Protein AF-0000000074493105 (afdb_homodimer)

Foldseek 3Di:
DDPPPPPPPPDPPPQPPQPPDAAAEEEQEDDPDPLSVLLLVCCQQPPDDLRRHEYEYEYEQEPCCVVLVVVCVVVHPPCSVVVSVVSQVVSQVRLVVRVVVSVVVQVVSQVLLHPNGDHHYDYDYHYDDDLLVVVQVVCVVVVHQEYIGEQDDDDPDPLPHGYPSLVSCCVRHPHHYHYDYCDPVGVPVVVSPPRPNVPPPPPPPPPPPD/DDPPPDDPPPDPPPQPPQPPDAAAEEEQEDDPDPLSVLLLVCCQQPPDDLRRHEYEYEYEQEPCVVVLVVVCVVVHDPCSVVVSVVSQVVSQVRLVVRVVVSVVVVVVLQVLLHPNRDHHYDYDYHYYDDLLVVVQVVCVVVVHQEYIGEQDDDDPDPLPHGDPSLVSCCVRHPHHYHYDYCDPVGVPVVVSPPRPSVPDPPPPPPDPPD

Sequence (420 aa):
MQTEPHEDVPDPVRSTPVYEGPRRKIVIALDSSRHSKHALSWALDNLLDVDTDHIILLSVGIFHDRLGDVMAAALGPVYDADRMESISKQAEQYASKILDEATNVINEHAEYLGQNAKISHEIYALKGGDPRDVIVDFCHERAADVLVLGSRGLGTFQRTILGSVSEHCVHHAPCPVVVVREGMLGPNSAHAHPHRIRRGRNVDSSQREEMQTEPHEDVPDPVRSTPVYEGPRRKIVIALDSSRHSKHALSWALDNLLDVDTDHIILLSVGIFHDRLGDVMAAALGPVYDADRMESISKQAEQYASKILDEATNVINEHAEYLGQNAKISHEIYALKGGDPRDVIVDFCHERAADVLVLGSRGLGTFQRTILGSVSEHCVHHAPCPVVVVREGMLGPNSAHAHPHRIRRGRNVDSSQREE

InterPro domains:
  IPR006015 Universal stress protein A family [PR01438] (23-41)
  IPR006015 Universal stress protein A family [PR01438] (141-153)
  IPR006015 Universal stress protein A family [PR01438] (159-181)
  IPR006016 UspA [PF00582] (23-181)
  IPR014729 Rossmann-like alpha/beta/alpha sandwich fold [G3DSA:3.40.50.620] (20-189)

pLDDT: mean 72.72, std 24.33, range [24.64, 98.5]

Solvent-accessible surface area (backbone atoms only — not comparable to full-atom values): 2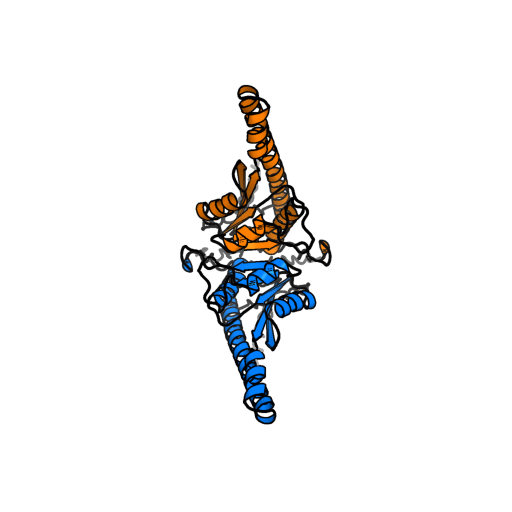3227 Å² total; per-residue (Å²): 136,83,79,71,78,78,74,76,70,71,72,72,77,75,69,70,80,69,66,84,63,88,51,49,33,38,34,37,48,39,59,91,25,70,40,17,50,49,26,51,55,46,40,60,67,58,49,60,40,59,73,48,33,29,39,35,41,34,23,63,23,69,54,62,51,59,57,47,50,53,41,27,69,69,66,37,70,72,63,31,53,58,47,44,50,48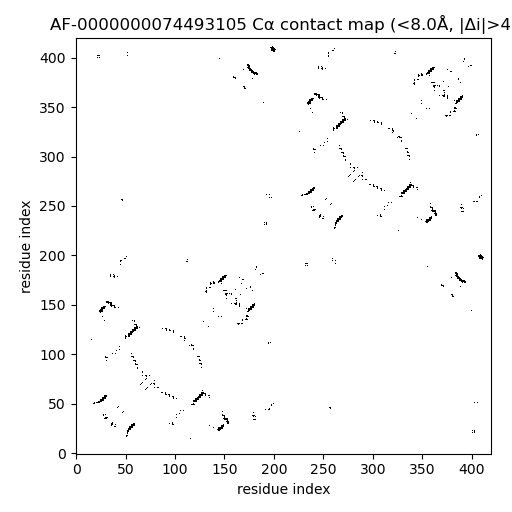,49,50,50,48,34,49,52,51,28,47,50,46,51,52,55,49,50,49,52,52,50,52,50,22,53,72,69,28,94,82,47,61,69,47,66,51,80,43,70,42,71,57,62,56,58,46,57,52,52,31,51,46,36,54,75,66,62,35,58,29,38,37,28,14,31,40,53,83,66,89,60,62,92,65,49,59,24,71,49,45,52,46,36,66,40,59,36,55,29,23,30,33,37,30,45,77,37,81,80,36,79,71,60,56,65,71,54,70,78,65,58,59,20,67,58,75,71,75,74,71,72,73,82,119,137,82,79,73,80,80,74,76,69,72,72,72,76,76,70,70,80,72,65,83,62,86,51,49,32,38,33,35,47,39,58,92,25,70,40,16,51,50,26,50,54,46,39,59,70,59,49,62,44,59,72,50,34,31,38,36,42,35,24,62,22,68,54,61,51,59,57,49,49,53,41,26,71,71,68,36,69,72,63,29,52,57,45,45,49,48,49,50,50,49,33,48,50,52,29,46,50,46,50,51,54,50,50,50,52,51,51,51,48,22,53,72,64,29,95,82,47,61,67,48,66,51,80,42,71,43,72,57,64,57,58,46,58,52,51,31,51,46,36,54,75,65,60,35,58,29,40,37,29,15,32,40,54,84,66,90,58,63,92,63,48,57,24,71,48,44,52,45,33,67,40,60,36,58,29,22,30,35,38,30,44,79,37,81,81,36,80,70,60,55,63,72,54,71,78,70,50,60,20,69,63,73,71,74,77,60,71,68,78,113

Secondary structure (DSSP, 8-state):
--------------------SPPEEEEEEE-SSHHHHHHHHHHHHHT--TTTEEEEEEEEE---HHHHHHHHHHH-HHHHHHHHHHHHHHHHHHHHHHHHHHHHHHHHHHHHH-TT---EEEEEEEESS-HHHHHHHHHHHTT-SEEEEES--SS---TT---HHHHHHHHH-SS-EEEE---TT-GGGS---S----B-----------/--------------------SPPEEEEEEE-SSHHHHHHHHHHHHHT--TTTEEEEEEEEE---HHHHHHHHHHH-HHHHHHHHHHHHHHHHHHHHHHHHHHHHHHHHHHHHH-TT---EEEEEEEESS-HHHHHHHHHHHTT-SEEEEES--SS---TT---HHHHHHHHH-SS-EEEE---TT-GGGS---S----B-------GGG-

Radius of gyration: 26.42 Å; Cα contacts (8 Å, |Δi|>4): 679; chains: 2; bounding box: 91×77×44 Å

Nearest PDB structures (foldseek):
  1mjh-assembly1_B  TM=8.044E-01  e=6.830E-10  Methanocaldococcus jannaschii
  3hgm-assembly1_B  TM=7.634E-01  e=6.830E-10  Halomonas elongata
  3s3t-assembly1_A  TM=7.687E-01  e=6.022E-10  Lactiplantibacillus plantarum
  1mjh-assembly1_A  TM=7.554E-01  e=3.510E-09  Methanocaldococcus jannaschii
  2dum-assembly2_C  TM=6.640E-01  e=7.884E-07  Pyrococcus horikoshii OT3

Organism: Spizellomyces punctatus (strain DAOM BR117) (NCBI:txid645134)

Structure (mmCIF, N/CA/C/O backbone):
data_AF-0000000074493105-model_v1
#
loop_
_entity.id
_entity.type
_entity.pdbx_description
1 polymer 'UspA domain-containing protein'
#
loop_
_atom_site.group_PDB
_atom_site.id
_atom_site.type_symbol
_atom_site.label_atom_id
_atom_site.label_alt_id
_atom_site.label_comp_id
_atom_site.label_asym_id
_atom_site.label_entity_id
_atom_site.label_seq_id
_atom_site.pdbx_PDB_ins_code
_atom_site.Cartn_x
_atom_site.Cartn_y
_atom_site.Cartn_z
_atom_site.occupancy
_atom_site.B_iso_or_equiv
_atom_site.auth_seq_id
_atom_site.auth_comp_id
_atom_site.auth_asym_id
_atom_site.auth_atom_id
_atom_site.pdbx_PDB_model_num
ATOM 1 N N . MET A 1 1 ? -59.875 -36.844 -0.02 1 29.73 1 MET A N 1
ATOM 2 C CA . MET A 1 1 ? -58.531 -36.719 -0.602 1 29.73 1 MET A CA 1
ATOM 3 C C . MET A 1 1 ? -58 -35.312 -0.468 1 29.73 1 MET A C 1
ATOM 5 O O . MET A 1 1 ? -58.375 -34.438 -1.257 1 29.73 1 MET A O 1
ATOM 9 N N . GLN A 1 2 ? -57.844 -34.688 0.724 1 33.72 2 GLN A N 1
ATOM 10 C CA . GLN A 1 2 ? -57.562 -33.312 1.135 1 33.72 2 GLN A CA 1
ATOM 11 C C . GLN A 1 2 ? -56.188 -32.844 0.672 1 33.72 2 GLN A C 1
ATOM 13 O O . GLN A 1 2 ? -55.188 -33.531 0.922 1 33.72 2 GLN A O 1
ATOM 18 N N . THR A 1 3 ? -56.094 -32.062 -0.476 1 34.22 3 THR A N 1
ATOM 19 C CA . THR A 1 3 ? -54.969 -31.406 -1.125 1 34.22 3 THR A CA 1
ATOM 20 C C . THR A 1 3 ? -54.156 -30.625 -0.112 1 34.22 3 THR A C 1
ATOM 22 O O . THR A 1 3 ? -54.688 -29.766 0.599 1 34.22 3 THR A O 1
ATOM 25 N N . GLU A 1 4 ? -53.188 -31.266 0.533 1 37.06 4 GLU A N 1
ATOM 26 C CA . GLU A 1 4 ? -52.312 -30.594 1.494 1 37.06 4 GLU A CA 1
ATOM 27 C C . GLU A 1 4 ? -51.719 -29.312 0.917 1 37.06 4 GLU A C 1
ATOM 29 O O . GLU A 1 4 ? -51.406 -29.25 -0.272 1 37.06 4 GLU A O 1
ATOM 34 N N . PRO A 1 5 ? -52.031 -28.125 1.533 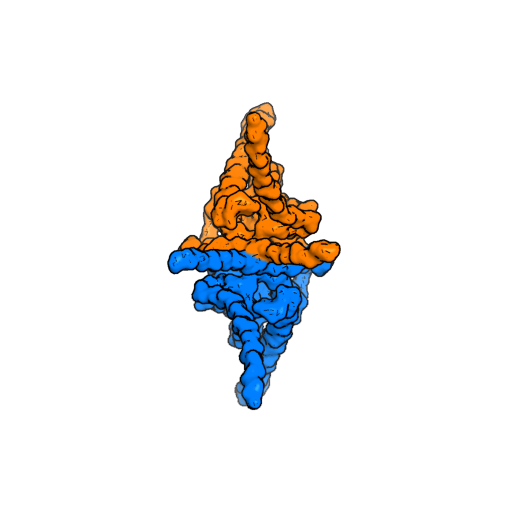1 38.44 5 PRO A N 1
ATOM 35 C CA . PRO A 1 5 ? -51.531 -26.828 1.069 1 38.44 5 PRO A CA 1
ATOM 36 C C . PRO A 1 5 ? -50.062 -26.828 0.753 1 38.44 5 PRO A C 1
ATOM 38 O O . PRO A 1 5 ? -49.281 -27.594 1.358 1 38.44 5 PRO A O 1
ATOM 41 N N . HIS A 1 6 ? -49.656 -26.594 -0.555 1 33.62 6 HIS A N 1
ATOM 42 C CA . HIS A 1 6 ? -48.344 -26.328 -1.12 1 33.62 6 HIS A CA 1
ATOM 43 C C . HIS A 1 6 ? -47.562 -25.375 -0.23 1 33.62 6 HIS A C 1
ATOM 45 O O . HIS A 1 6 ? -48.031 -24.266 0.066 1 33.62 6 HIS A O 1
ATOM 51 N N . GLU A 1 7 ? -46.938 -25.891 0.806 1 34.56 7 GLU A N 1
ATOM 52 C CA . GLU A 1 7 ? -46 -25.094 1.584 1 34.56 7 GLU A CA 1
ATOM 53 C C . GLU A 1 7 ? -45.156 -24.172 0.681 1 34.56 7 GLU A C 1
ATOM 55 O O . GLU A 1 7 ? -44.625 -24.625 -0.323 1 34.56 7 GLU A O 1
ATOM 60 N N . ASP A 1 8 ? -45.531 -22.875 0.54 1 33.91 8 ASP A N 1
ATOM 61 C CA . ASP A 1 8 ? -44.812 -21.781 -0.11 1 33.91 8 ASP A CA 1
ATOM 62 C C . ASP A 1 8 ? -43.312 -21.906 0.121 1 33.91 8 ASP A C 1
ATOM 64 O O . ASP A 1 8 ? -42.844 -21.844 1.261 1 33.91 8 ASP A O 1
ATOM 68 N N . VAL A 1 9 ? -42.688 -22.844 -0.613 1 33.91 9 VAL A N 1
ATOM 69 C CA . VAL A 1 9 ? -41.219 -22.859 -0.62 1 33.91 9 VAL A CA 1
ATOM 70 C C . VAL A 1 9 ? -40.688 -21.422 -0.56 1 33.91 9 VAL A C 1
ATOM 72 O O . VAL A 1 9 ? -41.156 -20.562 -1.298 1 33.91 9 VAL A O 1
ATOM 75 N N . PRO A 1 10 ? -40.312 -21.031 0.628 1 35.25 10 PRO A N 1
ATOM 76 C CA . PRO A 1 10 ? -39.781 -19.656 0.681 1 35.25 10 PRO A CA 1
ATOM 77 C C . PRO A 1 10 ? -38.969 -19.281 -0.564 1 35.25 10 PRO A C 1
ATOM 79 O O . PRO A 1 10 ? -38.469 -20.172 -1.26 1 35.25 10 PRO A O 1
ATOM 82 N N . ASP A 1 11 ? -39.344 -18.125 -1.149 1 35.38 11 ASP A N 1
ATOM 83 C CA . ASP A 1 11 ? -38.656 -17.5 -2.277 1 35.38 11 ASP A CA 1
A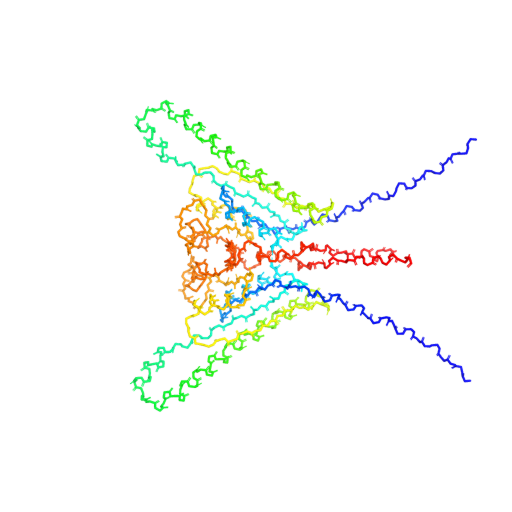TOM 84 C C . ASP A 1 11 ? -37.156 -17.797 -2.246 1 35.38 11 ASP A C 1
ATOM 86 O O . ASP A 1 11 ? -36.562 -17.891 -1.171 1 35.38 11 ASP A O 1
ATOM 90 N N . PRO A 1 12 ? -36.688 -18.453 -3.26 1 34.22 12 PRO A N 1
ATOM 91 C CA . PRO A 1 12 ? -35.25 -18.703 -3.354 1 34.22 12 PRO A CA 1
ATOM 92 C C . PRO A 1 12 ? -34.406 -17.578 -2.734 1 34.22 12 PRO A C 1
ATOM 94 O O . PRO A 1 12 ? -34.875 -16.438 -2.662 1 34.22 12 PRO A O 1
ATOM 97 N N . VAL A 1 13 ? -33.719 -17.859 -1.737 1 34.62 13 VAL A N 1
ATOM 98 C CA . VAL A 1 13 ? -32.719 -16.953 -1.152 1 34.62 13 VAL A CA 1
ATOM 99 C C . VAL A 1 13 ? -32.25 -15.969 -2.209 1 34.62 13 VAL A C 1
ATOM 101 O O . VAL A 1 13 ? -31.922 -16.359 -3.338 1 34.62 13 VAL A O 1
ATOM 104 N N . ARG A 1 14 ? -32.844 -14.781 -2.359 1 33.72 14 ARG A N 1
ATOM 105 C CA . ARG A 1 14 ? -32.375 -13.672 -3.193 1 33.72 14 ARG A CA 1
ATOM 106 C C . ARG A 1 14 ? -30.875 -13.719 -3.396 1 33.72 14 ARG A C 1
ATOM 108 O O . ARG A 1 14 ? -30.109 -13.688 -2.428 1 33.72 14 ARG A O 1
ATOM 115 N N . SER A 1 15 ? -30.344 -14.312 -4.461 1 36.53 15 SER A N 1
ATOM 116 C CA . SER A 1 15 ? -28.938 -14.336 -4.891 1 36.53 15 SER A CA 1
ATOM 117 C C . SER A 1 15 ? -28.266 -13 -4.617 1 36.53 15 SER A C 1
ATOM 119 O O . SER A 1 15 ? -28.859 -11.945 -4.785 1 36.53 15 SER A O 1
ATOM 121 N N . THR A 1 16 ? -27.562 -12.828 -3.602 1 41.38 16 THR A N 1
ATOM 122 C CA . THR A 1 16 ? -26.766 -11.625 -3.406 1 41.38 16 THR A CA 1
ATOM 123 C C . THR A 1 16 ? -26.375 -11.008 -4.75 1 41.38 16 THR A C 1
ATOM 125 O O . THR A 1 16 ? -25.969 -11.719 -5.668 1 41.38 16 THR A O 1
ATOM 128 N N . PRO A 1 17 ? -26.984 -9.945 -5.156 1 42.78 17 PRO A N 1
ATOM 129 C CA . PRO A 1 17 ? -26.625 -9.367 -6.453 1 42.78 17 PRO A CA 1
ATOM 130 C C . PRO A 1 17 ? -25.141 -9.492 -6.77 1 42.78 17 PRO A C 1
ATOM 132 O O . PRO A 1 17 ? -24.297 -9.195 -5.918 1 42.78 17 PRO A O 1
ATOM 135 N N . VAL A 1 18 ? -24.703 -10.484 -7.582 1 49.16 18 VAL A N 1
ATOM 136 C CA . VAL A 1 18 ? -23.359 -10.664 -8.117 1 49.16 18 VAL A CA 1
ATOM 137 C C . VAL A 1 18 ? -22.906 -9.375 -8.789 1 49.16 18 VAL A C 1
ATOM 139 O O . VAL A 1 18 ? -23.625 -8.805 -9.617 1 49.16 18 VAL A O 1
ATOM 142 N N . TYR A 1 19 ? -22.203 -8.562 -8.055 1 52.03 19 TYR A N 1
ATOM 143 C CA . TYR A 1 19 ? -21.562 -7.441 -8.734 1 52.03 19 TYR A CA 1
ATOM 144 C C . TYR A 1 19 ? -21.094 -7.836 -10.133 1 52.03 19 TYR A C 1
ATOM 146 O O . TYR A 1 19 ? -20.453 -8.867 -10.305 1 52.03 19 TYR A O 1
ATOM 154 N N . GLU A 1 20 ? -21.688 -7.383 -11.234 1 60.03 20 GLU A N 1
ATOM 155 C CA . GLU A 1 20 ? -21.391 -7.695 -12.625 1 60.03 20 GLU A CA 1
ATOM 156 C C . GLU A 1 20 ? -20.406 -6.695 -13.219 1 60.03 20 GLU A C 1
ATOM 158 O O . GLU A 1 20 ? -20 -6.828 -14.367 1 60.03 20 GLU A O 1
ATOM 163 N N . GLY A 1 21 ? -19.984 -5.668 -12.344 1 60.84 21 GLY A N 1
ATOM 164 C CA . GLY A 1 21 ? -19.078 -4.684 -12.922 1 60.84 21 GLY A CA 1
ATOM 165 C C . GLY A 1 21 ? -17.609 -5.066 -12.797 1 60.84 21 GLY A C 1
ATOM 166 O O . GLY A 1 21 ? -17.297 -6.137 -12.273 1 60.84 21 GLY A O 1
ATOM 167 N N . PRO A 1 22 ? -16.875 -4.316 -13.531 1 80.56 22 PRO A N 1
ATOM 168 C CA . PRO A 1 22 ? -15.453 -4.613 -13.414 1 80.56 22 PRO A CA 1
ATOM 169 C C . PRO A 1 22 ? -14.961 -4.578 -11.969 1 80.56 22 PRO A C 1
ATOM 171 O O . PRO A 1 22 ? -15.359 -3.705 -11.195 1 80.56 22 PRO A O 1
ATOM 174 N N . ARG A 1 23 ? -14.328 -5.664 -11.547 1 89.81 23 ARG A N 1
ATOM 175 C CA . ARG A 1 23 ? -13.797 -5.777 -10.188 1 89.81 23 ARG A CA 1
ATOM 176 C C . ARG A 1 23 ? -12.375 -5.234 -10.109 1 89.81 23 ARG A C 1
ATOM 178 O O . ARG A 1 23 ? -11.602 -5.371 -11.062 1 89.81 23 ARG A O 1
ATOM 185 N N . ARG A 1 24 ? -12.117 -4.574 -9.023 1 93.69 24 ARG A N 1
ATOM 186 C CA . ARG A 1 24 ? -10.734 -4.199 -8.711 1 93.69 24 ARG A CA 1
ATOM 187 C C . ARG A 1 24 ? -9.859 -5.438 -8.555 1 93.69 24 ARG A C 1
ATOM 189 O O . ARG A 1 24 ? -10.203 -6.355 -7.809 1 93.69 24 ARG A O 1
ATOM 196 N N . LYS A 1 25 ? -8.789 -5.461 -9.344 1 96.44 25 LYS A N 1
ATOM 197 C CA . LYS A 1 25 ? -7.879 -6.602 -9.297 1 96.44 25 LYS A CA 1
ATOM 198 C C . LYS A 1 25 ? -6.754 -6.367 -8.297 1 96.44 25 LYS A C 1
ATOM 200 O O . LYS A 1 25 ? -5.891 -5.516 -8.516 1 96.44 25 LYS A O 1
ATOM 205 N N . ILE A 1 26 ? -6.738 -7.137 -7.254 1 97.56 26 ILE A N 1
ATOM 206 C CA . ILE A 1 26 ? -5.703 -7.086 -6.23 1 97.56 26 ILE A CA 1
ATOM 207 C C . ILE A 1 26 ? -4.762 -8.273 -6.387 1 97.56 26 ILE A C 1
ATOM 209 O O . ILE A 1 26 ? -5.148 -9.422 -6.141 1 97.56 26 ILE A O 1
ATOM 213 N N . VAL A 1 27 ? -3.531 -8 -6.836 1 98.19 27 VAL A N 1
ATOM 214 C CA . VAL A 1 27 ? -2.523 -9.055 -6.949 1 98.19 27 VAL A CA 1
ATOM 215 C C . VAL A 1 27 ? -1.744 -9.164 -5.641 1 98.19 27 VAL A C 1
ATOM 217 O O . VAL A 1 27 ? -1.237 -8.164 -5.125 1 98.19 27 VAL A O 1
ATOM 220 N N . ILE A 1 28 ? -1.686 -10.328 -5.094 1 98.5 28 ILE A N 1
ATOM 221 C CA . ILE A 1 28 ? -0.897 -10.617 -3.902 1 98.5 28 ILE A CA 1
ATOM 222 C C . ILE A 1 28 ? 0.209 -11.617 -4.242 1 98.5 28 ILE A C 1
ATOM 224 O O . ILE A 1 28 ? -0.069 -12.766 -4.586 1 98.5 28 ILE A O 1
ATOM 228 N N . ALA A 1 29 ? 1.451 -11.148 -4.195 1 97.38 29 ALA A N 1
ATOM 229 C CA . ALA A 1 29 ? 2.604 -12 -4.477 1 97.38 29 ALA A CA 1
ATOM 230 C C . ALA A 1 29 ? 3.02 -12.789 -3.238 1 97.38 29 ALA A C 1
ATOM 232 O O . ALA A 1 29 ? 3.24 -12.211 -2.174 1 97.38 29 ALA A O 1
ATOM 233 N N . LEU A 1 30 ? 3.162 -14.07 -3.451 1 95.75 30 LEU A N 1
ATOM 234 C CA . LEU A 1 30 ? 3.4 -14.953 -2.316 1 95.75 30 LEU A CA 1
ATOM 235 C C . LEU A 1 30 ? 4.633 -15.82 -2.549 1 95.75 30 LEU A C 1
ATOM 237 O O . LEU A 1 30 ? 4.867 -16.281 -3.668 1 95.75 30 LEU A O 1
ATOM 241 N N . ASP A 1 31 ? 5.309 -15.922 -1.492 1 90.25 31 ASP A N 1
ATOM 242 C CA . ASP A 1 31 ? 6.344 -16.953 -1.396 1 90.25 31 ASP A CA 1
ATOM 243 C C . ASP A 1 31 ? 6.137 -17.812 -0.159 1 90.25 31 ASP A C 1
ATOM 245 O O . ASP A 1 31 ? 5.035 -17.875 0.39 1 90.25 31 ASP A O 1
ATOM 249 N N . SER A 1 32 ? 7.043 -18.609 0.26 1 87.62 32 SER A N 1
ATOM 250 C CA . SER A 1 32 ? 6.824 -19.516 1.384 1 87.62 32 SER A CA 1
ATOM 251 C C . SER A 1 32 ? 7.141 -18.828 2.711 1 87.62 32 SER A C 1
ATOM 253 O O . SER A 1 32 ? 7.062 -19.453 3.77 1 87.62 32 SER A O 1
ATOM 255 N N . SER A 1 33 ? 7.418 -17.547 2.736 1 89.38 33 SER A N 1
ATOM 256 C CA . SER A 1 33 ? 7.82 -16.828 3.949 1 89.38 33 SER A CA 1
ATOM 257 C C . SER A 1 33 ? 6.609 -16.453 4.793 1 89.38 33 SER A C 1
ATOM 259 O O . SER A 1 33 ? 5.504 -16.312 4.27 1 89.38 33 SER A O 1
ATOM 261 N N . ARG A 1 34 ? 6.801 -16.25 6.09 1 89.81 34 ARG A N 1
ATOM 262 C CA . ARG A 1 34 ? 5.762 -15.758 6.996 1 89.81 34 ARG A CA 1
ATOM 263 C C . ARG A 1 34 ? 5.363 -14.328 6.652 1 89.81 34 ARG A C 1
ATOM 265 O O . ARG A 1 34 ? 4.211 -13.938 6.836 1 89.81 34 ARG A O 1
ATOM 272 N N . HIS A 1 35 ? 6.266 -13.641 6.066 1 92.06 35 HIS A N 1
ATOM 273 C CA . HIS A 1 35 ? 6.004 -12.25 5.715 1 92.06 35 HIS A CA 1
ATOM 274 C C . HIS A 1 35 ? 4.992 -12.156 4.578 1 92.06 35 HIS A C 1
ATOM 276 O O . HIS A 1 35 ? 4.117 -11.281 4.594 1 92.06 35 HIS A O 1
ATOM 282 N N . SER A 1 36 ? 5.145 -13.047 3.582 1 94.19 36 SER A N 1
ATOM 283 C CA . SER A 1 36 ? 4.188 -13.039 2.48 1 94.19 36 SER A CA 1
ATOM 284 C C . SER A 1 36 ? 2.82 -13.531 2.93 1 94.19 36 SER A C 1
ATOM 286 O O . SER A 1 36 ? 1.791 -13.047 2.451 1 94.19 36 SER A O 1
ATOM 288 N N . LYS A 1 37 ? 2.787 -14.43 3.877 1 93.62 37 LYS A N 1
ATOM 289 C CA . LYS A 1 37 ? 1.523 -14.891 4.445 1 93.62 37 LYS A CA 1
ATOM 290 C C . LYS A 1 37 ? 0.837 -13.773 5.23 1 93.62 37 LYS A C 1
ATOM 292 O O . LYS A 1 37 ? -0.381 -13.609 5.145 1 93.62 37 LYS A O 1
ATOM 297 N N . HIS A 1 38 ? 1.619 -13.109 5.996 1 94.88 38 HIS A N 1
ATOM 298 C CA . HIS A 1 38 ? 1.08 -11.969 6.723 1 94.88 38 HIS A CA 1
ATOM 299 C C . HIS A 1 38 ? 0.526 -10.914 5.77 1 94.88 38 HIS A C 1
ATOM 301 O O . HIS A 1 38 ? -0.509 -10.305 6.043 1 94.88 38 HIS A O 1
ATOM 307 N N . ALA A 1 39 ? 1.192 -10.758 4.664 1 97 39 ALA A N 1
ATOM 308 C CA . ALA A 1 39 ? 0.722 -9.797 3.666 1 97 39 ALA A CA 1
ATOM 309 C C . ALA A 1 39 ? -0.647 -10.203 3.123 1 97 39 ALA A C 1
ATOM 311 O O . ALA A 1 39 ? -1.513 -9.344 2.914 1 97 39 ALA A O 1
ATOM 312 N N . LEU A 1 40 ? -0.849 -11.445 2.9 1 97.19 40 LEU A N 1
ATOM 313 C CA . LEU A 1 40 ? -2.152 -11.938 2.475 1 97.19 40 LEU A CA 1
ATOM 314 C C . LEU A 1 40 ? -3.221 -11.625 3.514 1 97.19 40 LEU A C 1
ATOM 316 O O . LEU A 1 40 ? -4.254 -11.031 3.188 1 97.19 40 LEU A O 1
ATOM 320 N N . SER A 1 41 ? -2.971 -11.992 4.711 1 95.62 41 SER A N 1
ATOM 321 C CA . SER A 1 41 ? -3.93 -11.734 5.781 1 95.62 41 SER A CA 1
ATOM 322 C C . SER A 1 41 ? -4.223 -10.242 5.918 1 95.62 41 SER A C 1
ATOM 324 O O . SER A 1 41 ? -5.379 -9.844 6.074 1 95.62 41 SER A O 1
ATOM 326 N N . TRP A 1 42 ? -3.188 -9.508 5.887 1 95.75 42 TRP A N 1
ATOM 327 C CA . TRP A 1 42 ? -3.344 -8.062 5.977 1 95.75 42 TRP A CA 1
ATOM 328 C C . TRP A 1 42 ? -4.234 -7.539 4.852 1 95.75 42 TRP A C 1
ATOM 330 O O . TRP A 1 42 ? -5.102 -6.695 5.082 1 95.75 42 TRP A O 1
ATOM 340 N N . ALA A 1 43 ? -3.988 -7.973 3.604 1 97 43 ALA A N 1
ATOM 341 C CA . ALA A 1 43 ? -4.77 -7.531 2.453 1 97 43 ALA A CA 1
ATOM 342 C C . ALA A 1 43 ? -6.246 -7.879 2.621 1 97 43 ALA A C 1
ATOM 344 O O . ALA A 1 43 ? -7.121 -7.074 2.297 1 97 43 ALA A O 1
ATOM 345 N N . LEU A 1 44 ? -6.496 -9 3.156 1 95.19 44 LEU A N 1
ATOM 346 C CA . LEU A 1 44 ? -7.871 -9.438 3.369 1 95.19 44 LEU A CA 1
ATOM 347 C C . LEU A 1 44 ? -8.555 -8.586 4.43 1 95.19 44 LEU A C 1
ATOM 349 O O . LEU A 1 44 ? -9.734 -8.25 4.297 1 95.19 44 LEU A O 1
ATOM 353 N N . ASP A 1 45 ? -7.812 -8.148 5.379 1 92.38 45 ASP A N 1
ATOM 354 C CA . ASP A 1 45 ? -8.367 -7.414 6.512 1 92.38 45 ASP A CA 1
ATOM 355 C C . ASP A 1 45 ? -8.492 -5.926 6.199 1 92.38 45 ASP A C 1
ATOM 357 O O . ASP A 1 45 ? -9.398 -5.254 6.695 1 92.38 45 ASP A O 1
ATOM 361 N N . ASN A 1 46 ? -7.559 -5.477 5.418 1 93.38 46 ASN A N 1
ATOM 362 C CA . ASN A 1 46 ? -7.395 -4.023 5.391 1 93.38 46 ASN A CA 1
ATOM 363 C C . ASN A 1 46 ? -7.699 -3.453 4.008 1 93.38 46 ASN A C 1
ATOM 365 O O . ASN A 1 46 ? -7.934 -2.252 3.865 1 93.38 46 ASN A O 1
ATOM 369 N N . LEU A 1 47 ? -7.742 -4.281 2.996 1 94.69 47 LEU A N 1
ATOM 370 C CA . LEU A 1 47 ? -7.809 -3.771 1.63 1 94.69 47 LEU A CA 1
ATOM 371 C C . LEU A 1 47 ? -9.031 -4.324 0.902 1 94.69 47 LEU A C 1
ATOM 373 O O . LEU A 1 47 ? -9.68 -3.609 0.135 1 94.69 47 LEU A O 1
ATOM 377 N N . LEU A 1 48 ? -9.43 -5.488 1.155 1 93.12 48 LEU A N 1
ATOM 378 C CA . LEU A 1 48 ? -10.406 -6.25 0.385 1 93.12 48 LEU A CA 1
ATOM 379 C C . LEU A 1 48 ? -11.812 -5.703 0.6 1 93.12 48 LEU A C 1
ATOM 381 O O . LEU A 1 48 ? -12.227 -5.465 1.737 1 93.12 48 LEU A O 1
ATOM 385 N N . ASP A 1 49 ? -12.453 -5.477 -0.481 1 88.75 49 ASP A N 1
ATOM 386 C CA . ASP A 1 49 ? -13.914 -5.41 -0.542 1 88.75 49 ASP A CA 1
ATOM 387 C C . ASP A 1 49 ? -14.492 -6.652 -1.224 1 88.75 49 ASP A C 1
ATOM 389 O O . ASP A 1 49 ? -14.32 -6.836 -2.43 1 88.75 49 ASP A O 1
ATOM 393 N N . VAL A 1 50 ? -15.195 -7.438 -0.546 1 87.06 50 VAL A N 1
ATOM 394 C CA . VAL A 1 50 ? -15.617 -8.758 -0.992 1 87.06 50 VAL A CA 1
ATOM 395 C C . VAL A 1 50 ? -16.531 -8.625 -2.211 1 87.06 50 VAL A C 1
ATOM 397 O O . VAL A 1 50 ? -16.547 -9.5 -3.084 1 87.06 50 VAL A O 1
ATOM 400 N N . ASP A 1 51 ? -17.156 -7.543 -2.307 1 83.31 51 ASP A N 1
ATOM 401 C CA . ASP A 1 51 ? -18.172 -7.398 -3.354 1 83.31 51 ASP A CA 1
ATOM 402 C C . ASP A 1 51 ? -17.547 -6.855 -4.641 1 83.31 51 ASP A C 1
ATOM 404 O O . ASP A 1 51 ? -18.016 -7.168 -5.738 1 83.31 51 ASP A O 1
ATOM 408 N N . THR A 1 52 ? -16.516 -6.117 -4.523 1 88.81 52 THR A N 1
ATOM 409 C CA . THR A 1 52 ? -16.078 -5.363 -5.691 1 88.81 52 THR A CA 1
ATOM 410 C C . THR A 1 52 ? -14.664 -5.762 -6.09 1 88.81 52 THR A C 1
ATOM 412 O O . THR A 1 52 ? -14.148 -5.297 -7.109 1 88.81 52 THR A O 1
ATOM 415 N N . ASP A 1 53 ? -14.094 -6.684 -5.301 1 93.56 53 ASP A N 1
ATOM 416 C CA . ASP A 1 53 ? -12.688 -6.98 -5.574 1 93.56 53 ASP A CA 1
ATOM 417 C C . ASP A 1 53 ? -12.523 -8.398 -6.105 1 93.56 53 ASP A C 1
ATOM 419 O O . ASP A 1 53 ? -13.383 -9.258 -5.887 1 93.56 53 ASP A O 1
ATOM 423 N N . HIS A 1 54 ? -11.508 -8.539 -6.918 1 95.38 54 HIS A N 1
ATOM 424 C CA . HIS A 1 54 ? -11.008 -9.828 -7.383 1 95.38 54 HIS A CA 1
ATOM 425 C C . HIS A 1 54 ? -9.555 -10.031 -6.961 1 95.38 54 HIS A C 1
ATOM 427 O O . HIS A 1 54 ? -8.68 -9.25 -7.34 1 95.38 54 HIS A O 1
ATOM 433 N N . ILE A 1 55 ? -9.344 -11.086 -6.156 1 97.12 55 ILE A N 1
ATOM 434 C CA . ILE A 1 55 ? -8 -11.352 -5.656 1 97.12 55 ILE A CA 1
ATOM 435 C C . ILE A 1 55 ? -7.262 -12.266 -6.633 1 97.12 55 ILE A C 1
ATOM 437 O O . ILE A 1 55 ? -7.82 -13.258 -7.105 1 97.12 55 ILE A O 1
ATOM 441 N N . ILE A 1 56 ? -6.031 -11.914 -6.965 1 97.38 56 ILE A N 1
ATOM 442 C CA . ILE A 1 56 ? -5.145 -12.766 -7.75 1 97.38 56 ILE A CA 1
ATOM 443 C C . ILE A 1 56 ? -3.934 -13.164 -6.91 1 97.38 56 ILE A C 1
ATOM 445 O O . ILE A 1 56 ? -3.113 -12.312 -6.551 1 97.38 56 ILE A O 1
ATOM 449 N N . LEU A 1 57 ? -3.85 -14.422 -6.574 1 97.38 57 LEU A N 1
ATOM 450 C CA . LEU A 1 57 ? -2.701 -14.953 -5.852 1 97.38 57 LEU A CA 1
ATOM 451 C C . LEU A 1 57 ? -1.599 -15.375 -6.82 1 97.38 57 LEU A C 1
ATOM 453 O O . LEU A 1 57 ? -1.836 -16.172 -7.73 1 97.38 57 LEU A O 1
ATOM 457 N N . LEU A 1 58 ? -0.432 -14.836 -6.625 1 95.75 58 LEU A N 1
ATOM 458 C CA . LEU A 1 58 ? 0.681 -15.086 -7.535 1 95.75 58 LEU A CA 1
ATOM 459 C C . LEU A 1 58 ? 1.883 -15.648 -6.781 1 95.75 58 LEU A C 1
ATOM 461 O O . LEU A 1 58 ? 2.303 -15.086 -5.766 1 95.75 58 LEU A O 1
ATOM 465 N N . SER A 1 59 ? 2.387 -16.75 -7.199 1 93.19 59 SER A N 1
ATOM 466 C CA . SER A 1 59 ? 3.654 -17.297 -6.711 1 93.19 59 SER A CA 1
ATOM 467 C C . SER A 1 59 ? 4.609 -17.594 -7.863 1 93.19 59 SER A C 1
ATOM 469 O O . SER A 1 59 ? 4.199 -18.141 -8.891 1 93.19 59 SER A O 1
ATOM 471 N N . VAL A 1 60 ? 5.793 -17.125 -7.664 1 87.75 60 VAL A N 1
ATOM 472 C CA . VAL A 1 60 ? 6.82 -17.344 -8.68 1 87.75 60 VAL A CA 1
ATOM 473 C C . VAL A 1 60 ? 7.883 -18.297 -8.148 1 87.75 60 VAL A C 1
ATOM 475 O O . VAL A 1 60 ? 8.555 -18 -7.156 1 87.75 60 VAL A O 1
ATOM 478 N N . GLY A 1 61 ? 7.977 -19.5 -8.641 1 77.38 61 GLY A N 1
ATOM 479 C CA . GLY A 1 61 ? 8.984 -20.484 -8.273 1 77.38 61 GLY A CA 1
ATOM 480 C C . GLY A 1 61 ? 10.336 -20.219 -8.898 1 77.38 61 GLY A C 1
ATOM 481 O O . GLY A 1 61 ? 10.43 -19.969 -10.109 1 77.38 61 GLY A O 1
ATOM 482 N N . ILE A 1 62 ? 11.391 -19.828 -8.008 1 60.41 62 ILE A N 1
ATOM 483 C CA . ILE A 1 62 ? 12.734 -19.594 -8.531 1 60.41 62 ILE A CA 1
ATOM 484 C C . ILE A 1 62 ? 13.336 -20.906 -9.016 1 60.41 62 ILE A C 1
ATOM 486 O O . ILE A 1 62 ? 13.352 -21.906 -8.281 1 60.41 62 ILE A O 1
ATOM 490 N N . PHE A 1 63 ? 13.375 -21.156 -10.266 1 52.94 63 PHE A N 1
ATOM 491 C CA . PHE A 1 63 ? 14.242 -22.219 -10.734 1 52.94 63 PHE A CA 1
ATOM 492 C C . PHE A 1 63 ? 15.695 -21.781 -10.75 1 52.94 63 PHE A C 1
ATOM 494 O O . PHE A 1 63 ? 16.031 -20.734 -11.328 1 52.94 63 PHE A O 1
ATOM 501 N N . HIS A 1 64 ? 16.281 -21.719 -9.562 1 47.12 64 HIS A N 1
ATOM 502 C CA . HIS A 1 64 ? 17.719 -21.5 -9.758 1 47.12 64 HIS A CA 1
ATOM 503 C C . HIS A 1 64 ? 18.234 -22.25 -10.977 1 47.12 64 HIS A C 1
ATOM 505 O O . HIS A 1 64 ? 18.375 -23.469 -10.938 1 47.12 64 HIS A O 1
ATOM 511 N N . ASP A 1 65 ? 17.812 -21.891 -12.008 1 44.06 65 ASP A N 1
ATOM 512 C CA . ASP A 1 65 ? 18.516 -22.422 -13.164 1 44.06 65 ASP A CA 1
ATOM 513 C C . ASP A 1 65 ? 20.016 -22.531 -12.898 1 44.06 65 ASP A C 1
ATOM 515 O O . ASP A 1 65 ? 20.734 -23.156 -13.672 1 44.06 65 ASP A O 1
ATOM 519 N N . ARG A 1 66 ? 20.469 -21.672 -12.039 1 45.5 66 ARG A N 1
ATOM 520 C CA . ARG A 1 66 ? 21.922 -21.734 -11.984 1 45.5 66 ARG A CA 1
ATOM 521 C C . ARG A 1 66 ? 22.406 -23.094 -11.5 1 45.5 66 ARG A C 1
ATOM 523 O O . ARG A 1 66 ? 23.5 -23.547 -11.836 1 45.5 66 ARG A O 1
ATOM 530 N N . LEU A 1 67 ? 21.703 -23.516 -10.555 1 44.34 67 LEU A N 1
ATOM 531 C CA . LEU A 1 67 ? 22.203 -24.812 -10.109 1 44.34 67 LEU A CA 1
ATOM 532 C C . LEU A 1 67 ? 22.047 -25.859 -11.203 1 44.34 67 LEU A C 1
ATOM 534 O O . LEU A 1 67 ? 22.906 -26.734 -11.367 1 44.34 67 LEU A O 1
ATOM 538 N N . GLY A 1 68 ? 20.969 -25.703 -11.93 1 46.91 68 GLY A N 1
ATOM 539 C CA . GLY A 1 68 ? 20.844 -26.625 -13.031 1 46.91 68 GLY A CA 1
ATOM 540 C C . GLY A 1 68 ? 21.953 -26.5 -14.062 1 46.91 68 GLY A C 1
ATOM 541 O O . GLY A 1 68 ? 22.484 -27.5 -14.539 1 46.91 68 GLY A O 1
ATOM 542 N N . ASP A 1 69 ? 22.125 -25.203 -14.336 1 48.97 69 ASP A N 1
ATOM 543 C CA . ASP A 1 69 ? 23.188 -25.031 -15.328 1 48.97 69 ASP A CA 1
ATOM 544 C C . ASP A 1 69 ? 24.531 -25.516 -14.789 1 48.97 69 ASP A C 1
ATOM 546 O O . ASP A 1 69 ? 25.312 -26.141 -15.516 1 48.97 69 ASP A O 1
ATOM 550 N N . VAL A 1 70 ? 24.75 -25.141 -13.539 1 50.88 70 VAL A N 1
ATOM 551 C CA . VAL A 1 70 ? 26.047 -25.547 -12.984 1 50.88 70 VAL A CA 1
ATOM 552 C C . VAL A 1 70 ? 26.109 -27.062 -12.859 1 50.88 70 VAL A C 1
ATOM 554 O O . VAL A 1 70 ? 27.125 -27.672 -13.172 1 50.88 70 VAL A O 1
ATOM 557 N N . MET A 1 71 ? 24.969 -27.531 -12.5 1 51.03 71 MET A N 1
ATOM 558 C CA . MET A 1 71 ? 25 -28.984 -12.352 1 51.03 71 MET A CA 1
ATOM 559 C C . MET A 1 71 ? 25 -29.672 -13.711 1 51.03 71 MET A C 1
ATOM 561 O O . MET A 1 71 ? 25.672 -30.688 -13.906 1 51.03 71 MET A O 1
ATOM 565 N N . ALA A 1 72 ? 24.219 -29.047 -14.602 1 53.06 72 ALA A N 1
ATOM 566 C CA . ALA A 1 72 ? 24.234 -29.625 -15.945 1 53.06 72 ALA A CA 1
ATOM 567 C C . ALA A 1 72 ? 25.656 -29.594 -16.531 1 53.06 72 ALA A C 1
ATOM 569 O O . ALA A 1 72 ? 26.078 -30.547 -17.188 1 53.06 72 ALA A O 1
ATOM 570 N N . ALA A 1 73 ? 26.266 -28.516 -16.266 1 56.12 73 ALA A N 1
ATOM 571 C CA . ALA A 1 73 ? 27.641 -28.438 -16.734 1 56.12 73 ALA A CA 1
ATOM 572 C C . ALA A 1 73 ? 28.516 -29.5 -16.062 1 56.12 73 ALA A C 1
ATOM 574 O O . ALA A 1 73 ? 29.422 -30.062 -16.688 1 56.12 73 ALA A O 1
ATOM 575 N N . ALA A 1 74 ? 28.203 -29.766 -14.844 1 55.5 74 ALA A N 1
ATOM 576 C CA . ALA A 1 74 ? 29.094 -30.656 -14.117 1 55.5 74 ALA A CA 1
ATOM 577 C C . ALA A 1 74 ? 28.688 -32.125 -14.32 1 55.5 74 ALA A C 1
ATOM 579 O O . ALA A 1 74 ? 29.531 -33 -14.383 1 55.5 74 ALA A O 1
ATOM 580 N N . LEU A 1 75 ? 27.344 -32.375 -14.352 1 56.78 75 LEU A N 1
ATOM 581 C CA . LEU A 1 75 ? 26.969 -33.781 -14.289 1 56.78 75 LEU A CA 1
ATOM 582 C C . LEU A 1 75 ? 26.562 -34.281 -15.664 1 56.78 75 LEU A C 1
ATOM 584 O O . LEU A 1 75 ? 26.328 -35.469 -15.844 1 56.78 75 LEU A O 1
ATOM 588 N N . GLY A 1 76 ? 26.625 -33.625 -16.719 1 55.75 76 GLY A N 1
ATOM 589 C CA . GLY A 1 76 ? 26.391 -34.062 -18.094 1 55.75 76 GLY A CA 1
ATOM 590 C C . GLY A 1 76 ? 24.953 -33.875 -18.531 1 55.75 76 GLY A C 1
ATOM 591 O O . GLY A 1 76 ? 24.062 -33.656 -17.703 1 55.75 76 GLY A O 1
ATOM 592 N N . PRO A 1 77 ? 24.656 -33.969 -19.891 1 56.31 77 PRO A N 1
ATOM 593 C CA . PRO A 1 77 ? 23.453 -33.5 -20.578 1 56.31 77 PRO A CA 1
ATOM 594 C C . PRO A 1 77 ? 22.188 -34.219 -20.125 1 56.31 77 PRO A C 1
ATOM 596 O O . PRO A 1 77 ? 21.109 -33.625 -20.062 1 56.31 77 PRO A O 1
ATOM 599 N N . VAL A 1 78 ? 22.25 -35.531 -20.25 1 52.78 78 VAL A N 1
ATOM 600 C CA . VAL A 1 78 ? 21.078 -36.406 -20.062 1 52.78 78 VAL A CA 1
ATOM 601 C C . VAL A 1 78 ? 20.5 -36.188 -18.656 1 52.78 78 VAL A C 1
ATOM 603 O O . VAL A 1 78 ? 19.281 -36.156 -18.484 1 52.78 78 VAL A O 1
ATOM 606 N N . TYR A 1 79 ? 21.344 -36.312 -17.672 1 50.44 79 TYR A N 1
ATOM 607 C CA . TYR A 1 79 ? 21.031 -36.125 -16.25 1 50.44 79 TYR A CA 1
ATOM 608 C C . TYR A 1 79 ? 20.344 -34.781 -16 1 50.44 79 TYR A C 1
ATOM 610 O O . TYR A 1 79 ? 19.484 -34.688 -15.117 1 50.44 79 TYR A O 1
ATOM 618 N N . ASP A 1 80 ? 20.516 -33.906 -17.094 1 56.66 80 ASP A N 1
ATOM 619 C CA . ASP A 1 80 ? 20.188 -32.5 -16.922 1 56.66 80 ASP A CA 1
ATOM 620 C C . ASP A 1 80 ? 18.703 -32.25 -17.172 1 56.66 80 ASP A C 1
ATOM 622 O O . ASP A 1 80 ? 18.062 -31.531 -16.422 1 56.66 80 ASP A O 1
ATOM 626 N N . ALA A 1 81 ? 18.266 -33.094 -18.234 1 58.88 81 ALA A N 1
ATOM 627 C CA . ALA A 1 81 ? 16.875 -32.844 -18.562 1 58.88 81 ALA A CA 1
ATOM 628 C C . ALA A 1 81 ? 15.938 -33.375 -17.484 1 58.88 81 ALA A C 1
ATOM 630 O O . ALA A 1 81 ? 14.961 -32.719 -17.109 1 58.88 81 ALA A O 1
ATOM 631 N N . ASP A 1 82 ? 16.203 -34.656 -17.109 1 59.62 82 ASP A N 1
ATOM 632 C CA . ASP A 1 82 ? 15.359 -35.281 -16.094 1 59.62 82 ASP A CA 1
ATOM 633 C C . ASP A 1 82 ? 15.43 -34.5 -14.781 1 59.62 82 ASP A C 1
ATOM 635 O O . ASP A 1 82 ? 14.414 -34.312 -14.102 1 59.62 82 ASP A O 1
ATOM 639 N N . ARG A 1 83 ? 16.625 -34.094 -14.469 1 63.38 83 ARG A N 1
ATOM 640 C CA . ARG A 1 83 ? 16.781 -33.344 -13.234 1 63.38 83 ARG A CA 1
ATOM 641 C C . ARG A 1 83 ? 16.125 -31.969 -13.352 1 63.38 83 ARG A C 1
ATOM 643 O O . ARG A 1 83 ? 15.508 -31.484 -12.398 1 63.38 83 ARG A O 1
ATOM 650 N N . MET A 1 84 ? 16.281 -31.547 -14.578 1 64.5 84 MET A N 1
ATOM 651 C CA . MET A 1 84 ? 15.633 -30.266 -14.805 1 64.5 84 MET A CA 1
ATOM 652 C C . MET A 1 84 ? 14.117 -30.375 -14.695 1 64.5 84 MET A C 1
ATOM 654 O O . MET A 1 84 ? 13.461 -29.5 -14.133 1 64.5 84 MET A O 1
ATOM 658 N N . GLU A 1 85 ? 13.672 -31.453 -15.305 1 67 85 GLU A N 1
ATOM 659 C CA . GLU A 1 85 ? 12.242 -31.703 -15.211 1 67 85 GLU A CA 1
ATOM 660 C C . GLU A 1 85 ? 11.812 -31.938 -13.766 1 67 85 GLU A C 1
ATOM 662 O O . GLU A 1 85 ? 10.75 -31.469 -13.352 1 67 85 GLU A O 1
ATOM 667 N N . SER A 1 86 ? 12.68 -32.625 -13.109 1 70.88 86 SER A N 1
ATOM 668 C CA . SER A 1 86 ? 12.375 -32.906 -11.703 1 70.88 86 SER A CA 1
ATOM 669 C C . SER A 1 86 ? 12.406 -31.641 -10.867 1 70.88 86 SER A C 1
ATOM 671 O O . SER A 1 86 ? 11.547 -31.438 -10.016 1 70.88 86 SER A O 1
ATOM 673 N N . ILE A 1 87 ? 13.328 -30.828 -11.164 1 67.19 87 ILE A N 1
ATOM 674 C CA . ILE A 1 87 ? 13.453 -29.578 -10.438 1 67.19 87 ILE A CA 1
ATOM 675 C C . ILE A 1 87 ? 12.266 -28.672 -10.766 1 67.19 87 ILE A C 1
ATOM 677 O O . ILE A 1 87 ? 11.695 -28.031 -9.883 1 67.19 87 ILE A O 1
ATOM 681 N N . SER A 1 88 ? 11.961 -28.703 -11.953 1 68.25 88 SER A N 1
ATOM 682 C CA . SER A 1 88 ? 10.82 -27.906 -12.398 1 68.25 88 SER A CA 1
ATOM 683 C C . SER A 1 88 ? 9.531 -28.375 -11.719 1 68.25 88 SER A C 1
ATOM 685 O O . SER A 1 88 ? 8.719 -27.547 -11.281 1 68.25 88 SER A O 1
ATOM 687 N N . LYS A 1 89 ? 9.414 -29.656 -11.695 1 71.31 89 LYS A N 1
ATOM 688 C CA . LYS A 1 89 ? 8.219 -30.219 -11.062 1 71.31 89 LYS A CA 1
ATOM 689 C C . LYS A 1 89 ? 8.18 -29.891 -9.57 1 71.31 89 LYS A C 1
ATOM 691 O O . LYS A 1 89 ? 7.109 -29.609 -9.023 1 71.31 89 LYS A O 1
ATOM 696 N N . GLN A 1 90 ? 9.312 -29.906 -8.977 1 72.31 90 GLN A N 1
ATOM 697 C CA . GLN A 1 90 ? 9.391 -29.594 -7.551 1 72.31 90 GLN A CA 1
ATOM 698 C C . GLN A 1 90 ? 9.039 -28.125 -7.297 1 72.31 90 GLN A C 1
ATOM 700 O O . GLN A 1 90 ? 8.336 -27.812 -6.332 1 72.31 90 GLN A O 1
ATOM 705 N N . ALA A 1 91 ? 9.492 -27.312 -8.18 1 70.56 91 ALA A N 1
ATOM 706 C CA . ALA A 1 91 ? 9.203 -25.891 -8.047 1 70.56 91 ALA A CA 1
ATOM 707 C C . ALA A 1 91 ? 7.703 -25.625 -8.195 1 70.56 91 ALA A C 1
ATOM 709 O O . ALA A 1 91 ? 7.133 -24.828 -7.449 1 70.56 91 ALA A O 1
ATOM 710 N N . GLU A 1 92 ? 7.184 -26.328 -9.062 1 71.62 92 GLU A N 1
ATOM 711 C CA . GLU A 1 92 ? 5.746 -26.188 -9.273 1 71.62 92 GLU A CA 1
ATOM 712 C C . GLU A 1 92 ? 4.961 -26.688 -8.062 1 71.62 92 GLU A C 1
ATOM 714 O O . GLU A 1 92 ? 3.961 -26.094 -7.676 1 71.62 92 GLU A O 1
ATOM 719 N N . GLN A 1 93 ? 5.402 -27.797 -7.613 1 75.25 93 GLN A N 1
ATOM 720 C CA . GLN A 1 93 ? 4.719 -28.359 -6.453 1 75.25 93 GLN A CA 1
ATOM 721 C C . GLN A 1 93 ? 4.816 -27.438 -5.25 1 75.25 93 GLN A C 1
ATOM 723 O O . GLN A 1 93 ? 3.852 -27.281 -4.5 1 75.25 93 GLN A O 1
ATOM 728 N N . TYR A 1 94 ? 5.918 -26.875 -5.164 1 78.5 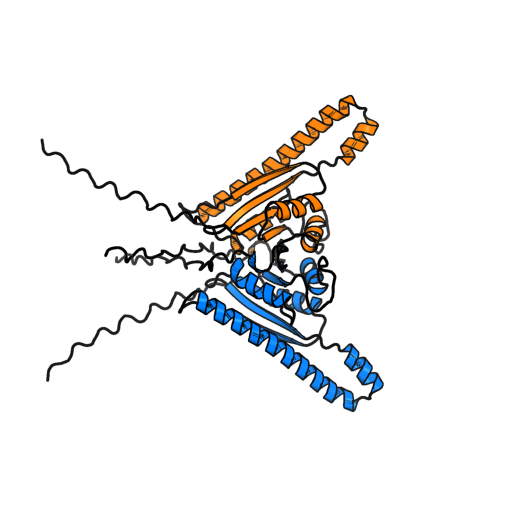94 TYR A N 1
ATOM 729 C CA . TYR A 1 94 ? 6.125 -25.938 -4.059 1 78.5 94 TYR A CA 1
ATOM 730 C C . TYR A 1 94 ? 5.238 -24.719 -4.207 1 78.5 94 TYR A C 1
ATOM 732 O O . TYR A 1 94 ? 4.586 -24.297 -3.248 1 78.5 94 TYR A O 1
ATOM 740 N N . ALA A 1 95 ? 5.18 -24.219 -5.398 1 79.69 95 ALA A N 1
ATOM 741 C CA . ALA A 1 95 ? 4.332 -23.047 -5.664 1 79.69 95 ALA A CA 1
ATOM 742 C C . ALA A 1 95 ? 2.859 -23.391 -5.449 1 79.69 95 ALA A C 1
ATOM 744 O O . ALA A 1 95 ? 2.107 -22.594 -4.891 1 79.69 95 ALA A O 1
ATOM 745 N N . SER A 1 96 ? 2.502 -24.578 -5.773 1 81.81 96 SER A N 1
ATOM 746 C CA . SER A 1 96 ? 1.122 -25.016 -5.605 1 81.81 96 SER A CA 1
ATOM 747 C C . SER A 1 96 ? 0.755 -25.141 -4.129 1 81.81 96 SER A C 1
ATOM 749 O O . SER A 1 96 ? -0.354 -24.766 -3.73 1 81.81 96 SER A O 1
ATOM 751 N N . LYS A 1 97 ? 1.674 -25.594 -3.385 1 86.5 97 LYS A N 1
ATOM 752 C CA . LYS A 1 97 ? 1.416 -25.703 -1.952 1 86.5 97 LYS A CA 1
ATOM 753 C C . LYS A 1 97 ? 1.195 -24.328 -1.322 1 86.5 97 LYS A C 1
ATOM 755 O O . LYS A 1 97 ? 0.292 -24.156 -0.501 1 86.5 97 LYS A O 1
ATOM 760 N N . ILE A 1 98 ? 1.983 -23.438 -1.751 1 89.19 98 ILE A N 1
ATOM 761 C CA . ILE A 1 98 ? 1.863 -22.062 -1.265 1 89.19 98 ILE A CA 1
ATOM 762 C C . ILE A 1 98 ? 0.481 -21.516 -1.607 1 89.19 98 ILE A C 1
ATOM 764 O O . ILE A 1 98 ? -0.193 -20.938 -0.753 1 89.19 98 ILE A O 1
ATOM 768 N N . LEU A 1 99 ? 0.075 -21.797 -2.773 1 91 99 LEU A N 1
ATOM 769 C CA . LEU A 1 99 ? -1.182 -21.25 -3.262 1 91 99 LEU A CA 1
ATOM 770 C C . LEU A 1 99 ? -2.373 -21.969 -2.645 1 91 99 LEU A C 1
ATOM 772 O O . LEU A 1 99 ? -3.416 -21.359 -2.398 1 91 99 LEU A O 1
ATOM 776 N N . ASP A 1 100 ? -2.211 -23.234 -2.389 1 91.31 100 ASP A N 1
ATOM 777 C CA . ASP A 1 100 ? -3.262 -23.969 -1.691 1 91.31 100 ASP A CA 1
ATOM 778 C C . ASP A 1 100 ? -3.471 -23.438 -0.28 1 91.31 100 ASP A C 1
ATOM 780 O O . ASP A 1 100 ? -4.605 -23.234 0.152 1 91.31 100 ASP A O 1
ATOM 784 N N . GLU A 1 101 ? -2.414 -23.188 0.379 1 93.94 101 GLU A N 1
ATOM 785 C CA . GLU A 1 101 ? -2.494 -22.609 1.72 1 93.94 101 GLU A CA 1
ATOM 786 C C . GLU A 1 101 ? -3.133 -21.234 1.691 1 93.94 101 GLU A C 1
ATOM 788 O O . GLU A 1 101 ? -3.939 -20.891 2.561 1 93.94 101 GLU A O 1
ATOM 793 N N . ALA A 1 102 ? -2.764 -20.531 0.7 1 94.81 102 ALA A N 1
ATOM 794 C CA . ALA A 1 102 ? -3.322 -19.188 0.555 1 94.81 102 ALA A CA 1
ATOM 795 C C . ALA A 1 102 ? -4.824 -19.234 0.292 1 94.81 102 ALA A C 1
ATOM 797 O O . ALA A 1 102 ? -5.582 -18.422 0.824 1 94.81 102 ALA A O 1
ATOM 798 N N . THR A 1 103 ? -5.25 -20.156 -0.49 1 94.44 103 THR A N 1
ATOM 799 C CA . THR A 1 103 ? -6.668 -20.344 -0.781 1 94.44 103 THR A CA 1
ATOM 800 C C . THR A 1 103 ? -7.438 -20.703 0.484 1 94.44 103 THR A C 1
ATOM 802 O O . THR A 1 103 ? -8.555 -20.234 0.699 1 94.44 103 THR A O 1
ATOM 805 N N . ASN A 1 104 ? -6.84 -21.484 1.276 1 94.44 104 ASN A N 1
ATOM 806 C CA . ASN A 1 104 ? -7.465 -21.828 2.549 1 94.44 104 ASN A CA 1
ATOM 807 C C . ASN A 1 104 ? -7.656 -20.594 3.43 1 94.44 104 ASN A C 1
ATOM 809 O O . ASN A 1 104 ? -8.695 -20.453 4.082 1 94.44 104 ASN A O 1
ATOM 813 N N . VAL A 1 105 ? -6.668 -19.766 3.438 1 94.19 105 VAL A N 1
ATOM 814 C CA . VAL A 1 105 ? -6.754 -18.531 4.211 1 94.19 105 VAL A CA 1
ATOM 815 C C . VAL A 1 105 ? -7.91 -17.688 3.695 1 94.19 105 VAL A C 1
ATOM 817 O O . VAL A 1 105 ? -8.672 -17.109 4.484 1 94.19 105 VAL A O 1
ATOM 820 N N . ILE A 1 106 ? -8.078 -17.625 2.387 1 94.56 106 ILE A N 1
ATOM 821 C CA . ILE A 1 106 ? -9.156 -16.844 1.774 1 94.56 106 ILE A CA 1
ATOM 822 C C . ILE A 1 106 ? -10.5 -17.453 2.17 1 94.56 106 ILE A C 1
ATOM 824 O O . ILE A 1 106 ? -11.43 -16.719 2.531 1 94.56 106 ILE A O 1
ATOM 828 N N . ASN A 1 107 ? -10.594 -18.734 2.131 1 92.56 107 ASN A N 1
ATOM 829 C CA . ASN A 1 107 ? -11.836 -19.406 2.482 1 92.56 107 ASN A CA 1
ATOM 830 C C . ASN A 1 107 ? -12.203 -19.203 3.949 1 92.56 107 ASN A C 1
ATOM 832 O O . ASN A 1 107 ? -13.359 -18.953 4.277 1 92.56 107 ASN A O 1
ATOM 836 N N . GLU A 1 108 ? -11.203 -19.266 4.746 1 92.38 108 GLU A N 1
ATOM 837 C CA . GLU A 1 108 ? -11.43 -19.016 6.168 1 92.38 108 GLU A CA 1
ATOM 838 C C . GLU A 1 108 ? -11.906 -17.594 6.41 1 92.38 108 GLU A C 1
ATOM 840 O O . GLU A 1 108 ? -12.789 -17.359 7.242 1 92.38 108 GLU A O 1
ATOM 845 N N . HIS A 1 109 ? -11.297 -16.75 5.68 1 91.62 109 HIS A N 1
ATOM 846 C CA . HIS A 1 109 ? -11.703 -15.359 5.805 1 91.62 109 HIS A CA 1
ATOM 847 C C . HIS A 1 109 ? -13.148 -15.164 5.344 1 91.62 109 HIS A C 1
ATOM 849 O O . HIS A 1 109 ? -13.922 -14.461 5.988 1 91.62 109 HIS A O 1
ATOM 855 N N . ALA A 1 110 ? -13.516 -15.758 4.27 1 89.94 110 ALA A N 1
ATOM 856 C CA . ALA A 1 110 ? -14.883 -15.688 3.758 1 89.94 110 ALA A CA 1
ATOM 857 C C . ALA A 1 110 ? -15.883 -16.219 4.781 1 89.94 110 ALA A C 1
ATOM 859 O O . ALA A 1 110 ? -16.953 -15.648 4.977 1 89.94 110 ALA A O 1
ATOM 860 N N . GLU A 1 111 ? -15.523 -17.266 5.398 1 88.94 111 GLU A N 1
ATOM 86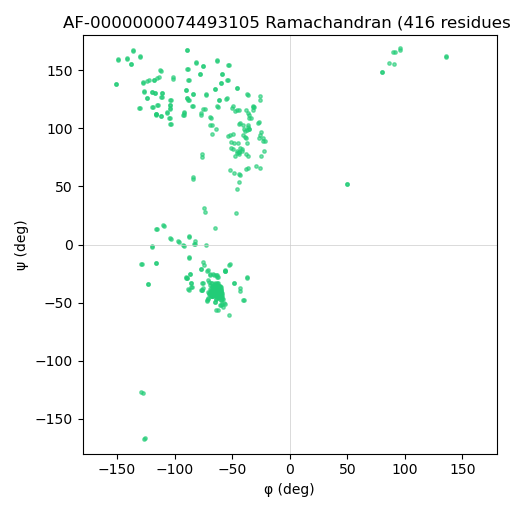1 C CA . GLU A 1 111 ? -16.375 -17.875 6.418 1 88.94 111 GLU A CA 1
ATOM 862 C C . GLU A 1 111 ? -16.578 -16.922 7.602 1 88.94 111 GLU A C 1
ATOM 864 O O . GLU A 1 111 ? -17.672 -16.828 8.148 1 88.94 111 GLU A O 1
ATOM 869 N N . TYR A 1 112 ? -15.508 -16.344 7.906 1 86.56 112 TYR A N 1
ATOM 870 C CA . TYR A 1 112 ? -15.547 -15.406 9.023 1 86.56 112 TYR A CA 1
ATOM 871 C C . TYR A 1 112 ? -16.484 -14.234 8.727 1 86.56 112 TYR A C 1
ATOM 873 O O . TYR A 1 112 ? -17.172 -13.742 9.617 1 86.56 112 TYR A O 1
ATOM 881 N N . LEU A 1 113 ? -16.562 -13.852 7.484 1 82.62 113 LEU A N 1
ATOM 882 C CA . LEU A 1 113 ? -17.406 -12.734 7.074 1 82.62 113 LEU A CA 1
ATOM 883 C C . LEU A 1 113 ? -18.859 -13.156 7.016 1 82.62 113 LEU A C 1
ATOM 885 O O . LEU A 1 113 ? -19.766 -12.312 7.086 1 82.62 113 LEU A O 1
ATOM 889 N N . GLY A 1 114 ? -19.141 -14.359 6.906 1 77.81 114 GLY A N 1
ATOM 890 C CA . GLY A 1 114 ? -20.5 -14.859 6.938 1 77.81 114 GLY A CA 1
ATOM 891 C C . GLY A 1 114 ? -20.781 -15.891 5.859 1 77.81 114 GLY A C 1
ATOM 892 O O . GLY A 1 114 ? -19.969 -16.078 4.949 1 77.81 114 GLY A O 1
ATOM 893 N N . GLN A 1 115 ? -21.844 -16.641 6.043 1 63.97 115 GLN A N 1
ATOM 894 C CA . GLN A 1 115 ? -22.219 -17.844 5.301 1 63.97 115 GLN A CA 1
ATOM 895 C C . GLN A 1 115 ? -22.312 -17.562 3.805 1 63.97 115 GLN A C 1
ATOM 897 O O . GLN A 1 115 ? -22 -18.422 2.98 1 63.97 115 GLN A O 1
ATOM 902 N N . ASN A 1 116 ? -22.531 -16.234 3.379 1 69.12 116 ASN A N 1
ATOM 903 C CA . ASN A 1 116 ? -22.75 -15.984 1.957 1 69.12 116 ASN A CA 1
ATOM 904 C C . ASN A 1 116 ? -21.625 -15.141 1.354 1 69.12 116 ASN A C 1
ATOM 906 O O . ASN A 1 116 ? -21.734 -14.703 0.208 1 69.12 116 ASN A O 1
ATOM 910 N N . ALA A 1 117 ? -20.609 -15.094 2.193 1 76.81 117 ALA A N 1
ATOM 911 C CA . ALA A 1 117 ? -19.547 -14.281 1.628 1 76.81 117 ALA A CA 1
ATOM 912 C C . ALA A 1 117 ? -18.656 -15.109 0.704 1 76.81 117 ALA A C 1
ATOM 914 O O . ALA A 1 117 ? -18.234 -16.219 1.062 1 76.81 117 ALA A O 1
ATOM 915 N N . LYS A 1 118 ? -18.625 -14.695 -0.57 1 86.06 118 LYS A N 1
ATOM 916 C CA . LYS A 1 118 ? -17.719 -15.305 -1.532 1 86.06 118 LYS A CA 1
ATOM 917 C C . LYS A 1 118 ? -16.672 -14.297 -2.02 1 86.06 118 LYS A C 1
ATOM 919 O O . LYS A 1 118 ? -17.031 -13.219 -2.504 1 86.06 118 LYS A O 1
ATOM 924 N N . ILE A 1 119 ? -15.461 -14.664 -1.761 1 91.44 119 ILE A N 1
ATOM 925 C CA . ILE A 1 119 ? -14.375 -13.812 -2.23 1 91.44 119 ILE A CA 1
ATOM 926 C C . ILE A 1 119 ? -13.906 -14.281 -3.604 1 91.44 119 ILE A C 1
ATOM 928 O O . ILE A 1 119 ? -13.422 -15.406 -3.748 1 91.44 119 ILE A O 1
ATOM 932 N N . SER A 1 120 ? -14.156 -13.469 -4.656 1 93.69 120 SER A N 1
ATOM 933 C CA . SER A 1 120 ? -13.672 -13.773 -6 1 93.69 120 SER A CA 1
ATOM 934 C C . SER A 1 120 ? -12.148 -13.797 -6.043 1 93.69 120 SER A C 1
ATOM 936 O O . SER A 1 120 ? -11.492 -12.836 -5.633 1 93.69 120 SER A O 1
ATOM 938 N N . HIS A 1 121 ? -11.602 -15 -6.402 1 95.31 121 HIS A N 1
ATOM 939 C CA . HIS A 1 121 ? -10.148 -15.086 -6.457 1 95.31 121 HIS A CA 1
ATOM 940 C C . HIS A 1 121 ? -9.695 -16.078 -7.512 1 95.31 121 HIS A C 1
ATOM 942 O O . HIS A 1 121 ? -10.492 -16.891 -8 1 95.31 121 HIS A O 1
ATOM 948 N N . GLU A 1 122 ? -8.445 -15.953 -7.965 1 95.81 122 GLU A N 1
ATOM 949 C CA . GLU A 1 122 ? -7.766 -16.891 -8.844 1 95.81 122 GLU A CA 1
ATOM 950 C C . GLU A 1 122 ? -6.297 -17.062 -8.461 1 95.81 122 GLU A C 1
ATOM 952 O O . GLU A 1 122 ? -5.75 -16.234 -7.723 1 95.81 122 GLU A O 1
ATOM 957 N N . ILE A 1 123 ? -5.664 -18.188 -8.891 1 94.56 123 ILE A N 1
ATOM 958 C CA . ILE A 1 123 ? -4.297 -18.5 -8.484 1 94.56 123 ILE A CA 1
ATOM 959 C C . ILE A 1 123 ? -3.418 -18.656 -9.719 1 94.56 123 ILE A C 1
ATOM 961 O O . ILE A 1 123 ? -3.863 -19.203 -10.742 1 94.56 123 ILE A O 1
ATOM 965 N N . TYR A 1 124 ? -2.182 -18.156 -9.609 1 92.12 124 TYR A N 1
ATOM 966 C CA . TYR A 1 124 ? -1.161 -18.344 -10.633 1 92.12 124 TYR A CA 1
ATOM 967 C C . TYR A 1 124 ? 0.145 -18.828 -10.023 1 92.12 124 TYR A C 1
ATOM 969 O O . TYR A 1 124 ? 0.741 -18.156 -9.188 1 92.12 124 TYR A O 1
ATOM 977 N N . ALA A 1 125 ? 0.55 -20 -10.422 1 89.44 125 ALA A N 1
ATOM 978 C CA . ALA A 1 125 ? 1.879 -20.531 -10.125 1 89.44 125 ALA A CA 1
ATOM 979 C C . ALA A 1 125 ? 2.793 -20.438 -11.344 1 89.44 125 ALA A C 1
ATOM 981 O O . ALA A 1 125 ? 2.621 -21.188 -12.305 1 89.44 125 ALA A O 1
ATOM 982 N N . LEU A 1 126 ? 3.654 -19.484 -11.281 1 84.81 126 LEU A N 1
ATOM 983 C CA . LEU A 1 126 ? 4.543 -19.297 -12.422 1 84.81 126 LEU A CA 1
ATOM 984 C C . LEU A 1 126 ? 5.926 -19.875 -12.141 1 84.81 126 LEU A C 1
ATOM 986 O O . LEU A 1 126 ? 6.34 -19.953 -10.977 1 84.81 126 LEU A O 1
ATOM 990 N N . LYS A 1 127 ? 6.453 -20.406 -13.195 1 76.81 127 LYS A N 1
ATOM 991 C CA . LYS A 1 127 ? 7.777 -21.016 -13.078 1 76.81 127 LYS A CA 1
ATOM 992 C C . LYS A 1 127 ? 8.805 -20.25 -13.922 1 76.81 127 LYS A C 1
ATOM 994 O O . LYS A 1 127 ? 8.484 -19.781 -15.016 1 76.81 127 LYS A O 1
ATOM 999 N N . GLY A 1 128 ? 9.969 -20.203 -13.344 1 73.44 128 GLY A N 1
ATOM 1000 C CA . GLY A 1 128 ? 11.094 -19.672 -14.094 1 73.44 128 GLY A CA 1
ATOM 1001 C C . GLY A 1 128 ? 11.133 -18.156 -14.125 1 73.44 128 GLY A C 1
ATOM 1002 O O . GLY A 1 128 ? 10.109 -17.5 -13.938 1 73.44 128 GLY A O 1
ATOM 1003 N N . GLY A 1 129 ? 12.352 -17.641 -14.188 1 77.81 129 GLY A N 1
ATOM 1004 C CA . GLY A 1 129 ? 12.609 -16.203 -14.273 1 77.81 129 GLY A CA 1
ATOM 1005 C C . GLY A 1 129 ? 12.883 -15.57 -12.922 1 77.81 129 GLY A C 1
ATOM 1006 O O . GLY A 1 129 ? 12.789 -16.234 -11.883 1 77.81 129 GLY A O 1
ATOM 1007 N N . ASP A 1 130 ? 13.328 -14.359 -12.969 1 87.44 130 ASP A N 1
ATOM 1008 C CA . ASP A 1 130 ? 13.531 -13.547 -11.773 1 87.44 130 ASP A CA 1
ATOM 1009 C C . ASP A 1 130 ? 12.203 -13.039 -11.219 1 87.44 130 ASP A C 1
ATOM 1011 O O . ASP A 1 130 ? 11.453 -12.352 -11.922 1 87.44 130 ASP A O 1
ATOM 1015 N N . PRO A 1 131 ? 11.867 -13.43 -10.055 1 91.19 131 PRO A N 1
ATOM 1016 C CA . PRO A 1 131 ? 10.586 -13 -9.484 1 91.19 131 PRO A CA 1
ATOM 1017 C C . PRO A 1 131 ? 10.359 -11.5 -9.609 1 91.19 131 PRO A C 1
ATOM 1019 O O . PRO A 1 131 ? 9.219 -11.055 -9.758 1 91.19 131 PRO A O 1
ATOM 1022 N N . ARG A 1 132 ? 11.414 -10.758 -9.539 1 93.44 132 ARG A N 1
ATOM 1023 C CA . ARG A 1 132 ? 11.328 -9.305 -9.672 1 93.44 132 ARG A CA 1
ATOM 1024 C C . ARG A 1 132 ? 10.672 -8.914 -10.992 1 93.44 132 ARG A C 1
ATOM 1026 O O . ARG A 1 132 ? 9.672 -8.195 -11 1 93.44 132 ARG A O 1
ATOM 1033 N N . ASP A 1 133 ? 11.125 -9.445 -12 1 94.12 133 ASP A N 1
ATOM 1034 C CA . ASP A 1 133 ? 10.625 -9.117 -13.328 1 94.12 133 ASP A CA 1
ATOM 1035 C C . ASP A 1 133 ? 9.281 -9.797 -13.602 1 94.12 133 ASP A C 1
ATOM 1037 O O . ASP A 1 133 ? 8.383 -9.188 -14.18 1 94.12 133 ASP A O 1
ATOM 1041 N N . VAL A 1 134 ? 9.156 -10.969 -13.18 1 93.62 134 VAL A N 1
ATOM 1042 C CA . VAL A 1 134 ? 7.957 -11.75 -13.461 1 93.62 134 VAL A CA 1
ATOM 1043 C C . VAL A 1 134 ? 6.746 -11.094 -12.797 1 93.62 134 VAL A C 1
ATOM 1045 O O . VAL A 1 134 ? 5.684 -10.977 -13.414 1 93.62 134 VAL A O 1
ATOM 1048 N N . ILE A 1 135 ? 6.91 -10.594 -11.602 1 96 135 ILE A N 1
ATOM 1049 C CA . ILE A 1 135 ? 5.801 -9.992 -10.875 1 96 135 ILE A CA 1
ATOM 1050 C C . ILE A 1 135 ? 5.398 -8.672 -11.539 1 96 135 ILE A C 1
ATOM 1052 O O . ILE A 1 135 ? 4.211 -8.414 -11.742 1 96 135 ILE A O 1
ATOM 1056 N N . VAL A 1 136 ? 6.348 -7.918 -11.906 1 95.81 136 VAL A N 1
ATOM 1057 C CA . VAL A 1 136 ? 6.078 -6.637 -12.547 1 95.81 136 VAL A CA 1
ATOM 1058 C C . VAL A 1 136 ? 5.379 -6.859 -13.883 1 95.81 136 VAL A C 1
ATOM 1060 O O . VAL A 1 136 ? 4.359 -6.23 -14.172 1 95.81 136 VAL A O 1
ATOM 1063 N N . ASP A 1 137 ? 5.906 -7.797 -14.672 1 95.75 137 ASP A N 1
ATOM 1064 C CA . ASP A 1 137 ? 5.32 -8.109 -15.969 1 95.75 137 ASP A CA 1
ATOM 1065 C C . ASP A 1 137 ? 3.896 -8.648 -15.812 1 95.75 137 ASP A C 1
ATOM 1067 O O . ASP A 1 137 ? 3.008 -8.289 -16.594 1 95.75 137 ASP A O 1
ATOM 1071 N N . PHE A 1 138 ? 3.752 -9.43 -14.836 1 94 138 PHE A N 1
ATOM 1072 C CA . PHE A 1 138 ? 2.436 -10 -14.57 1 94 138 PHE A CA 1
ATOM 1073 C C . PHE A 1 138 ? 1.428 -8.898 -14.25 1 94 138 PHE A C 1
ATOM 1075 O O . PHE A 1 138 ? 0.305 -8.914 -14.758 1 94 138 PHE A O 1
ATOM 1082 N N . CYS A 1 139 ? 1.799 -7.949 -13.414 1 96.25 139 CYS A N 1
ATOM 1083 C CA . CYS A 1 139 ? 0.922 -6.836 -13.062 1 96.25 139 CYS A CA 1
ATOM 1084 C C . CYS A 1 139 ? 0.556 -6.023 -14.297 1 96.25 139 CYS A C 1
ATOM 1086 O O . CYS A 1 139 ? -0.574 -5.547 -14.422 1 96.25 139 CYS A O 1
ATOM 1088 N N . HIS A 1 140 ? 1.517 -5.906 -15.203 1 94.44 140 HIS A N 1
ATOM 1089 C CA . HIS A 1 140 ? 1.234 -5.234 -16.469 1 94.44 140 HIS A CA 1
ATOM 1090 C C . HIS A 1 140 ? 0.215 -6.012 -17.297 1 94.44 140 HIS A C 1
ATOM 1092 O O . HIS A 1 140 ? -0.795 -5.453 -17.734 1 94.44 140 HIS A O 1
ATOM 1098 N N . GLU A 1 141 ? 0.474 -7.254 -17.422 1 94.62 141 GLU A N 1
ATOM 1099 C CA . GLU A 1 141 ? -0.327 -8.109 -18.281 1 94.62 141 GLU A CA 1
ATOM 1100 C C . GLU A 1 141 ? -1.76 -8.227 -17.766 1 94.62 141 GLU A C 1
ATOM 1102 O O . GLU A 1 141 ? -2.705 -8.281 -18.562 1 94.62 141 GLU A O 1
ATOM 1107 N N . ARG A 1 142 ? -1.907 -8.211 -16.453 1 94.5 142 ARG A N 1
ATOM 1108 C CA . ARG A 1 142 ? -3.225 -8.43 -15.875 1 94.5 142 ARG A CA 1
ATOM 1109 C C . ARG A 1 142 ? -3.902 -7.098 -15.547 1 94.5 142 ARG A C 1
ATOM 1111 O O . ARG A 1 142 ? -5.012 -7.078 -15.008 1 94.5 142 ARG A O 1
ATOM 1118 N N . ALA A 1 143 ? -3.256 -6.027 -15.867 1 93.81 143 ALA A N 1
ATOM 1119 C CA . ALA A 1 143 ? -3.775 -4.711 -15.516 1 93.81 143 ALA A CA 1
ATOM 1120 C C . ALA A 1 143 ? -4.172 -4.648 -14.039 1 93.81 143 ALA A C 1
ATOM 1122 O O . ALA A 1 143 ? -5.293 -4.258 -13.711 1 93.81 143 ALA A O 1
ATOM 1123 N N . ALA A 1 144 ? -3.24 -5.035 -13.18 1 95.69 144 ALA A N 1
ATOM 1124 C CA . ALA A 1 144 ? -3.467 -5.016 -11.742 1 95.69 144 ALA A CA 1
ATOM 1125 C C . ALA A 1 144 ? -3.783 -3.605 -11.25 1 95.69 144 ALA A C 1
ATOM 1127 O O . ALA A 1 144 ? -3.166 -2.635 -11.695 1 95.69 144 ALA A O 1
ATOM 1128 N N . ASP A 1 145 ? -4.762 -3.535 -10.336 1 94.94 145 ASP A N 1
ATOM 1129 C CA . ASP A 1 145 ? -5.094 -2.242 -9.75 1 94.94 145 ASP A CA 1
ATOM 1130 C C . ASP A 1 145 ? -4.25 -1.972 -8.508 1 94.94 145 ASP A C 1
ATOM 1132 O O . ASP A 1 145 ? -4.02 -0.815 -8.148 1 94.94 145 ASP A O 1
ATOM 1136 N N . VAL A 1 146 ? -3.881 -3.055 -7.883 1 96.81 146 VAL A N 1
ATOM 1137 C CA . VAL A 1 146 ? -3.035 -2.959 -6.699 1 96.81 146 VAL A CA 1
ATOM 1138 C C . VAL A 1 146 ? -2.172 -4.211 -6.574 1 96.81 146 VAL A C 1
ATOM 1140 O O . VAL A 1 146 ? -2.641 -5.324 -6.832 1 96.81 146 VAL A O 1
ATOM 1143 N N . LEU A 1 147 ? -0.915 -4.02 -6.215 1 98.06 147 LEU A N 1
ATOM 1144 C CA . LEU A 1 147 ? -0.009 -5.113 -5.883 1 98.06 147 LEU A CA 1
ATOM 1145 C C . LEU A 1 147 ? 0.332 -5.102 -4.395 1 98.06 147 LEU A C 1
ATOM 1147 O O . LEU A 1 147 ? 0.702 -4.062 -3.846 1 98.06 147 LEU A O 1
ATOM 1151 N N . VAL A 1 148 ? 0.2 -6.242 -3.736 1 98.5 148 VAL A N 1
ATOM 1152 C CA . VAL A 1 148 ? 0.512 -6.391 -2.32 1 98.5 148 VAL A CA 1
ATOM 1153 C C . VAL A 1 148 ? 1.651 -7.395 -2.143 1 98.5 148 VAL A C 1
ATOM 1155 O O . VAL A 1 148 ? 1.613 -8.492 -2.705 1 98.5 148 VAL A O 1
ATOM 1158 N N . LEU A 1 149 ? 2.66 -6.965 -1.352 1 97.38 149 LEU A N 1
ATOM 1159 C CA . LEU A 1 149 ? 3.811 -7.805 -1.034 1 97.38 149 LEU A CA 1
ATOM 1160 C C . LEU A 1 149 ? 4.188 -7.676 0.438 1 97.38 149 LEU A C 1
ATOM 1162 O O . LEU A 1 149 ? 3.904 -6.652 1.068 1 97.38 149 LEU A O 1
ATOM 1166 N N . GLY A 1 150 ? 4.836 -8.742 0.882 1 95.88 150 GLY A N 1
ATOM 1167 C CA . GLY A 1 150 ? 5.551 -8.57 2.139 1 95.88 150 GLY A CA 1
ATOM 1168 C C . GLY A 1 150 ? 6.832 -7.773 1.994 1 95.88 150 GLY A C 1
ATOM 1169 O O . GLY A 1 150 ? 7.453 -7.773 0.93 1 95.88 150 GLY A O 1
ATOM 1170 N N . SER A 1 151 ? 7.23 -7.137 3.053 1 92.56 151 SER A N 1
ATOM 1171 C CA . SER A 1 151 ? 8.453 -6.336 3.021 1 92.56 151 SER A CA 1
ATOM 1172 C C . SER A 1 151 ? 9.688 -7.219 2.9 1 92.56 151 SER A C 1
ATOM 1174 O O . SER A 1 151 ? 10.734 -6.766 2.441 1 92.56 151 SER A O 1
ATOM 1176 N N . ARG A 1 152 ? 9.461 -8.461 3.408 1 87.62 152 ARG A N 1
ATOM 1177 C CA . ARG A 1 152 ? 10.539 -9.43 3.354 1 87.62 152 ARG A CA 1
ATOM 1178 C C . ARG A 1 152 ? 10.062 -10.75 2.758 1 87.62 152 ARG A C 1
ATOM 1180 O O . ARG A 1 152 ? 8.859 -10.977 2.629 1 87.62 152 ARG A O 1
ATOM 1187 N N . GLY A 1 153 ? 11.023 -11.508 2.338 1 83.5 153 GLY A N 1
ATOM 1188 C CA . GLY A 1 153 ? 10.781 -12.844 1.809 1 83.5 153 GLY A CA 1
ATOM 1189 C C . GLY A 1 153 ? 11.625 -13.914 2.471 1 83.5 153 GLY A C 1
ATOM 1190 O O . GLY A 1 153 ? 11.68 -13.992 3.699 1 83.5 153 GLY A O 1
ATOM 1191 N N . LEU A 1 154 ? 12.211 -14.555 1.588 1 74.62 154 LEU A N 1
ATOM 1192 C CA . LEU A 1 154 ? 12.93 -15.734 2.055 1 74.62 154 LEU A CA 1
ATOM 1193 C C . LEU A 1 154 ? 14.352 -15.367 2.479 1 74.62 154 LEU A C 1
ATOM 1195 O O . LEU A 1 154 ? 15.023 -16.156 3.145 1 74.62 154 LEU A O 1
ATOM 1199 N N . GLY A 1 155 ? 14.75 -14.141 2.156 1 74.31 155 GLY A N 1
ATOM 1200 C CA . GLY A 1 155 ? 16.109 -13.742 2.48 1 74.31 155 GLY A CA 1
ATOM 1201 C C . GLY A 1 155 ? 16.297 -13.383 3.941 1 74.31 155 GLY A C 1
ATOM 1202 O O . GLY A 1 155 ? 15.32 -13.133 4.652 1 74.31 155 GLY A O 1
ATOM 1203 N N . THR A 1 156 ? 17.469 -13.664 4.449 1 66.5 156 THR A N 1
ATOM 1204 C CA . THR A 1 156 ? 17.812 -13.352 5.832 1 66.5 156 THR A CA 1
ATOM 1205 C C . THR A 1 156 ? 18.297 -11.906 5.961 1 66.5 156 THR A C 1
ATOM 1207 O O . THR A 1 156 ? 19.469 -11.617 5.766 1 66.5 156 THR A O 1
ATOM 1210 N N . PHE A 1 157 ? 17.531 -11.141 5.559 1 66.06 157 PHE A N 1
ATOM 1211 C CA . PHE A 1 157 ? 17.984 -9.758 5.664 1 66.06 157 PHE A CA 1
ATOM 1212 C C . PHE A 1 157 ? 17.609 -9.164 7.02 1 66.06 157 PHE A C 1
ATOM 1214 O O . PHE A 1 157 ? 16.719 -9.688 7.699 1 66.06 157 PHE A O 1
ATOM 1221 N N . GLN A 1 158 ? 18.484 -8.18 7.434 1 63.81 158 GLN A N 1
ATOM 1222 C CA . GLN A 1 158 ? 18.219 -7.504 8.695 1 63.81 158 GLN A CA 1
ATOM 1223 C C . GLN A 1 158 ? 16.812 -6.93 8.734 1 63.81 158 GLN A C 1
ATOM 1225 O O . GLN A 1 158 ? 16.203 -6.715 7.684 1 63.81 158 GLN A O 1
ATOM 1230 N N . ARG A 1 159 ? 16.312 -6.777 9.852 1 58.75 159 ARG A N 1
ATOM 1231 C CA . ARG A 1 159 ? 14.93 -6.457 10.156 1 58.75 159 ARG A CA 1
ATOM 1232 C C . ARG A 1 159 ? 14.492 -5.172 9.461 1 58.75 159 ARG A C 1
ATOM 1234 O O . ARG A 1 159 ? 13.312 -4.996 9.164 1 58.75 159 ARG A O 1
ATOM 1241 N N . THR A 1 160 ? 15.453 -4.336 9.109 1 64.38 160 THR A N 1
ATOM 1242 C CA . THR A 1 160 ? 15.047 -3.018 8.641 1 64.38 160 THR A CA 1
ATOM 1243 C C . THR A 1 160 ? 15.281 -2.877 7.141 1 64.38 160 THR A C 1
ATOM 1245 O O . THR A 1 160 ? 15.102 -1.794 6.578 1 64.38 160 THR A O 1
ATOM 1248 N N . ILE A 1 161 ? 15.469 -4.121 6.59 1 78.88 161 ILE A N 1
ATOM 1249 C CA . ILE A 1 161 ? 15.836 -4.027 5.18 1 78.88 161 ILE A CA 1
ATOM 1250 C C . ILE A 1 161 ? 14.688 -4.555 4.312 1 78.88 161 ILE A C 1
ATOM 1252 O O . ILE A 1 161 ? 14.109 -5.602 4.605 1 78.88 161 ILE A O 1
ATOM 1256 N N . LEU A 1 162 ? 14.312 -3.76 3.424 1 90.56 162 LEU A N 1
ATOM 1257 C CA . LEU A 1 162 ? 13.359 -4.176 2.4 1 90.56 162 LEU A CA 1
ATOM 1258 C C . LEU A 1 162 ? 13.961 -5.258 1.508 1 90.56 162 LEU A C 1
ATOM 1260 O O . LEU A 1 162 ? 15.117 -5.156 1.096 1 90.56 162 LEU A O 1
ATOM 1264 N N . GLY A 1 163 ? 13.172 -6.293 1.278 1 92.12 163 GLY A N 1
ATOM 1265 C CA . GLY A 1 163 ? 13.625 -7.352 0.389 1 92.12 163 GLY A CA 1
ATOM 1266 C C . GLY A 1 163 ? 13.844 -6.879 -1.037 1 92.12 163 GLY A C 1
ATOM 1267 O O . GLY A 1 163 ? 13.227 -5.906 -1.476 1 92.12 163 GLY A O 1
ATOM 1268 N N . SER A 1 164 ? 14.617 -7.613 -1.745 1 91.12 164 SER A N 1
ATOM 1269 C CA . SER A 1 164 ? 15.016 -7.23 -3.094 1 91.12 164 SER A CA 1
ATOM 1270 C C . SER A 1 164 ? 13.828 -7.254 -4.051 1 91.12 164 SER A C 1
ATOM 1272 O O . SER A 1 164 ? 13.719 -6.395 -4.93 1 91.12 164 SER A O 1
ATOM 1274 N N . VAL A 1 165 ? 12.93 -8.188 -3.9 1 93 165 VAL A N 1
ATOM 1275 C CA . VAL A 1 165 ? 11.773 -8.281 -4.785 1 93 165 VAL A CA 1
ATOM 1276 C C . VAL A 1 165 ? 10.812 -7.133 -4.504 1 93 165 VAL A C 1
ATOM 1278 O O . VAL A 1 165 ? 10.352 -6.461 -5.43 1 93 165 VAL A O 1
ATOM 1281 N N . SER A 1 166 ? 10.539 -6.91 -3.238 1 95.69 166 SER A N 1
ATOM 1282 C CA . SER A 1 166 ? 9.648 -5.812 -2.879 1 95.69 166 SER A CA 1
ATOM 1283 C C . SER A 1 166 ? 10.211 -4.469 -3.318 1 95.69 166 SER A C 1
ATOM 1285 O O . SER A 1 166 ? 9.484 -3.615 -3.824 1 95.69 166 SER A O 1
ATOM 1287 N N . GLU A 1 167 ? 11.445 -4.32 -3.129 1 93.62 167 GLU A N 1
ATOM 1288 C CA . GLU A 1 167 ? 12.094 -3.092 -3.572 1 93.62 167 GLU A CA 1
ATOM 1289 C C . GLU A 1 167 ? 11.945 -2.898 -5.078 1 93.62 167 GLU A C 1
ATOM 1291 O O . GLU A 1 167 ? 11.594 -1.81 -5.539 1 93.62 167 GLU A O 1
ATOM 1296 N N . HIS A 1 168 ? 12.227 -3.92 -5.766 1 94.25 168 HIS A N 1
ATOM 1297 C CA . HIS A 1 168 ? 12.102 -3.859 -7.219 1 94.25 168 HIS A CA 1
ATOM 1298 C C . HIS A 1 168 ? 10.68 -3.523 -7.641 1 94.25 168 HIS A C 1
ATOM 1300 O O . HIS A 1 168 ? 10.469 -2.682 -8.516 1 94.25 168 HIS A O 1
ATOM 1306 N N . CYS A 1 169 ? 9.734 -4.109 -7.047 1 96.5 169 CYS A N 1
ATOM 1307 C CA . CYS A 1 169 ? 8.336 -3.91 -7.41 1 96.5 169 CYS A CA 1
ATOM 1308 C C . CYS A 1 169 ? 7.898 -2.48 -7.113 1 96.5 169 CYS A C 1
ATOM 1310 O O . CYS A 1 169 ? 7.164 -1.88 -7.902 1 96.5 169 CYS A O 1
ATOM 1312 N N . VAL A 1 170 ? 8.328 -1.92 -6.004 1 96.12 170 VAL A N 1
ATOM 1313 C CA . VAL A 1 170 ? 7.941 -0.555 -5.66 1 96.12 170 VAL A CA 1
ATOM 1314 C C . VAL A 1 170 ? 8.477 0.415 -6.711 1 96.12 170 VAL A C 1
ATOM 1316 O O . VAL A 1 170 ? 7.836 1.418 -7.027 1 96.12 170 VAL A O 1
ATOM 1319 N N . HIS A 1 171 ? 9.516 0.086 -7.328 1 93.56 171 HIS A N 1
ATOM 1320 C CA . HIS A 1 171 ? 10.156 0.961 -8.305 1 93.56 171 HIS A CA 1
ATOM 1321 C C . HIS A 1 171 ? 9.547 0.782 -9.688 1 93.56 171 HIS A C 1
ATOM 1323 O O . HIS A 1 171 ? 9.5 1.727 -10.484 1 93.56 171 HIS A O 1
ATOM 1329 N N . HIS A 1 172 ? 8.961 -0.437 -9.93 1 93.94 172 HIS A N 1
ATOM 1330 C CA . HIS A 1 172 ? 8.758 -0.717 -11.344 1 93.94 172 HIS A CA 1
ATOM 1331 C C . HIS A 1 172 ? 7.324 -1.143 -11.625 1 93.94 172 HIS A C 1
ATOM 1333 O O . HIS A 1 172 ? 6.898 -1.18 -12.781 1 93.94 172 HIS A O 1
ATOM 1339 N N . ALA A 1 173 ? 6.598 -1.524 -10.609 1 95 173 ALA A N 1
ATOM 1340 C CA . ALA A 1 173 ? 5.23 -1.979 -10.852 1 95 173 ALA A CA 1
ATOM 1341 C C . ALA A 1 173 ? 4.398 -0.889 -11.523 1 95 173 ALA A C 1
ATOM 1343 O O . ALA A 1 173 ? 4.574 0.298 -11.242 1 95 173 ALA A O 1
ATOM 1344 N N . PRO A 1 174 ? 3.467 -1.252 -12.367 1 93.69 174 PRO A N 1
ATOM 1345 C CA . PRO A 1 174 ? 2.648 -0.285 -13.102 1 93.69 174 PRO A CA 1
ATOM 1346 C C . PRO A 1 174 ? 1.468 0.23 -12.281 1 93.69 174 PRO A C 1
ATOM 1348 O O . PRO A 1 174 ? 0.665 1.023 -12.773 1 93.69 174 PRO A O 1
ATOM 1351 N N . CYS A 1 175 ? 1.306 -0.19 -11.094 1 94.75 175 CYS A N 1
ATOM 1352 C CA . CYS A 1 175 ? 0.164 0.088 -10.234 1 94.75 175 CYS A CA 1
ATOM 1353 C C . CYS A 1 175 ? 0.619 0.423 -8.82 1 94.75 175 CYS A C 1
ATOM 1355 O O . CYS A 1 175 ? 1.794 0.258 -8.484 1 94.75 175 CYS A O 1
ATOM 1357 N N . PRO A 1 176 ? -0.285 0.973 -7.965 1 96.94 176 PRO A N 1
ATOM 1358 C CA . PRO A 1 176 ? 0.062 1.152 -6.555 1 96.94 176 PRO A CA 1
ATOM 1359 C C . PRO A 1 176 ? 0.542 -0.138 -5.895 1 96.94 176 PRO A C 1
ATOM 1361 O O . PRO A 1 176 ? 0.034 -1.22 -6.203 1 96.94 176 PRO A O 1
ATOM 1364 N N . VAL A 1 177 ? 1.533 0.013 -5.051 1 97.81 177 VAL A N 1
ATOM 1365 C CA . VAL A 1 177 ? 2.125 -1.133 -4.371 1 97.81 177 VAL A CA 1
ATOM 1366 C C . VAL A 1 177 ? 1.966 -0.974 -2.859 1 97.81 177 VAL A C 1
ATOM 1368 O O . VAL A 1 177 ? 2.232 0.097 -2.311 1 97.81 177 VAL A O 1
ATOM 1371 N N . VAL A 1 178 ? 1.496 -2.006 -2.23 1 98.12 178 VAL A N 1
ATOM 1372 C CA . VAL A 1 178 ? 1.438 -2.084 -0.775 1 98.12 178 VAL A CA 1
ATOM 1373 C C . VAL A 1 178 ? 2.555 -2.992 -0.263 1 98.12 178 VAL A C 1
ATOM 1375 O O . VAL A 1 178 ? 2.629 -4.164 -0.636 1 98.12 178 VAL A O 1
ATOM 1378 N N . VAL A 1 179 ? 3.367 -2.424 0.508 1 97.75 179 VAL A N 1
ATOM 1379 C CA . VAL A 1 179 ? 4.406 -3.191 1.187 1 97.75 179 VAL A CA 1
ATOM 1380 C C . VAL A 1 179 ? 4.023 -3.396 2.65 1 97.75 179 VAL A C 1
ATOM 1382 O O . VAL A 1 179 ? 3.953 -2.438 3.422 1 97.75 179 VAL A O 1
ATOM 1385 N N . VAL A 1 180 ? 3.848 -4.656 3.027 1 97.06 180 VAL A N 1
ATOM 1386 C CA . VAL A 1 180 ? 3.314 -4.973 4.348 1 97.06 180 VAL A CA 1
ATOM 1387 C C . VAL A 1 180 ? 4.445 -5.441 5.262 1 97.06 180 VAL A C 1
ATOM 1389 O O . VAL A 1 180 ? 5.219 -6.332 4.898 1 97.06 180 VAL A O 1
ATOM 1392 N N . ARG A 1 181 ? 4.539 -4.738 6.375 1 90.81 181 ARG A N 1
ATOM 1393 C CA . ARG A 1 181 ? 5.488 -5.145 7.402 1 90.81 181 ARG A CA 1
ATOM 1394 C C . ARG A 1 181 ? 4.773 -5.516 8.695 1 90.81 181 ARG A C 1
ATOM 1396 O O . ARG A 1 181 ? 3.736 -4.934 9.023 1 90.81 181 ARG A O 1
ATOM 1403 N N . GLU A 1 182 ? 5.289 -6.508 9.297 1 76.75 182 GLU A N 1
ATOM 1404 C CA . GLU A 1 182 ? 4.746 -6.859 10.602 1 76.75 182 GLU A CA 1
ATOM 1405 C C . GLU A 1 182 ? 5.086 -5.797 11.641 1 76.75 182 GLU A C 1
ATOM 1407 O O . GLU A 1 182 ? 6.176 -5.223 11.625 1 76.75 182 GLU A O 1
ATOM 1412 N N . GLY A 1 183 ? 4.039 -5.02 12.109 1 61.16 183 GLY A N 1
ATOM 1413 C CA . GLY A 1 183 ? 4.23 -3.936 13.055 1 61.16 183 GLY A CA 1
ATOM 1414 C C . GLY A 1 183 ? 5.129 -4.312 14.219 1 61.16 183 GLY A C 1
ATOM 1415 O O . GLY A 1 183 ? 5.332 -5.496 14.5 1 61.16 183 GLY A O 1
ATOM 1416 N N . MET A 1 184 ? 6.09 -3.377 14.555 1 49.19 184 MET A N 1
ATOM 1417 C CA . MET A 1 184 ? 6.941 -3.545 15.727 1 49.19 184 MET A CA 1
ATOM 1418 C C . MET A 1 184 ? 6.145 -4.09 16.906 1 49.19 184 MET A C 1
ATOM 1420 O O . MET A 1 184 ? 6.703 -4.738 17.797 1 49.19 184 MET A O 1
ATOM 1424 N N . LEU A 1 185 ? 4.988 -3.441 17.125 1 45.41 185 LEU A N 1
ATOM 1425 C CA . LEU A 1 185 ? 4.344 -3.787 18.375 1 45.41 185 LEU A CA 1
ATOM 1426 C C . LEU A 1 185 ? 3.709 -5.172 18.297 1 45.41 185 LEU A C 1
ATOM 1428 O O . LEU A 1 185 ? 3.1 -5.637 19.266 1 45.41 185 LEU A O 1
ATOM 1432 N N . GLY A 1 186 ? 4.105 -6.02 17.609 1 42.34 186 GLY A N 1
ATOM 1433 C CA . GLY A 1 186 ? 3.701 -7.414 17.531 1 42.34 186 GLY A CA 1
ATOM 1434 C C . GLY A 1 186 ? 2.574 -7.648 16.531 1 42.34 186 GLY A C 1
ATOM 1435 O O . GLY A 1 186 ? 1.954 -6.695 16.062 1 42.34 186 GLY A O 1
ATOM 1436 N N . PRO A 1 187 ? 2.453 -8.836 16 1 41.22 187 PRO A N 1
ATOM 1437 C CA . PRO A 1 187 ? 1.39 -9.211 15.062 1 41.22 187 PRO A CA 1
ATOM 1438 C C . PRO A 1 187 ? 0.021 -8.68 15.484 1 41.22 187 PRO A C 1
ATOM 1440 O O . PRO A 1 187 ? -0.857 -8.484 14.641 1 41.22 187 PRO A O 1
ATOM 1443 N N . ASN A 1 188 ? -0.184 -8.75 16.703 1 36.75 188 ASN A N 1
ATOM 1444 C CA . ASN A 1 188 ? -1.451 -8.508 17.375 1 36.75 188 ASN A CA 1
ATOM 1445 C C . ASN A 1 188 ? -1.824 -7.031 17.359 1 36.75 188 ASN A C 1
ATOM 1447 O O . ASN A 1 188 ? -2.822 -6.633 17.969 1 36.75 188 ASN A O 1
ATOM 1451 N N . SER A 1 189 ? -0.914 -6.289 17.203 1 35.69 189 SER A N 1
ATOM 1452 C CA . SER A 1 189 ? -1.346 -4.902 17.328 1 35.69 189 SER A CA 1
ATOM 1453 C C . SER A 1 189 ? -2.131 -4.457 16.109 1 35.69 189 SER A C 1
ATOM 1455 O O . SER A 1 189 ? -2.389 -3.264 15.922 1 35.69 189 SER A O 1
ATOM 1457 N N . ALA A 1 190 ? -2.016 -5.18 15.039 1 39.09 190 ALA A N 1
ATOM 1458 C CA . ALA A 1 190 ? -3.092 -4.961 14.07 1 39.09 190 ALA A CA 1
ATOM 1459 C C . ALA A 1 190 ? -4.457 -5.027 14.75 1 39.09 190 ALA A C 1
ATOM 1461 O O . ALA A 1 190 ? -4.879 -6.094 15.203 1 39.09 190 ALA A O 1
ATOM 1462 N N . HIS A 1 191 ? -4.707 -4.242 15.594 1 35.97 191 HIS A N 1
ATOM 1463 C CA . HIS A 1 191 ? -6.09 -4.316 16.062 1 35.97 191 HIS A CA 1
ATOM 1464 C C . HIS A 1 191 ? -6.988 -4.965 15.008 1 35.97 191 HIS A C 1
ATOM 1466 O O . HIS A 1 191 ? -7.156 -4.426 13.914 1 35.97 191 HIS A O 1
ATOM 1472 N N . ALA A 1 192 ? -6.957 -6.215 14.969 1 34.66 192 ALA A N 1
ATOM 1473 C CA . ALA A 1 192 ? -8.055 -6.84 14.234 1 34.66 192 ALA A CA 1
ATOM 1474 C C . ALA A 1 192 ? -9.312 -5.98 14.289 1 34.66 192 ALA A C 1
ATOM 1476 O O . ALA A 1 192 ? -9.977 -5.906 15.32 1 34.66 192 ALA A O 1
ATOM 1477 N N . HIS A 1 193 ? -9.227 -4.91 13.688 1 39 193 HIS A N 1
ATOM 1478 C CA . HIS A 1 193 ? -10.578 -4.359 13.641 1 39 193 HIS A CA 1
ATOM 1479 C C . HIS A 1 193 ? -11.602 -5.43 13.273 1 39 193 HIS A C 1
ATOM 1481 O O . HIS A 1 193 ? -11.305 -6.332 12.484 1 39 193 HIS A O 1
ATOM 1487 N N . PRO A 1 194 ? -12.445 -5.715 14.117 1 36.22 194 PRO A N 1
ATOM 1488 C CA . PRO A 1 194 ? -13.484 -6.629 13.633 1 36.22 194 PRO A CA 1
ATOM 1489 C C . PRO A 1 194 ? -13.68 -6.547 12.117 1 36.22 194 PRO A C 1
ATOM 1491 O O . PRO A 1 194 ? -13.406 -5.512 11.508 1 36.22 194 PRO A O 1
ATOM 1494 N N . HIS A 1 195 ? -13.625 -7.711 11.539 1 37.12 195 HIS A N 1
ATOM 1495 C CA . HIS A 1 195 ? -13.828 -7.941 10.117 1 37.12 195 HIS A CA 1
ATOM 1496 C C . HIS A 1 195 ? -14.648 -6.816 9.492 1 37.12 195 HIS A C 1
ATOM 1498 O O . HIS A 1 195 ? -15.766 -6.543 9.922 1 37.12 195 HIS A O 1
ATOM 1504 N N . ARG A 1 196 ? -14.078 -5.926 9.086 1 37.25 196 ARG A N 1
ATOM 1505 C CA . ARG A 1 196 ? -14.719 -4.887 8.289 1 37.25 196 ARG A CA 1
ATOM 1506 C C . ARG A 1 196 ? -15.672 -5.488 7.262 1 37.25 196 ARG A C 1
ATOM 1508 O O . ARG A 1 196 ? -15.234 -6.125 6.301 1 37.25 196 ARG A O 1
ATOM 1515 N N . ILE A 1 197 ? -16.656 -6.207 7.691 1 30.83 197 ILE A N 1
ATOM 1516 C CA . ILE A 1 197 ? -17.656 -6.574 6.695 1 30.83 197 ILE A CA 1
ATOM 1517 C C . ILE A 1 197 ? -18.125 -5.328 5.945 1 30.83 197 ILE A C 1
ATOM 1519 O O . ILE A 1 197 ? -18.734 -4.438 6.531 1 30.83 197 ILE A O 1
ATOM 1523 N N . ARG A 1 198 ? -17.359 -4.926 4.938 1 34.28 198 ARG A N 1
ATOM 1524 C CA . ARG A 1 198 ? -17.953 -3.91 4.074 1 34.28 198 ARG A CA 1
ATOM 1525 C C . ARG A 1 198 ? -19.406 -4.246 3.74 1 34.28 198 ARG A C 1
ATOM 1527 O O . ARG A 1 198 ? -19.672 -5.25 3.076 1 34.28 198 ARG A O 1
ATOM 1534 N N . ARG A 1 199 ? -20.406 -4.035 4.629 1 29.22 199 ARG A N 1
ATOM 1535 C CA . ARG A 1 199 ? -21.828 -4.27 4.371 1 29.22 199 ARG A CA 1
ATOM 1536 C C . ARG A 1 199 ? -22.234 -3.75 2.992 1 29.22 199 ARG A C 1
ATOM 1538 O O . ARG A 1 199 ? -21.875 -2.633 2.617 1 29.22 199 ARG A O 1
ATOM 1545 N N . GLY A 1 200 ? -22.422 -4.633 2.062 1 29.69 200 GLY A N 1
ATOM 1546 C CA . GLY A 1 200 ? -23.031 -4.371 0.768 1 29.69 200 GLY A CA 1
ATOM 1547 C C . GLY A 1 200 ? -24.156 -3.352 0.832 1 29.69 200 GLY A C 1
ATOM 1548 O O . GLY A 1 200 ? -24.891 -3.291 1.818 1 29.69 200 GLY A O 1
ATOM 1549 N N . ARG A 1 201 ? -23.969 -2.203 0.236 1 28.84 201 ARG A N 1
ATOM 1550 C CA . ARG A 1 201 ? -25.078 -1.271 0.071 1 28.84 201 ARG A CA 1
ATOM 1551 C C . ARG A 1 201 ? -26.375 -2.01 -0.271 1 28.84 201 ARG A C 1
ATOM 1553 O O . ARG A 1 201 ? -26.406 -2.791 -1.225 1 28.84 201 ARG A O 1
ATOM 1560 N N . ASN A 1 202 ? -27.188 -2.371 0.643 1 25.44 202 ASN A N 1
ATOM 1561 C CA . ASN A 1 202 ? -28.547 -2.701 0.254 1 25.44 202 ASN A CA 1
ATOM 1562 C C . ASN A 1 202 ? -29.125 -1.661 -0.701 1 25.44 202 ASN A C 1
ATOM 1564 O O . ASN A 1 202 ? -29.281 -0.493 -0.337 1 25.44 202 ASN A O 1
ATOM 1568 N N . VAL A 1 203 ? -28.797 -1.684 -1.968 1 28.67 203 VAL A N 1
ATOM 1569 C CA . VAL A 1 203 ? -29.672 -1.016 -2.92 1 28.67 203 VAL A CA 1
ATOM 1570 C C . VAL A 1 203 ? -31.141 -1.334 -2.586 1 28.67 203 VAL A C 1
ATOM 1572 O O . VAL A 1 203 ? -31.531 -2.502 -2.557 1 28.67 203 VAL A O 1
ATOM 1575 N N . ASP A 1 204 ? -31.609 -0.582 -1.684 1 27.91 204 ASP A N 1
ATOM 1576 C CA . ASP A 1 204 ? -33.062 -0.633 -1.592 1 27.91 204 ASP A CA 1
ATOM 1577 C C . ASP A 1 204 ? -33.719 -0.591 -2.979 1 27.91 204 ASP A C 1
ATOM 1579 O O . ASP A 1 204 ? -33.594 0.401 -3.697 1 27.91 204 ASP A O 1
ATOM 1583 N N . SER A 1 205 ? -33.781 -1.708 -3.715 1 29.58 205 SER A N 1
ATOM 1584 C CA . SER A 1 205 ? -34.75 -1.875 -4.777 1 29.58 205 SER A CA 1
ATOM 1585 C C . SER A 1 205 ? -36.156 -1.442 -4.32 1 29.58 205 SER A C 1
ATOM 1587 O O . SER A 1 205 ? -36.844 -2.197 -3.639 1 29.58 205 SER A O 1
ATOM 1589 N N . SER A 1 206 ? -36.281 -0.293 -3.705 1 29.84 206 SER A N 1
ATOM 1590 C CA . SER A 1 206 ? -37.688 0.09 -3.686 1 29.84 206 SER A CA 1
ATOM 1591 C C . SER A 1 206 ? -38.312 0.017 -5.082 1 29.84 206 SER A C 1
ATOM 1593 O O . SER A 1 206 ? -37.844 0.689 -6.004 1 29.84 206 SER A O 1
ATOM 1595 N N . GLN A 1 207 ? -38.844 -1.122 -5.488 1 25.95 207 GLN A N 1
ATOM 1596 C CA . GLN A 1 207 ? -39.906 -1.295 -6.488 1 25.95 207 GLN A CA 1
ATOM 1597 C C . GLN A 1 207 ? -40.938 -0.178 -6.395 1 25.95 207 GLN A C 1
ATOM 1599 O O . GLN A 1 207 ? -41.562 0.015 -5.348 1 25.95 207 GLN A O 1
ATOM 1604 N N . ARG A 1 208 ? -40.75 0.947 -7.055 1 26.8 208 ARG A N 1
ATOM 1605 C CA . ARG A 1 208 ? -41.906 1.721 -7.477 1 26.8 208 ARG A CA 1
ATOM 1606 C C . ARG A 1 208 ? -42.938 0.826 -8.133 1 26.8 208 ARG A C 1
ATOM 1608 O O . ARG A 1 208 ? -42.688 0.233 -9.188 1 26.8 208 ARG A O 1
ATOM 1615 N N . GLU A 1 209 ? -43.656 0.091 -7.336 1 24.95 209 GLU A N 1
ATOM 1616 C CA . GLU A 1 209 ? -44.969 -0.39 -7.754 1 24.95 209 GLU A CA 1
ATOM 1617 C C . GLU A 1 209 ? -45.75 0.714 -8.438 1 24.95 209 GLU A C 1
ATOM 1619 O O . GLU A 1 209 ? -46.125 1.7 -7.801 1 24.95 209 GLU A O 1
ATOM 1624 N N . GLU A 1 210 ? -45.25 1.47 -9.539 1 25.05 210 GLU A N 1
ATOM 1625 C CA . GLU A 1 210 ? -46.375 1.734 -10.422 1 25.05 210 GLU A CA 1
ATOM 1626 C C . GLU A 1 210 ? -46.781 0.491 -11.227 1 25.05 210 GLU A C 1
ATOM 1628 O O . GLU A 1 210 ? -45.906 -0.314 -11.57 1 25.05 210 GLU A O 1
ATOM 1633 N N . MET B 1 1 ? -62.844 24.484 20.484 1 30.64 1 MET B N 1
ATOM 1634 C CA . MET B 1 1 ? -61.469 24.766 20.062 1 30.64 1 MET B CA 1
ATOM 1635 C C . MET B 1 1 ? -60.625 23.5 20.062 1 30.64 1 MET B C 1
ATOM 1637 O O . MET B 1 1 ? -60.281 22.969 21.125 1 30.64 1 MET B O 1
ATOM 1641 N N . GLN B 1 2 ? -60.75 22.547 19.109 1 34.81 2 GLN B N 1
ATOM 1642 C CA . GLN B 1 2 ? -60.281 21.172 18.906 1 34.81 2 GLN B CA 1
ATOM 1643 C C . GLN B 1 2 ? -58.75 21.156 18.719 1 34.81 2 GLN B C 1
ATOM 1645 O O . GLN B 1 2 ? -58.25 21.844 17.828 1 34.81 2 GLN B O 1
ATOM 1650 N N . THR B 1 3 ? -57.969 20.922 19.812 1 35.19 3 THR B N 1
ATOM 1651 C CA . THR B 1 3 ? -56.5 20.797 19.891 1 35.19 3 THR B CA 1
ATOM 1652 C C . THR B 1 3 ? -56 19.812 18.828 1 35.19 3 THR B C 1
ATOM 1654 O O . THR B 1 3 ? -56.5 18.688 18.75 1 35.19 3 THR B O 1
ATOM 1657 N N . GLU B 1 4 ? -55.594 20.312 17.672 1 38.22 4 GLU B N 1
ATOM 1658 C CA . GLU B 1 4 ? -55.031 19.516 16.578 1 38.22 4 GLU B CA 1
ATOM 1659 C C . GLU B 1 4 ? -53.938 18.594 17.078 1 38.22 4 GLU B C 1
ATOM 1661 O O . GLU B 1 4 ? -53.156 18.969 17.938 1 38.22 4 GLU B O 1
ATOM 1666 N N . PRO B 1 5 ? -54.062 17.219 16.938 1 39.28 5 PRO B N 1
ATOM 1667 C CA . PRO B 1 5 ? -53.094 16.219 17.375 1 39.28 5 PRO B CA 1
ATOM 1668 C C . PRO B 1 5 ? -51.656 16.562 16.938 1 39.28 5 PRO B C 1
ATOM 1670 O O . PRO B 1 5 ? -51.469 17.188 15.898 1 39.28 5 PRO B O 1
ATOM 1673 N N . HIS B 1 6 ? -50.781 16.828 17.922 1 34.12 6 HIS B N 1
ATOM 1674 C CA . HIS B 1 6 ? -49.312 16.984 17.797 1 34.12 6 HIS B CA 1
ATOM 1675 C C . HIS B 1 6 ? -48.75 15.953 16.844 1 34.12 6 HIS B C 1
ATOM 1677 O O . HIS B 1 6 ? -49 14.758 16.984 1 34.12 6 HIS B O 1
ATOM 1683 N N . GLU B 1 7 ? -48.594 16.281 15.578 1 34.84 7 GLU B N 1
ATOM 1684 C CA . GLU B 1 7 ? -47.875 15.508 14.578 1 34.84 7 GLU B CA 1
ATOM 1685 C C . GLU B 1 7 ? -46.594 14.914 15.164 1 34.84 7 GLU B C 1
ATOM 1687 O O . GLU B 1 7 ? -45.844 15.617 15.828 1 34.84 7 GLU B O 1
ATOM 1692 N N . ASP B 1 8 ? -46.531 13.594 15.508 1 33.97 8 ASP B N 1
ATOM 1693 C CA . ASP B 1 8 ? -45.406 12.758 15.914 1 33.97 8 ASP B CA 1
ATOM 1694 C C . ASP B 1 8 ? -44.156 13.109 15.125 1 33.97 8 ASP B C 1
ATOM 1696 O O . ASP B 1 8 ? -44.125 12.945 13.906 1 33.97 8 ASP B O 1
ATOM 1700 N N . VAL B 1 9 ? -43.531 14.227 15.531 1 34.06 9 VAL B N 1
ATOM 1701 C CA . VAL B 1 9 ? -42.188 14.5 14.969 1 34.06 9 VAL B CA 1
ATOM 1702 C C . VAL B 1 9 ? -41.438 13.188 14.805 1 34.06 9 VAL B C 1
ATOM 1704 O O . VAL B 1 9 ? -41.375 12.367 15.719 1 34.06 9 VAL B O 1
ATOM 1707 N N . PRO B 1 10 ? -41.375 12.703 13.578 1 35.31 10 PRO B N 1
ATOM 1708 C CA . PRO B 1 10 ? -40.625 11.445 13.398 1 35.31 10 PRO B CA 1
ATOM 1709 C C . PRO B 1 10 ? -39.375 11.367 14.281 1 35.31 10 PRO B C 1
ATOM 1711 O O . PRO B 1 10 ? -38.844 12.398 14.688 1 35.31 10 PRO B O 1
ATOM 1714 N N . ASP B 1 11 ? -39.25 10.25 15 1 35.44 11 ASP B N 1
ATOM 1715 C CA . ASP B 1 11 ? -38.094 9.875 15.828 1 35.44 11 ASP B CA 1
ATOM 1716 C C . ASP B 1 11 ? -36.781 10.406 15.25 1 35.44 11 ASP B C 1
ATOM 1718 O O . ASP B 1 11 ? -36.625 10.5 14.031 1 35.44 11 ASP B O 1
ATOM 1722 N N . PRO B 1 12 ? -36.125 11.219 16.016 1 33.88 12 PRO B N 1
ATOM 1723 C CA . PRO B 1 12 ? -34.812 11.719 15.57 1 33.88 12 PRO B CA 1
ATOM 1724 C C . PRO B 1 12 ? -34.031 10.719 14.711 1 33.88 12 PRO B C 1
ATOM 1726 O O . PRO B 1 12 ? -34.281 9.508 14.828 1 33.88 12 PRO B O 1
ATOM 1729 N N . VAL B 1 13 ? -33.75 11.062 13.531 1 33.84 13 VAL B N 1
ATOM 1730 C CA . VAL B 1 13 ? -32.875 10.312 12.641 1 33.84 13 VAL B CA 1
ATOM 1731 C C . VAL B 1 13 ? -31.875 9.5 13.461 1 33.84 13 VAL B C 1
ATOM 1733 O O . VAL B 1 13 ? -31.297 10.008 14.43 1 33.84 13 VAL B O 1
ATOM 1736 N N . ARG B 1 14 ? -32.156 8.242 13.82 1 33.72 14 ARG B N 1
ATOM 1737 C CA . ARG B 1 14 ? -31.234 7.285 14.438 1 33.72 14 ARG B CA 1
ATOM 1738 C C . ARG B 1 14 ? -29.797 7.609 14.094 1 33.72 14 ARG B C 1
ATOM 1740 O O . ARG B 1 14 ? -29.422 7.664 12.914 1 33.72 14 ARG B O 1
ATOM 1747 N N . SER B 1 15 ? -29.016 8.312 14.922 1 35.88 15 SER B N 1
ATOM 1748 C CA . SER B 1 15 ? -27.594 8.609 14.828 1 35.88 15 SER B CA 1
ATOM 1749 C C . SER B 1 15 ? -26.812 7.406 14.32 1 35.88 15 SER B C 1
ATOM 1751 O O . SER B 1 15 ? -27.141 6.262 14.648 1 35.88 15 SER B O 1
ATOM 1753 N N . THR B 1 16 ? -26.469 7.305 13.125 1 40.91 16 THR B N 1
ATOM 1754 C CA . THR B 1 16 ? -25.578 6.258 12.648 1 40.91 16 THR B CA 1
ATOM 1755 C C . THR B 1 16 ? -24.656 5.777 13.773 1 40.91 16 THR B C 1
ATOM 1757 O O . THR B 1 16 ? -24.094 6.586 14.508 1 40.91 16 THR B O 1
ATOM 1760 N N . PRO B 1 17 ? -24.859 4.633 14.336 1 42.66 17 PRO B N 1
ATOM 1761 C CA . PRO B 1 17 ? -23.984 4.176 15.422 1 42.66 17 PRO B CA 1
ATOM 1762 C C . PRO B 1 17 ? -22.531 4.586 15.219 1 42.66 17 PRO B C 1
ATOM 1764 O O . PRO B 1 17 ? -21.984 4.43 14.125 1 42.66 17 PRO B O 1
ATOM 1767 N N . VAL B 1 18 ? -22.031 5.645 15.891 1 48.47 18 VAL B N 1
ATOM 1768 C CA . VAL B 1 18 ? -20.641 6.09 15.945 1 48.47 18 VAL B CA 1
ATOM 1769 C C . VAL B 1 18 ? -19.75 4.93 16.375 1 48.47 18 VAL B C 1
ATOM 1771 O O . VAL B 1 18 ? -20.016 4.258 17.375 1 48.47 18 VAL B O 1
ATOM 1774 N N . TYR B 1 19 ? -19.219 4.238 15.406 1 51.59 19 TYR B N 1
ATOM 1775 C CA . TYR B 1 19 ? -18.172 3.279 15.766 1 51.59 19 TYR B CA 1
ATOM 1776 C C . TYR B 1 19 ? -17.344 3.793 16.938 1 51.59 19 TYR B C 1
ATOM 1778 O O . TYR B 1 19 ? -16.844 4.922 16.891 1 51.59 19 TYR B O 1
ATOM 1786 N N . GLU B 1 20 ? -17.422 3.262 18.156 1 59.12 20 GLU B N 1
ATOM 1787 C CA . GLU B 1 20 ? -16.719 3.658 19.375 1 59.12 20 GLU B CA 1
ATOM 1788 C C . GLU B 1 20 ? -15.422 2.885 19.531 1 59.12 20 GLU B C 1
ATOM 1790 O O . GLU B 1 20 ? -14.656 3.133 20.469 1 59.12 20 GLU B O 1
ATOM 1795 N N . GLY B 1 21 ? -15.156 1.943 18.516 1 60.38 21 GLY B N 1
ATOM 1796 C CA . GLY B 1 21 ? -13.938 1.173 18.703 1 60.38 21 GLY B CA 1
ATOM 1797 C C . GLY B 1 21 ? -12.711 1.83 18.094 1 60.38 21 GLY B C 1
ATOM 1798 O O . GLY B 1 21 ? -12.812 2.92 17.516 1 60.38 21 GLY B O 1
ATOM 1799 N N . PRO B 1 22 ? -11.633 1.252 18.5 1 80.5 22 PRO B N 1
ATOM 1800 C CA . PRO B 1 22 ? -10.422 1.821 17.906 1 80.5 22 PRO B CA 1
ATOM 1801 C C . PRO B 1 22 ? -10.461 1.824 16.391 1 80.5 22 PRO B C 1
ATOM 1803 O O . PRO B 1 22 ? -10.922 0.856 15.773 1 80.5 22 PRO B O 1
ATOM 1806 N N . ARG B 1 23 ? -10.258 2.986 15.805 1 89.81 23 ARG B N 1
ATOM 1807 C CA . ARG B 1 23 ? -10.266 3.15 14.352 1 89.81 23 ARG B CA 1
ATOM 1808 C C . ARG B 1 23 ? -8.875 2.895 13.766 1 89.81 23 ARG B C 1
ATOM 1810 O O . ARG B 1 23 ? -7.863 3.215 14.391 1 89.81 23 ARG B O 1
ATOM 1817 N N . ARG B 1 24 ? -8.891 2.256 12.625 1 93.62 24 ARG B N 1
ATOM 1818 C CA . ARG B 1 24 ? -7.66 2.146 11.852 1 93.62 24 ARG B CA 1
ATOM 1819 C C . ARG B 1 24 ? -7.145 3.521 11.438 1 93.62 24 ARG B C 1
ATOM 1821 O O . ARG B 1 24 ? -7.895 4.328 10.883 1 93.62 24 ARG B O 1
ATOM 1828 N N . LYS B 1 25 ? -5.902 3.777 11.805 1 96.38 25 LYS B N 1
ATOM 1829 C CA . LYS B 1 25 ? -5.297 5.066 11.492 1 96.38 25 LYS B CA 1
ATOM 1830 C C . LYS B 1 25 ? -4.562 5.02 10.156 1 96.38 25 LYS B C 1
ATOM 1832 O O . LYS B 1 25 ? -3.531 4.355 10.031 1 96.38 25 LYS B O 1
ATOM 1837 N N . ILE B 1 26 ? -5.055 5.73 9.195 1 97.5 26 ILE B N 1
ATOM 1838 C CA . ILE B 1 26 ? -4.445 5.848 7.875 1 97.5 26 ILE B CA 1
ATOM 1839 C C . ILE B 1 26 ? -3.756 7.199 7.742 1 97.5 26 ILE B C 1
ATOM 1841 O O . ILE B 1 26 ? -4.418 8.242 7.68 1 97.5 26 ILE B O 1
ATOM 1845 N N . VAL B 1 27 ? -2.418 7.188 7.73 1 98.12 27 VAL B N 1
ATOM 1846 C CA . VAL B 1 27 ? -1.656 8.414 7.531 1 98.12 27 VAL B CA 1
ATOM 1847 C C . VAL B 1 27 ? -1.407 8.633 6.039 1 98.12 27 VAL B C 1
ATOM 1849 O O . VAL B 1 27 ? -0.919 7.73 5.348 1 98.12 27 VAL B O 1
ATOM 1852 N N . ILE B 1 28 ? -1.763 9.766 5.547 1 98.5 28 ILE B N 1
ATOM 1853 C CA . ILE B 1 28 ? -1.504 10.156 4.164 1 98.5 28 ILE B CA 1
ATOM 1854 C C . ILE B 1 28 ? -0.562 11.352 4.137 1 98.5 28 ILE B C 1
ATOM 1856 O O . ILE B 1 28 ? -0.916 12.438 4.598 1 98.5 28 ILE B O 1
ATOM 1860 N N . ALA B 1 29 ? 0.649 11.133 3.641 1 97.25 29 ALA B N 1
ATOM 1861 C CA . ALA B 1 29 ? 1.64 12.203 3.537 1 97.25 29 ALA B CA 1
ATOM 1862 C C . ALA B 1 29 ? 1.441 13.016 2.258 1 97.25 29 ALA B C 1
ATOM 1864 O O . ALA B 1 29 ? 1.384 12.453 1.162 1 97.25 29 ALA B O 1
ATOM 1865 N N . LEU B 1 30 ? 1.401 14.297 2.455 1 95.69 30 LEU B N 1
ATOM 1866 C CA . LEU B 1 30 ? 1.059 15.172 1.341 1 95.69 30 LEU B CA 1
ATOM 1867 C C . LEU B 1 30 ? 2.107 16.266 1.166 1 95.69 30 LEU B C 1
ATOM 1869 O O . LEU B 1 30 ? 2.619 16.812 2.15 1 95.69 30 LEU B O 1
ATOM 1873 N N . ASP B 1 31 ? 2.34 16.453 -0.058 1 90.12 31 ASP B N 1
ATOM 1874 C CA . ASP B 1 31 ? 3.061 17.656 -0.467 1 90.12 31 ASP B CA 1
ATOM 1875 C C . ASP B 1 31 ? 2.281 18.438 -1.526 1 90.12 31 ASP B C 1
ATOM 1877 O O . ASP B 1 31 ? 1.069 18.266 -1.664 1 90.12 31 ASP B O 1
ATOM 1881 N N . SER B 1 32 ? 2.811 19.359 -2.197 1 87.44 32 SER B N 1
ATOM 1882 C CA . SER B 1 32 ? 2.053 20.172 -3.146 1 87.44 32 SER B CA 1
ATOM 1883 C C . SER B 1 32 ? 2.016 19.516 -4.523 1 87.44 32 SER B C 1
ATOM 1885 O O . SER B 1 32 ? 1.467 20.078 -5.469 1 87.44 32 SER B O 1
ATOM 1887 N N . SER B 1 33 ? 2.514 18.312 -4.691 1 89.25 33 SER B N 1
ATOM 1888 C CA . SER B 1 33 ? 2.6 17.656 -5.992 1 89.25 33 SER B CA 1
ATOM 1889 C C . SER B 1 33 ? 1.271 17.016 -6.379 1 89.25 33 SER B C 1
ATOM 1891 O O . SER B 1 33 ? 0.461 16.688 -5.512 1 89.25 33 SER B O 1
ATOM 1893 N N . ARG B 1 34 ? 1.034 16.797 -7.668 1 89.81 34 ARG B N 1
ATOM 1894 C CA . ARG B 1 34 ? -0.141 16.094 -8.172 1 89.81 34 ARG B CA 1
ATOM 1895 C C . ARG B 1 34 ? -0.116 14.625 -7.762 1 89.81 34 ARG B C 1
ATOM 1897 O O . ARG B 1 34 ? -1.166 14.016 -7.543 1 89.81 34 ARG B O 1
ATOM 1904 N N . HIS B 1 35 ? 1.044 14.148 -7.547 1 92.12 35 HIS B N 1
ATOM 1905 C CA . HIS B 1 35 ? 1.189 12.742 -7.176 1 92.12 35 HIS B CA 1
ATOM 1906 C C . HIS B 1 35 ? 0.674 12.492 -5.766 1 92.12 35 HIS B C 1
ATOM 1908 O O . HIS B 1 35 ? 0.032 11.469 -5.508 1 92.12 35 HIS B O 1
ATOM 1914 N N . SER B 1 36 ? 0.979 13.445 -4.852 1 94.12 36 SER B N 1
ATOM 1915 C CA . SER B 1 36 ? 0.485 13.281 -3.488 1 94.12 36 SER B CA 1
ATOM 1916 C C . SER B 1 36 ? -1.024 13.492 -3.418 1 94.12 36 SER B C 1
ATOM 1918 O O . SER B 1 36 ? -1.711 12.836 -2.629 1 94.12 36 SER B O 1
ATOM 1920 N N . LYS B 1 37 ? -1.554 14.328 -4.27 1 93.5 37 LYS B N 1
ATOM 1921 C CA . LYS B 1 37 ? -3 14.516 -4.348 1 93.5 37 LYS B CA 1
ATOM 1922 C C . LYS B 1 37 ? -3.686 13.266 -4.887 1 93.5 37 LYS B C 1
ATOM 1924 O O . LYS B 1 37 ? -4.742 12.867 -4.391 1 93.5 37 LYS B O 1
ATOM 1929 N N . HIS B 1 38 ? -3.102 12.727 -5.898 1 94.94 38 HIS B N 1
ATOM 1930 C CA . HIS B 1 38 ? -3.629 11.477 -6.438 1 94.94 38 HIS B CA 1
ATOM 1931 C C . HIS B 1 38 ? -3.604 10.367 -5.383 1 94.94 38 HIS B C 1
ATOM 1933 O O . HIS B 1 38 ? -4.531 9.562 -5.305 1 94.94 38 HIS B O 1
ATOM 1939 N N . ALA B 1 39 ? -2.578 10.391 -4.574 1 97 39 ALA B N 1
ATOM 1940 C CA . ALA B 1 39 ? -2.482 9.398 -3.508 1 97 39 ALA B CA 1
ATOM 1941 C C . ALA B 1 39 ? -3.631 9.547 -2.516 1 97 39 ALA B C 1
ATOM 1943 O O . ALA B 1 39 ? -4.188 8.547 -2.049 1 97 39 ALA B O 1
ATOM 1944 N N . LEU B 1 40 ? -3.98 10.734 -2.197 1 97.19 40 LEU B N 1
ATOM 1945 C CA . LEU B 1 40 ? -5.129 10.992 -1.332 1 97.19 40 LEU B CA 1
ATOM 1946 C C . LEU B 1 40 ? -6.406 10.438 -1.95 1 97.19 40 LEU B C 1
ATOM 1948 O O . LEU B 1 40 ? -7.129 9.664 -1.31 1 97.19 40 LEU B O 1
ATOM 1952 N N . SER B 1 41 ? -6.656 10.797 -3.156 1 95.62 41 SER B N 1
ATOM 1953 C CA . SER B 1 41 ? -7.859 10.328 -3.836 1 95.62 41 SER B CA 1
ATOM 1954 C C . SER B 1 41 ? -7.887 8.805 -3.916 1 95.62 41 SER B C 1
ATOM 1956 O O . SER B 1 41 ? -8.922 8.18 -3.674 1 95.62 41 SER B O 1
ATOM 1958 N N . TRP B 1 42 ? -6.785 8.281 -4.262 1 95.75 42 TRP B N 1
ATOM 1959 C CA . TRP B 1 42 ? -6.684 6.824 -4.34 1 95.75 42 TRP B CA 1
ATOM 1960 C C . TRP B 1 42 ? -7.012 6.184 -2.998 1 95.75 42 TRP B C 1
ATOM 1962 O O . TRP B 1 42 ? -7.727 5.18 -2.941 1 95.75 42 TRP B O 1
ATOM 1972 N N . ALA B 1 43 ? -6.438 6.695 -1.896 1 97.06 43 ALA B N 1
ATOM 1973 C CA . ALA B 1 43 ? -6.668 6.152 -0.562 1 97.06 43 ALA B CA 1
ATOM 1974 C C . ALA B 1 43 ? -8.148 6.203 -0.199 1 97.06 43 ALA B C 1
ATOM 1976 O O . ALA B 1 43 ? -8.688 5.254 0.381 1 97.06 43 ALA B O 1
ATOM 1977 N N . LEU B 1 44 ? -8.781 7.246 -0.567 1 95.19 44 LEU B N 1
ATOM 1978 C CA . LEU B 1 44 ? -10.203 7.406 -0.275 1 95.19 44 LEU B CA 1
ATOM 1979 C C . LEU B 1 44 ? -11.039 6.398 -1.063 1 95.19 44 LEU B C 1
ATOM 1981 O O . LEU B 1 44 ? -12.008 5.848 -0.542 1 95.19 44 LEU B O 1
ATOM 1985 N N . ASP B 1 45 ? -10.609 6.074 -2.234 1 92.44 45 ASP B N 1
ATOM 1986 C CA . ASP B 1 45 ? -11.367 5.211 -3.129 1 92.44 45 ASP B CA 1
ATOM 1987 C C . ASP B 1 45 ? -11.086 3.736 -2.842 1 92.44 45 ASP B C 1
ATOM 1989 O O . ASP B 1 45 ? -11.961 2.885 -3.014 1 92.44 45 ASP B O 1
ATOM 1993 N N . ASN B 1 46 ? -9.875 3.496 -2.443 1 93.5 46 ASN B N 1
ATOM 1994 C CA . ASN B 1 46 ? -9.43 2.107 -2.52 1 93.5 46 ASN B CA 1
ATOM 1995 C C . ASN B 1 46 ? -9.125 1.54 -1.135 1 93.5 46 ASN B C 1
ATOM 1997 O O . ASN B 1 46 ? -9.062 0.322 -0.96 1 93.5 46 ASN B O 1
ATOM 2001 N N . LEU B 1 47 ? -8.969 2.379 -0.139 1 94.75 47 LEU B N 1
ATOM 2002 C CA . LEU B 1 47 ? -8.461 1.915 1.149 1 94.75 47 LEU B CA 1
ATOM 2003 C C . LEU B 1 47 ? -9.445 2.252 2.268 1 94.75 47 LEU B C 1
ATOM 2005 O O . LEU B 1 47 ? -9.641 1.454 3.188 1 94.75 47 LEU B O 1
ATOM 2009 N N . LEU B 1 48 ? -10.125 3.312 2.209 1 93.12 48 LEU B N 1
ATOM 2010 C CA . LEU B 1 48 ? -10.914 3.9 3.291 1 93.12 48 LEU B CA 1
ATOM 2011 C C . LEU B 1 48 ? -12.172 3.082 3.555 1 93.12 48 LEU B C 1
ATOM 2013 O O . LEU B 1 48 ? -12.898 2.732 2.619 1 93.12 48 LEU B O 1
ATOM 2017 N N . ASP B 1 49 ? -12.328 2.771 4.777 1 88.94 49 ASP B N 1
ATOM 2018 C CA . ASP B 1 49 ? -13.625 2.426 5.336 1 88.94 49 ASP B CA 1
ATOM 2019 C C . ASP B 1 49 ? -14.164 3.551 6.219 1 88.94 49 ASP B C 1
ATOM 2021 O O . ASP B 1 49 ? -13.633 3.805 7.301 1 88.94 49 ASP B O 1
ATOM 2025 N N . VAL B 1 50 ? -15.195 4.18 5.848 1 87.06 50 VAL B N 1
ATOM 2026 C CA . VAL B 1 50 ? -15.688 5.41 6.461 1 87.06 50 VAL B CA 1
ATOM 2027 C C . VAL B 1 50 ? -16.078 5.145 7.914 1 87.06 50 VAL B C 1
ATOM 2029 O O . VAL B 1 50 ? -15.953 6.023 8.766 1 87.06 50 VAL B O 1
ATOM 2032 N N . ASP B 1 51 ? -16.406 3.955 8.188 1 83.25 51 ASP B N 1
ATOM 2033 C CA . ASP B 1 51 ? -16.953 3.652 9.516 1 83.25 51 ASP B CA 1
ATOM 2034 C C . ASP B 1 51 ? -15.836 3.281 10.484 1 83.25 51 ASP B C 1
ATOM 2036 O O . ASP B 1 51 ? -15.945 3.52 11.695 1 83.25 51 ASP B O 1
ATOM 2040 N N . THR B 1 52 ? -14.789 2.764 9.984 1 88.62 52 THR B N 1
ATOM 2041 C CA . THR B 1 52 ? -13.836 2.146 10.898 1 88.62 52 THR B CA 1
ATOM 2042 C C . THR B 1 52 ? -12.477 2.828 10.797 1 88.62 52 THR B C 1
ATOM 2044 O O . THR B 1 52 ? -11.562 2.518 11.57 1 88.62 52 THR B O 1
ATOM 2047 N N . ASP B 1 53 ? -12.391 3.809 9.891 1 93.5 53 ASP B N 1
ATOM 2048 C CA . ASP B 1 53 ? -11.07 4.383 9.672 1 93.5 53 ASP B CA 1
ATOM 2049 C C . ASP B 1 53 ? -11.008 5.824 10.164 1 93.5 53 ASP B C 1
ATOM 2051 O O . ASP B 1 53 ? -12.031 6.492 10.289 1 93.5 53 ASP B O 1
ATOM 2055 N N . HIS B 1 54 ? -9.82 6.191 10.586 1 95.25 54 HIS B N 1
ATOM 2056 C CA . HIS B 1 54 ? -9.445 7.566 10.891 1 95.25 54 HIS B CA 1
ATOM 2057 C C . HIS B 1 54 ? -8.305 8.031 10 1 95.25 54 HIS B C 1
ATOM 2059 O O . HIS B 1 54 ? -7.215 7.449 10.016 1 95.25 54 HIS B O 1
ATOM 2065 N N . ILE B 1 55 ? -8.586 9.07 9.211 1 97.12 55 ILE B N 1
ATOM 2066 C CA . ILE B 1 55 ? -7.578 9.57 8.281 1 97.12 55 ILE B CA 1
ATOM 2067 C C . ILE B 1 55 ? -6.738 10.648 8.969 1 97.12 55 ILE B C 1
ATOM 2069 O O . ILE B 1 55 ? -7.281 11.523 9.648 1 97.12 55 ILE B O 1
ATOM 2073 N N . ILE B 1 56 ? -5.426 10.555 8.836 1 97.31 56 ILE B N 1
ATOM 2074 C CA . ILE B 1 56 ? -4.508 11.586 9.297 1 97.31 56 ILE B CA 1
ATOM 2075 C C . ILE B 1 56 ? -3.76 12.18 8.102 1 97.31 56 ILE B C 1
ATOM 2077 O O . ILE B 1 56 ? -2.969 11.492 7.453 1 97.31 56 ILE B O 1
ATOM 2081 N N . LEU B 1 57 ? -4.027 13.414 7.809 1 97.31 57 LEU B N 1
ATOM 2082 C CA . LEU B 1 57 ? -3.324 14.133 6.754 1 97.31 57 LEU B CA 1
ATOM 2083 C C . LEU B 1 57 ? -2.059 14.797 7.297 1 97.31 57 LEU B C 1
ATOM 2085 O O . LEU B 1 57 ? -2.117 15.562 8.258 1 97.31 57 LEU B O 1
ATOM 2089 N N . LEU B 1 58 ? -0.954 14.477 6.68 1 95.62 58 LEU B N 1
ATOM 2090 C CA . LEU B 1 58 ? 0.333 14.969 7.16 1 95.62 58 LEU B CA 1
ATOM 2091 C C . LEU B 1 58 ? 1.072 15.719 6.059 1 95.62 58 LEU B C 1
ATOM 2093 O O . LEU B 1 58 ? 1.218 15.211 4.945 1 95.62 58 LEU B O 1
ATOM 2097 N N . SER B 1 59 ? 1.474 16.922 6.328 1 93.12 59 SER B N 1
ATOM 2098 C CA . SER B 1 59 ?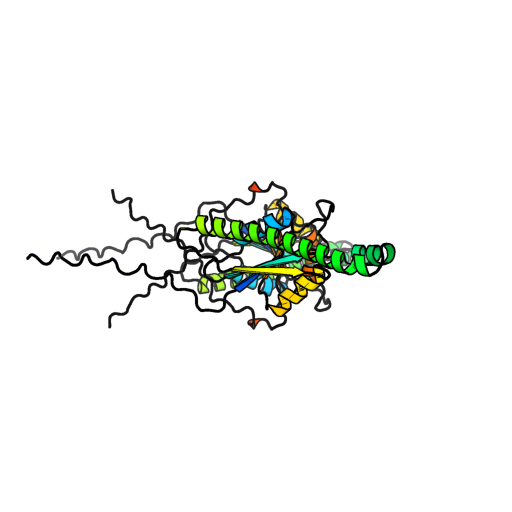 2.369 17.672 5.453 1 93.12 59 SER B CA 1
ATOM 2099 C C . SER B 1 59 ? 3.584 18.188 6.215 1 93.12 59 SER B C 1
ATOM 2101 O O . SER B 1 59 ? 3.455 18.688 7.336 1 93.12 59 SER B O 1
ATOM 2103 N N . VAL B 1 60 ? 4.691 17.953 5.605 1 87.56 60 VAL B N 1
ATOM 2104 C CA . VAL B 1 60 ? 5.945 18.406 6.211 1 87.56 60 VAL B CA 1
ATOM 2105 C C . VAL B 1 60 ? 6.555 19.516 5.375 1 87.56 60 VAL B C 1
ATOM 2107 O O . VAL B 1 60 ? 6.887 19.328 4.203 1 87.56 60 VAL B O 1
ATOM 2110 N N . GLY B 1 61 ? 6.574 20.734 5.855 1 77.12 61 GLY B N 1
ATOM 2111 C CA . GLY B 1 61 ? 7.184 21.875 5.195 1 77.12 61 GLY B CA 1
ATOM 2112 C C . GLY B 1 61 ? 8.695 21.891 5.316 1 77.12 61 GLY B C 1
ATOM 2113 O O . GLY B 1 61 ? 9.242 21.688 6.402 1 77.12 61 GLY B O 1
ATOM 2114 N N . ILE B 1 62 ? 9.453 21.703 4.102 1 60 62 ILE B N 1
ATOM 2115 C CA . ILE B 1 62 ? 10.906 21.75 4.137 1 60 62 ILE B CA 1
ATOM 2116 C C . ILE B 1 62 ? 11.367 23.172 4.418 1 60 62 ILE B C 1
ATOM 2118 O O . ILE B 1 62 ? 10.93 24.125 3.756 1 60 62 ILE B O 1
ATOM 2122 N N . PHE B 1 63 ? 11.766 23.469 5.594 1 52.44 63 PHE B N 1
ATOM 2123 C CA . PHE B 1 63 ? 12.523 24.703 5.77 1 52.44 63 PHE B CA 1
ATOM 2124 C C . PHE B 1 63 ? 13.953 24.531 5.273 1 52.44 63 PHE B C 1
ATOM 2126 O O . PHE B 1 63 ? 14.641 23.578 5.656 1 52.44 63 PHE B O 1
ATOM 2133 N N . HIS B 1 64 ? 14.109 24.578 3.965 1 46.84 64 HIS B N 1
ATOM 2134 C CA . HIS B 1 64 ? 15.539 24.625 3.658 1 46.84 64 HIS B CA 1
ATOM 2135 C C . HIS B 1 64 ? 16.297 25.484 4.664 1 46.84 64 HIS B C 1
ATOM 2137 O O . HIS B 1 64 ? 16.188 26.719 4.637 1 46.84 64 HIS B O 1
ATOM 2143 N N . ASP B 1 65 ? 16.312 25.078 5.758 1 43.94 65 ASP B N 1
ATOM 2144 C CA . ASP B 1 65 ? 17.234 25.76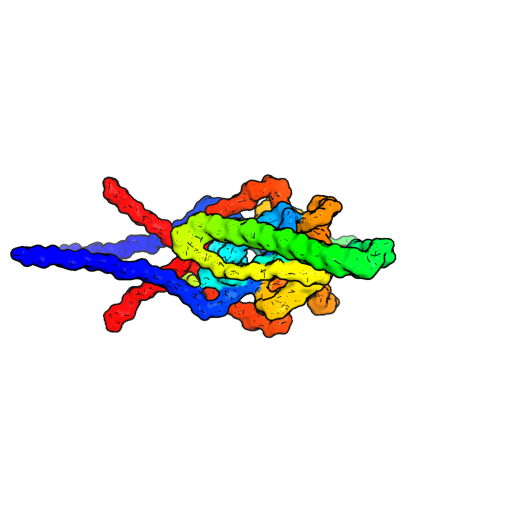6 6.648 1 43.94 65 ASP B CA 1
ATOM 2145 C C . ASP B 1 65 ? 18.516 26.156 5.914 1 43.94 65 ASP B C 1
ATOM 2147 O O . ASP B 1 65 ? 19.297 26.969 6.398 1 43.94 65 ASP B O 1
ATOM 2151 N N . ARG B 1 66 ? 18.828 25.359 4.922 1 45.62 66 ARG B N 1
ATOM 2152 C CA . ARG B 1 66 ? 20.156 25.703 4.391 1 45.62 66 ARG B CA 1
ATOM 2153 C C . ARG B 1 66 ? 20.156 27.094 3.775 1 45.62 66 ARG B C 1
ATOM 2155 O O . ARG B 1 66 ? 21.172 27.781 3.754 1 45.62 66 ARG B O 1
ATOM 2162 N N . LEU B 1 67 ? 19.109 27.312 3.133 1 44.59 67 LEU B N 1
ATOM 2163 C CA . LEU B 1 67 ? 19.156 28.656 2.559 1 44.59 67 LEU B CA 1
ATOM 2164 C C . LEU B 1 67 ? 19.188 29.719 3.652 1 44.59 67 LEU B C 1
ATOM 2166 O O . LEU B 1 67 ? 19.875 30.734 3.521 1 44.59 67 LEU B O 1
ATOM 2170 N N . GLY B 1 68 ? 18.469 29.406 4.684 1 47.22 68 GLY B N 1
ATOM 2171 C CA . GLY B 1 68 ? 18.531 30.359 5.785 1 47.22 68 GLY B CA 1
ATOM 2172 C C . GLY B 1 68 ? 19.938 30.484 6.367 1 47.22 68 GLY B C 1
ATOM 2173 O O . GLY B 1 68 ? 20.391 31.594 6.648 1 47.22 68 GLY B O 1
ATOM 2174 N N . ASP B 1 69 ? 20.453 29.266 6.523 1 49.53 69 ASP B N 1
ATOM 2175 C CA . ASP B 1 69 ? 21.797 29.328 7.086 1 49.53 69 ASP B CA 1
ATOM 2176 C C . ASP B 1 69 ? 22.766 30.031 6.125 1 49.53 69 ASP B C 1
ATOM 2178 O O . ASP B 1 69 ? 23.594 30.828 6.547 1 49.53 69 ASP B O 1
ATOM 2182 N N . VAL B 1 70 ? 22.609 29.656 4.867 1 51.12 70 VAL B N 1
ATOM 2183 C CA . VAL B 1 70 ? 23.531 30.25 3.904 1 51.12 70 VAL B CA 1
ATOM 2184 C C . VAL B 1 70 ? 23.25 31.75 3.791 1 51.12 70 VAL B C 1
ATOM 2186 O O . VAL B 1 70 ? 24.188 32.562 3.732 1 51.12 70 VAL B O 1
ATOM 2189 N N . MET B 1 71 ? 22.016 31.984 3.863 1 51.34 71 MET B N 1
ATOM 2190 C CA . MET B 1 71 ? 21.703 33.406 3.736 1 51.34 71 MET B CA 1
ATOM 2191 C C . MET B 1 71 ? 22.031 34.156 5.023 1 51.34 71 MET B C 1
ATOM 2193 O O . MET B 1 71 ? 22.531 35.281 4.984 1 51.34 71 MET B O 1
ATOM 2197 N N . ALA B 1 72 ? 21.719 33.438 6.129 1 53.41 72 ALA B N 1
ATOM 2198 C CA . ALA B 1 72 ? 22.109 34.094 7.383 1 53.41 72 ALA B CA 1
ATOM 2199 C C . ALA B 1 72 ? 23.609 34.344 7.434 1 53.41 72 ALA B C 1
ATOM 2201 O O . ALA B 1 72 ? 24.047 35.406 7.91 1 53.41 72 ALA B O 1
ATOM 2202 N N . ALA B 1 73 ? 24.281 33.375 6.965 1 56.66 73 ALA B N 1
ATOM 2203 C CA . ALA B 1 73 ? 25.734 33.562 6.93 1 56.66 73 ALA B CA 1
ATOM 2204 C C . ALA B 1 73 ? 26.109 34.75 6.023 1 56.66 73 ALA B C 1
ATOM 2206 O O . ALA B 1 73 ? 27.031 35.5 6.316 1 56.66 73 ALA B O 1
ATOM 2207 N N . ALA B 1 74 ? 25.359 34.875 4.992 1 55.62 74 ALA B N 1
ATOM 2208 C CA . ALA B 1 74 ? 25.766 35.906 4.016 1 55.62 74 ALA B CA 1
ATOM 2209 C C . ALA B 1 74 ? 25.188 37.25 4.363 1 55.62 74 ALA B C 1
ATOM 2211 O O . ALA B 1 74 ? 25.828 38.281 4.16 1 55.62 74 ALA B O 1
ATOM 2212 N N . LEU B 1 75 ? 23.906 37.281 4.848 1 56.84 75 LEU B N 1
ATOM 2213 C CA . LEU B 1 75 ? 23.281 38.594 4.938 1 56.84 75 LEU B CA 1
ATOM 2214 C C . LEU B 1 75 ? 23.25 39.094 6.379 1 56.84 75 LEU B C 1
ATOM 2216 O O . LEU B 1 75 ? 22.875 40.219 6.641 1 56.84 75 LEU B O 1
ATOM 2220 N N . GLY B 1 76 ? 23.797 38.5 7.328 1 56.12 76 GLY B N 1
ATOM 2221 C CA . GLY B 1 76 ? 23.953 38.938 8.703 1 56.12 76 GLY B CA 1
ATOM 2222 C C . GLY B 1 76 ? 22.812 38.531 9.609 1 56.12 76 GLY B C 1
ATOM 2223 O O . GLY B 1 76 ? 21.766 38.062 9.125 1 56.12 76 GLY B O 1
ATOM 2224 N N . PRO B 1 77 ? 22.969 38.625 10.984 1 56.62 77 PRO B N 1
ATOM 2225 C CA . PRO B 1 77 ? 22.188 38 12.039 1 56.62 77 PRO B CA 1
ATOM 2226 C C . PRO B 1 77 ? 20.734 38.438 12.055 1 56.62 77 PRO B C 1
ATOM 2228 O O . PRO B 1 77 ? 19.828 37.656 12.359 1 56.62 77 PRO B O 1
ATOM 2231 N N . VAL B 1 78 ? 20.578 39.75 12.164 1 52.88 78 VAL B N 1
ATOM 2232 C CA . VAL B 1 78 ? 19.266 40.344 12.398 1 52.88 78 VAL B CA 1
ATOM 2233 C C . VAL B 1 78 ? 18.312 39.969 11.281 1 52.88 78 VAL B C 1
ATOM 2235 O O . VAL B 1 78 ? 17.125 39.719 11.531 1 52.88 78 VAL B O 1
ATOM 2238 N N . TYR B 1 79 ? 18.734 40.188 10.062 1 50.22 79 TYR B N 1
ATOM 2239 C CA . TYR B 1 79 ? 18 39.875 8.836 1 50.22 79 TYR B CA 1
ATOM 2240 C C . TYR B 1 79 ? 17.547 38.438 8.82 1 50.22 79 TYR B C 1
ATOM 2242 O O . TYR B 1 79 ? 16.469 38.125 8.289 1 50.22 79 TYR B O 1
ATOM 2250 N N . ASP B 1 80 ? 18.266 37.656 9.773 1 56.59 80 ASP B N 1
ATOM 2251 C CA . ASP B 1 80 ? 18.172 36.219 9.695 1 56.59 80 ASP B CA 1
ATOM 2252 C C . ASP B 1 80 ? 16.938 35.719 10.438 1 56.59 80 ASP B C 1
ATOM 2254 O O . ASP B 1 80 ? 16.219 34.844 9.938 1 56.59 80 ASP B O 1
ATOM 2258 N N . ALA B 1 81 ? 16.719 36.5 11.594 1 58.72 81 ALA B N 1
ATOM 2259 C CA . ALA B 1 81 ? 15.594 36 12.391 1 58.72 81 ALA B CA 1
ATOM 2260 C C . ALA B 1 81 ? 14.266 36.281 11.711 1 58.72 81 ALA B C 1
ATOM 2262 O O . ALA B 1 81 ? 13.367 35.438 11.68 1 58.72 81 ALA B O 1
ATOM 2263 N N . ASP B 1 82 ? 14.148 37.562 11.273 1 59.81 82 ASP B N 1
ATOM 2264 C CA . ASP B 1 82 ? 12.898 37.969 10.633 1 59.81 82 ASP B CA 1
ATOM 2265 C C . ASP B 1 82 ? 12.648 37.156 9.367 1 59.81 82 ASP B C 1
ATOM 2267 O O . ASP B 1 82 ? 11.516 36.781 9.078 1 59.81 82 ASP B O 1
ATOM 2271 N N . ARG B 1 83 ? 13.727 37 8.664 1 63.22 83 ARG B N 1
ATOM 2272 C CA . ARG B 1 83 ? 13.594 36.219 7.438 1 63.22 83 ARG B CA 1
ATOM 2273 C C . ARG B 1 83 ? 13.281 34.75 7.742 1 63.22 83 ARG B C 1
ATOM 2275 O O . ARG B 1 83 ? 12.477 34.125 7.051 1 63.22 83 ARG B O 1
ATOM 2282 N N . MET B 1 84 ? 13.93 34.406 8.828 1 64.44 84 MET B N 1
ATOM 2283 C CA . MET B 1 84 ? 13.664 33.031 9.227 1 64.44 84 MET B CA 1
ATOM 2284 C C . MET B 1 84 ? 12.211 32.875 9.656 1 64.44 84 MET B C 1
ATOM 2286 O O . MET B 1 84 ? 11.578 31.859 9.344 1 64.44 84 MET B O 1
ATOM 2290 N N . GLU B 1 85 ? 11.805 33.875 10.406 1 66.25 85 GLU B N 1
ATOM 2291 C CA . GLU B 1 85 ? 10.406 33.844 10.828 1 66.25 85 GLU B CA 1
ATOM 2292 C C . GLU B 1 85 ? 9.469 33.906 9.625 1 66.25 85 GLU B C 1
ATOM 2294 O O . GLU B 1 85 ? 8.438 33.25 9.594 1 66.25 85 GLU B O 1
ATOM 2299 N N . SER B 1 86 ? 9.906 34.75 8.711 1 70.38 86 SER B N 1
ATOM 2300 C CA . SER B 1 86 ? 9.086 34.906 7.516 1 70.38 86 SER B CA 1
ATOM 2301 C C . SER B 1 86 ? 9.07 33.625 6.691 1 70.38 86 SER B C 1
ATOM 2303 O O . SER B 1 86 ? 8.023 33.219 6.184 1 70.38 86 SER B O 1
ATOM 2305 N N . ILE B 1 87 ? 10.156 33 6.637 1 66.69 87 ILE B N 1
ATOM 2306 C CA . ILE B 1 87 ? 10.258 31.75 5.883 1 66.69 87 ILE B CA 1
ATOM 2307 C C . ILE B 1 87 ? 9.461 30.656 6.582 1 66.69 87 ILE B C 1
ATOM 2309 O O . ILE B 1 87 ? 8.75 29.891 5.934 1 66.69 87 ILE B O 1
ATOM 2313 N N . SER B 1 88 ? 9.594 30.688 7.805 1 67.75 88 SER B N 1
ATOM 2314 C CA . SER B 1 88 ? 8.844 29.719 8.602 1 67.75 88 SER B CA 1
ATOM 2315 C C . SER B 1 88 ? 7.34 29.906 8.422 1 67.75 88 SER B C 1
ATOM 2317 O O . SER B 1 88 ? 6.602 28.938 8.273 1 67.75 88 SER B O 1
ATOM 2319 N N . LYS B 1 89 ? 6.965 31.141 8.461 1 70.88 89 LYS B N 1
ATOM 2320 C CA . LYS B 1 89 ? 5.547 31.438 8.305 1 70.88 89 LYS B CA 1
ATOM 2321 C C . LYS B 1 89 ? 5.051 31.062 6.914 1 70.88 89 LYS B C 1
ATOM 2323 O O . LYS B 1 89 ? 3.934 30.562 6.762 1 70.88 89 LYS B O 1
ATOM 2328 N N . GLN B 1 90 ? 5.883 31.266 5.953 1 71.88 90 GLN B N 1
ATOM 2329 C CA . GLN B 1 90 ? 5.523 30.891 4.586 1 71.88 90 GLN B CA 1
ATOM 2330 C C . GLN B 1 90 ? 5.391 29.391 4.434 1 71.88 90 GLN B C 1
ATOM 2332 O O . GLN B 1 90 ? 4.473 28.891 3.771 1 71.88 90 GLN B O 1
ATOM 2337 N N . ALA B 1 91 ? 6.273 28.719 5.086 1 70.06 91 ALA B N 1
ATOM 2338 C CA . ALA B 1 91 ? 6.23 27.25 5.027 1 70.06 91 ALA B CA 1
ATOM 2339 C C . ALA B 1 91 ? 4.957 26.719 5.684 1 70.06 91 ALA B C 1
ATOM 2341 O O . ALA B 1 91 ? 4.328 25.797 5.164 1 70.06 91 ALA B O 1
ATOM 2342 N N . GLU B 1 92 ? 4.645 27.359 6.688 1 71.19 92 GLU B N 1
ATOM 2343 C CA . GLU B 1 92 ? 3.426 26.953 7.383 1 71.19 92 GLU B CA 1
ATOM 2344 C C . GLU B 1 92 ? 2.189 27.234 6.539 1 71.19 92 GLU B C 1
ATOM 2346 O O . GLU B 1 92 ? 1.252 26.438 6.508 1 71.19 92 GLU B O 1
ATOM 2351 N N . GLN B 1 93 ? 2.223 28.391 5.992 1 74.81 93 GLN B N 1
ATOM 2352 C CA . GLN B 1 93 ? 1.085 28.75 5.152 1 74.81 93 GLN B CA 1
ATOM 2353 C C . GLN B 1 93 ? 0.943 27.797 3.971 1 74.81 93 GLN B C 1
ATOM 2355 O O . GLN B 1 93 ? -0.171 27.422 3.6 1 74.81 93 GLN B O 1
ATOM 2360 N N . TYR B 1 94 ? 2.041 27.453 3.486 1 78.31 94 TYR B N 1
ATOM 2361 C CA . TYR B 1 94 ? 2.029 26.531 2.355 1 78.31 94 TYR B CA 1
ATOM 2362 C C . TYR B 1 94 ? 1.506 25.172 2.771 1 78.31 94 TYR B C 1
ATOM 2364 O O . TYR B 1 94 ? 0.661 24.578 2.09 1 78.31 94 TYR B O 1
ATOM 2372 N N . ALA B 1 95 ? 1.953 24.734 3.91 1 79.06 95 ALA B N 1
ATOM 2373 C CA . ALA B 1 95 ? 1.49 23.453 4.422 1 79.06 95 ALA B CA 1
ATOM 2374 C C . ALA B 1 95 ? -0.002 23.484 4.742 1 79.06 95 ALA B C 1
ATOM 2376 O O . ALA B 1 95 ? -0.729 22.531 4.457 1 79.06 95 ALA B O 1
ATOM 2377 N N . SER B 1 96 ? -0.448 24.609 5.203 1 81.31 96 SER B N 1
ATOM 2378 C CA . SER B 1 96 ? -1.86 24.766 5.527 1 81.31 96 SER B CA 1
ATOM 2379 C C . SER B 1 96 ? -2.725 24.734 4.273 1 81.31 96 SER B C 1
ATOM 2381 O O . SER B 1 96 ? -3.809 24.156 4.273 1 81.31 96 SER B O 1
ATOM 2383 N N . LYS B 1 97 ? -2.236 25.328 3.26 1 86.25 97 LYS B N 1
ATOM 2384 C CA . LYS B 1 97 ? -2.986 25.328 2.008 1 86.25 97 LYS B CA 1
ATOM 2385 C C . LYS B 1 97 ? -3.137 23.906 1.457 1 86.25 97 LYS B C 1
ATOM 2387 O O . LYS B 1 97 ? -4.215 23.531 0.995 1 86.25 97 LYS B O 1
ATOM 2392 N N . ILE B 1 98 ? -2.092 23.203 1.566 1 89 98 ILE B N 1
ATOM 2393 C CA . ILE B 1 98 ? -2.104 21.812 1.114 1 89 98 ILE B CA 1
ATOM 2394 C C . ILE B 1 98 ? -3.148 21.016 1.899 1 89 98 ILE B C 1
ATOM 2396 O O . ILE B 1 98 ? -3.951 20.297 1.314 1 89 98 ILE B O 1
ATOM 2400 N N . LEU B 1 99 ? -3.172 21.281 3.148 1 90.69 99 LEU B N 1
ATOM 2401 C CA . LEU B 1 99 ? -4.051 20.516 4.023 1 90.69 99 LEU B CA 1
ATOM 2402 C C . LEU B 1 99 ? -5.496 20.969 3.877 1 90.69 99 LEU B C 1
ATOM 2404 O O . LEU B 1 99 ? -6.422 20.156 3.986 1 90.69 99 LEU B O 1
ATOM 2408 N N . ASP B 1 100 ? -5.688 22.234 3.619 1 91 100 ASP B N 1
ATOM 2409 C CA . ASP B 1 100 ? -7.035 22.734 3.348 1 91 100 ASP B CA 1
ATOM 2410 C C . ASP B 1 100 ? -7.605 22.094 2.08 1 91 100 ASP B C 1
ATOM 2412 O O . ASP B 1 100 ? -8.758 21.656 2.062 1 91 100 ASP B O 1
ATOM 2416 N N . GLU B 1 101 ? -6.816 22.047 1.082 1 93.88 101 GLU B N 1
ATOM 2417 C CA . GLU B 1 101 ? -7.242 21.406 -0.165 1 93.88 101 GLU B CA 1
ATOM 2418 C C . GLU B 1 101 ? -7.551 19.922 0.043 1 93.88 101 GLU B C 1
ATOM 2420 O O . GLU B 1 101 ? -8.523 19.406 -0.502 1 93.88 101 GLU B O 1
ATOM 2425 N N . ALA B 1 102 ? -6.738 19.344 0.829 1 94.81 102 ALA B N 1
ATOM 2426 C CA . ALA B 1 102 ? -6.938 17.922 1.116 1 94.81 102 ALA B CA 1
ATOM 2427 C C . ALA B 1 102 ? -8.242 17.703 1.882 1 94.81 102 ALA B C 1
ATOM 2429 O O . ALA B 1 102 ? -8.961 16.734 1.618 1 94.81 102 ALA B O 1
ATOM 2430 N N . THR B 1 103 ? -8.539 18.562 2.793 1 94.44 103 THR B N 1
ATOM 2431 C CA . THR B 1 103 ? -9.773 18.469 3.559 1 94.44 103 THR B CA 1
ATOM 2432 C C . THR B 1 103 ? -10.992 18.641 2.648 1 94.44 103 THR B C 1
ATOM 2434 O O . THR B 1 103 ? -11.992 17.953 2.814 1 94.44 103 THR B O 1
ATOM 2437 N N . ASN B 1 104 ? -10.859 19.484 1.722 1 94.38 104 ASN B N 1
ATOM 2438 C CA . ASN B 1 104 ? -11.938 19.656 0.751 1 94.38 104 ASN B CA 1
ATOM 2439 C C . ASN B 1 104 ? -12.18 18.375 -0.047 1 94.38 104 ASN B C 1
ATOM 2441 O O . ASN B 1 104 ? -13.328 18 -0.306 1 94.38 104 ASN B O 1
ATOM 2445 N N . VAL B 1 105 ? -11.125 17.75 -0.424 1 94.38 105 VAL B N 1
ATOM 2446 C CA . VAL B 1 105 ? -11.234 16.5 -1.161 1 94.38 105 VAL B CA 1
ATOM 2447 C C . VAL B 1 105 ? -11.953 15.461 -0.307 1 94.38 105 VAL B C 1
ATOM 2449 O O . VAL B 1 105 ? -12.82 14.727 -0.802 1 94.38 105 VAL B O 1
ATOM 2452 N N . ILE B 1 106 ? -11.633 15.414 0.976 1 94.69 106 ILE B N 1
ATOM 2453 C CA . ILE B 1 106 ? -12.266 14.477 1.896 1 94.69 106 ILE B CA 1
ATOM 2454 C C . ILE B 1 106 ? -13.758 14.789 2.006 1 94.69 106 ILE B C 1
ATOM 2456 O O . ILE B 1 106 ? -14.594 13.891 1.96 1 94.69 106 ILE B O 1
ATOM 2460 N N . ASN B 1 107 ? -14.078 16.047 2.117 1 92.5 107 ASN B N 1
ATOM 2461 C CA . ASN B 1 107 ? -15.477 16.453 2.238 1 92.5 107 ASN B CA 1
ATOM 2462 C C . ASN B 1 107 ? -16.266 16.125 0.979 1 92.5 107 ASN B C 1
ATOM 2464 O O . ASN B 1 107 ? -17.406 15.648 1.062 1 92.5 107 ASN B O 1
ATOM 2468 N N . GLU B 1 108 ? -15.641 16.344 -0.111 1 92.44 108 GLU B N 1
ATOM 2469 C CA . GLU B 1 108 ? -16.281 16 -1.377 1 92.44 108 GLU B CA 1
ATOM 2470 C C . GLU B 1 108 ? -16.531 14.5 -1.486 1 92.44 108 GLU B C 1
ATOM 2472 O O . GLU B 1 108 ? -17.594 14.07 -1.97 1 92.44 108 GLU B O 1
ATOM 2477 N N . HIS B 1 109 ? -15.562 13.82 -1.033 1 91.75 109 HIS B N 1
ATOM 2478 C CA . HIS B 1 109 ? -15.711 12.367 -1.056 1 91.75 109 HIS B CA 1
ATOM 2479 C C . HIS B 1 109 ? -16.844 11.922 -0.135 1 91.75 109 HIS B C 1
ATOM 2481 O O . HIS B 1 109 ? -17.641 11.055 -0.5 1 91.75 109 HIS B O 1
ATOM 2487 N N . ALA B 1 110 ? -16.922 12.477 1.018 1 90 110 ALA B N 1
ATOM 2488 C CA . ALA B 1 110 ? -17.984 12.156 1.963 1 90 110 ALA B CA 1
ATOM 2489 C C . ALA B 1 110 ? -19.359 12.461 1.364 1 90 110 ALA B C 1
ATOM 2491 O O . ALA B 1 110 ? -20.297 11.68 1.528 1 90 110 ALA B O 1
ATOM 2492 N N . GLU B 1 111 ? -19.453 13.531 0.708 1 88.81 111 GLU B N 1
ATOM 2493 C CA . GLU B 1 111 ? -20.703 13.922 0.063 1 88.81 111 GLU B CA 1
ATOM 2494 C C . GLU B 1 111 ? -21.109 12.914 -1.016 1 88.81 111 GLU B C 1
ATOM 2496 O O . GLU B 1 111 ? -22.281 12.578 -1.155 1 88.81 111 GLU B O 1
ATOM 2501 N N . TYR B 1 112 ? -20.109 12.531 -1.689 1 86.62 112 TYR B N 1
ATOM 2502 C CA . TYR B 1 112 ? -20.344 11.57 -2.756 1 86.62 112 TYR B CA 1
ATOM 2503 C C . TYR B 1 112 ? -20.875 10.258 -2.193 1 86.62 112 TYR B C 1
ATOM 2505 O O . TYR B 1 112 ? -21.719 9.602 -2.812 1 86.62 112 TYR B O 1
ATOM 2513 N N . LEU B 1 113 ? -20.438 9.914 -1.018 1 82.81 113 LEU B N 1
ATOM 2514 C CA . LEU B 1 113 ? -20.859 8.664 -0.382 1 82.81 113 LEU B CA 1
ATOM 2515 C C . LEU B 1 113 ? -22.266 8.805 0.195 1 82.81 113 LEU B C 1
ATOM 2517 O O . LEU B 1 113 ? -22.953 7.801 0.406 1 82.81 113 LEU B O 1
ATOM 2521 N N . GLY B 1 114 ? -22.719 9.93 0.441 1 77.94 114 GLY B N 1
ATOM 2522 C CA . GLY B 1 114 ? -24.078 10.156 0.903 1 77.94 114 GLY B CA 1
ATOM 2523 C C . GLY B 1 114 ? -24.156 11.156 2.039 1 77.94 114 GLY B C 1
ATOM 2524 O O . GLY B 1 114 ? -23.141 11.531 2.623 1 77.94 114 GLY B O 1
ATOM 2525 N N . GLN B 1 115 ? -25.344 11.695 2.25 1 63.81 115 GLN B N 1
ATOM 2526 C CA . GLN B 1 115 ? -25.656 12.836 3.107 1 63.81 115 GLN B CA 1
ATOM 2527 C C . GLN B 1 115 ? -25.172 12.594 4.535 1 63.81 115 GLN B C 1
ATOM 2529 O O . GLN B 1 115 ? -24.781 13.531 5.23 1 63.81 115 GLN B O 1
ATOM 2534 N N . ASN B 1 116 ? -24.969 11.273 4.969 1 69.25 116 ASN B N 1
ATOM 2535 C CA . ASN B 1 116 ? -24.641 11.047 6.371 1 69.25 116 ASN B CA 1
ATOM 2536 C C . ASN B 1 116 ? -23.25 10.445 6.527 1 69.25 116 ASN B C 1
ATOM 2538 O O . ASN B 1 116 ? -22.859 10.031 7.621 1 69.25 116 ASN B O 1
ATOM 2542 N N . ALA B 1 117 ? -22.594 10.555 5.379 1 76.94 117 ALA B N 1
ATOM 2543 C CA . ALA B 1 117 ? -21.266 9.984 5.516 1 76.94 117 ALA B CA 1
ATOM 2544 C C . ALA B 1 117 ? -20.281 10.992 6.109 1 76.94 117 ALA B C 1
ATOM 2546 O O . ALA B 1 117 ? -20.234 12.141 5.668 1 76.94 117 ALA B O 1
ATOM 2547 N N . LYS B 1 118 ? -19.734 10.625 7.281 1 85.94 118 LYS B N 1
ATOM 2548 C CA . LYS B 1 118 ? -18.688 11.438 7.895 1 85.94 118 LYS B CA 1
ATOM 2549 C C . LYS B 1 118 ? -17.375 10.672 7.961 1 85.94 118 LYS B C 1
ATOM 2551 O O . LYS B 1 118 ? -17.312 9.562 8.5 1 85.94 118 LYS B O 1
ATOM 2556 N N . ILE B 1 119 ? -16.422 11.25 7.312 1 91.44 119 ILE B N 1
ATOM 2557 C CA . ILE B 1 119 ? -15.094 10.641 7.348 1 91.44 119 ILE B CA 1
ATOM 2558 C C . ILE B 1 119 ? -14.281 11.242 8.492 1 91.44 119 ILE B C 1
ATOM 2560 O O . ILE B 1 119 ? -14.016 12.445 8.508 1 91.44 119 ILE B O 1
ATOM 2564 N N . SER B 1 120 ? -13.984 10.445 9.531 1 93.62 120 SER B N 1
ATOM 2565 C CA . SER B 1 120 ? -13.133 10.883 10.633 1 93.62 120 SER B CA 1
ATOM 2566 C C . SER B 1 120 ? -11.719 11.195 10.148 1 93.62 120 SER B C 1
ATOM 2568 O O . SER B 1 120 ? -11.078 10.367 9.508 1 93.62 120 SER B O 1
ATOM 2570 N N . HIS B 1 121 ? -11.328 12.484 10.344 1 95.25 121 HIS B N 1
ATOM 2571 C CA . HIS B 1 121 ? -9.992 12.852 9.891 1 95.25 121 HIS B CA 1
ATOM 2572 C C . HIS B 1 121 ? -9.398 13.953 10.766 1 95.25 121 HIS B C 1
ATOM 2574 O O . HIS B 1 121 ? -10.117 14.602 11.531 1 95.25 121 HIS B O 1
ATOM 2580 N N . GLU B 1 122 ? -8.07 14.086 10.75 1 95.56 122 GLU B N 1
ATOM 2581 C CA . GLU B 1 122 ? -7.328 15.172 11.375 1 95.56 122 GLU B CA 1
ATOM 2582 C C . GLU B 1 122 ? -6.141 15.602 10.516 1 95.56 122 GLU B C 1
ATOM 2584 O O . GLU B 1 122 ? -5.734 14.867 9.609 1 95.56 122 GLU B O 1
ATOM 2589 N N . ILE B 1 123 ? -5.617 16.828 10.742 1 94.38 123 ILE B N 1
ATOM 2590 C CA . ILE B 1 123 ? -4.562 17.391 9.906 1 94.38 123 ILE B CA 1
ATOM 2591 C C . ILE B 1 123 ? -3.361 17.766 10.766 1 94.38 123 ILE B C 1
ATOM 2593 O O . ILE B 1 123 ? -3.523 18.25 11.891 1 94.38 123 ILE B O 1
ATOM 2597 N N . TYR B 1 124 ? -2.164 17.5 10.219 1 91.81 124 TYR B N 1
ATOM 2598 C CA . TYR B 1 124 ? -0.906 17.906 10.828 1 91.81 124 TYR B CA 1
ATOM 2599 C C . TYR B 1 124 ? -0.014 18.625 9.82 1 91.81 124 TYR B C 1
ATOM 2601 O O . TYR B 1 124 ? 0.366 18.047 8.797 1 91.81 124 TYR B O 1
ATOM 2609 N N . ALA B 1 125 ? 0.271 19.859 10.102 1 89.12 125 ALA B N 1
ATOM 2610 C CA . ALA B 1 125 ? 1.287 20.625 9.375 1 89.12 125 ALA B CA 1
ATOM 2611 C C . ALA B 1 125 ? 2.562 20.766 10.203 1 89.12 125 ALA B C 1
ATOM 2613 O O . ALA B 1 125 ? 2.596 21.5 11.188 1 89.12 125 ALA B O 1
ATOM 2614 N N . LEU B 1 126 ? 3.521 19.969 9.812 1 84.25 126 LEU B N 1
ATOM 2615 C CA . LEU B 1 126 ? 4.766 20 10.578 1 84.25 126 LEU B CA 1
ATOM 2616 C C . LEU B 1 126 ? 5.828 20.812 9.852 1 84.25 126 LEU B C 1
ATOM 2618 O O . LEU B 1 126 ? 5.801 20.938 8.625 1 84.25 126 LEU B O 1
ATOM 2622 N N . LYS B 1 127 ? 6.562 21.5 10.68 1 76.44 127 LYS B N 1
ATOM 2623 C CA . LYS B 1 127 ? 7.625 22.344 10.141 1 76.44 127 LYS B CA 1
ATOM 2624 C C . LYS B 1 127 ? 9 21.812 10.555 1 76.44 127 LYS B C 1
ATOM 2626 O O . LYS B 1 127 ? 9.172 21.328 11.672 1 76.44 127 LYS B O 1
ATOM 2631 N N . GLY B 1 128 ? 9.898 21.969 9.609 1 73.31 128 GLY B N 1
ATOM 2632 C CA . GLY B 1 128 ? 11.289 21.688 9.914 1 73.31 128 GLY B CA 1
ATOM 2633 C C . GLY B 1 128 ? 11.625 20.203 9.875 1 73.31 128 GLY B C 1
ATOM 2634 O O . GLY B 1 128 ? 10.742 19.359 10.039 1 73.31 128 GLY B O 1
ATOM 2635 N N . GLY B 1 129 ? 12.852 19.938 9.5 1 77.81 129 GLY B N 1
ATOM 2636 C CA . GLY B 1 129 ? 13.391 18.578 9.445 1 77.81 129 GLY B CA 1
ATOM 2637 C C . GLY B 1 129 ? 13.297 17.969 8.062 1 77.81 129 GLY B C 1
ATOM 2638 O O . GLY B 1 129 ? 12.719 18.562 7.145 1 77.81 129 GLY B O 1
ATOM 2639 N N . ASP B 1 130 ? 13.977 16.875 7.898 1 87.31 130 ASP B N 1
ATOM 2640 C CA . ASP B 1 130 ? 13.906 16.062 6.68 1 87.31 130 ASP B CA 1
ATOM 2641 C C . ASP B 1 130 ? 12.594 15.289 6.605 1 87.31 130 ASP B C 1
ATOM 2643 O O . ASP B 1 130 ? 12.281 14.5 7.5 1 87.31 130 ASP B O 1
ATOM 2647 N N . PRO B 1 131 ? 11.805 15.57 5.629 1 91.06 131 PRO B N 1
ATOM 2648 C CA . PRO B 1 131 ? 10.516 14.883 5.523 1 91.06 131 PRO B CA 1
ATOM 2649 C C . PRO B 1 131 ? 10.633 13.367 5.668 1 91.06 131 PRO B C 1
ATOM 2651 O O . PRO B 1 131 ? 9.727 12.719 6.188 1 91.06 131 PRO B O 1
ATOM 2654 N N . ARG B 1 132 ? 11.719 12.844 5.215 1 93.25 132 ARG B N 1
ATOM 2655 C CA . ARG B 1 132 ? 11.969 11.414 5.316 1 93.25 132 ARG B CA 1
ATOM 2656 C C . ARG B 1 132 ? 11.891 10.945 6.766 1 93.25 132 ARG B C 1
ATOM 2658 O O . ARG B 1 132 ? 11.117 10.047 7.094 1 93.25 132 ARG B O 1
ATOM 2665 N N . ASP B 1 133 ? 12.562 11.586 7.578 1 94 133 ASP B N 1
ATOM 2666 C CA . ASP B 1 133 ? 12.633 11.219 8.984 1 94 133 ASP B CA 1
ATOM 2667 C C . ASP B 1 133 ? 11.359 11.633 9.727 1 94 133 ASP B C 1
ATOM 2669 O O . ASP B 1 133 ? 10.844 10.883 10.555 1 94 133 ASP B O 1
ATOM 2673 N N . VAL B 1 134 ? 10.859 12.75 9.414 1 93.38 134 VAL B N 1
ATOM 2674 C CA . VAL B 1 134 ? 9.695 13.297 10.117 1 93.38 134 VAL B CA 1
ATOM 2675 C C . VAL B 1 134 ? 8.484 12.391 9.891 1 93.38 134 VAL B C 1
ATOM 2677 O O . VAL B 1 134 ? 7.742 12.094 10.828 1 93.38 134 VAL B O 1
ATOM 2680 N N . ILE B 1 135 ? 8.32 11.891 8.703 1 95.94 135 ILE B N 1
ATOM 2681 C CA . ILE B 1 135 ? 7.168 11.062 8.375 1 95.94 135 ILE B CA 1
ATOM 2682 C C . ILE B 1 135 ? 7.277 9.719 9.094 1 95.94 135 ILE B C 1
ATOM 2684 O O . ILE B 1 135 ? 6.305 9.242 9.688 1 95.94 135 ILE B O 1
ATOM 2688 N N . VAL B 1 136 ? 8.422 9.172 9.086 1 95.81 136 VAL B N 1
ATOM 2689 C CA . VAL B 1 136 ? 8.641 7.879 9.734 1 95.81 136 VAL B CA 1
ATOM 2690 C C . VAL B 1 136 ? 8.414 8.016 11.242 1 95.81 136 VAL B C 1
ATOM 2692 O O . VAL B 1 136 ? 7.699 7.207 11.836 1 95.81 136 VAL B O 1
ATOM 2695 N N . ASP B 1 137 ? 8.992 9.062 11.828 1 95.56 137 ASP B N 1
ATOM 2696 C CA . ASP B 1 137 ? 8.844 9.305 13.258 1 95.56 137 ASP B CA 1
ATOM 2697 C C . ASP B 1 137 ? 7.379 9.555 13.617 1 95.56 137 ASP B C 1
ATOM 2699 O O . ASP B 1 137 ? 6.895 9.062 14.641 1 95.56 137 ASP B O 1
ATOM 2703 N N . PHE B 1 138 ? 6.754 10.266 12.773 1 93.62 138 PHE B N 1
ATOM 2704 C CA . PHE B 1 138 ? 5.344 10.562 12.992 1 93.62 138 PHE B CA 1
ATOM 2705 C C . PHE B 1 138 ? 4.516 9.281 13.008 1 93.62 138 PHE B C 1
ATOM 2707 O O . PHE B 1 138 ? 3.656 9.102 13.867 1 93.62 138 PHE B O 1
ATOM 2714 N N . CYS B 1 139 ? 4.758 8.391 12.062 1 96.19 139 CYS B N 1
ATOM 2715 C CA . CYS B 1 139 ? 4.039 7.117 12 1 96.19 139 CYS B CA 1
ATOM 2716 C C . CYS B 1 139 ? 4.281 6.293 13.25 1 96.19 139 CYS B C 1
ATOM 2718 O O . CYS B 1 139 ? 3.373 5.617 13.742 1 96.19 139 CYS B O 1
ATOM 2720 N N . HIS B 1 140 ? 5.504 6.395 13.766 1 94.38 140 HIS B N 1
ATOM 2721 C CA . HIS B 1 140 ? 5.809 5.727 15.023 1 94.38 140 HIS B CA 1
ATOM 2722 C C . HIS B 1 140 ? 5.008 6.324 16.172 1 94.38 140 HIS B C 1
ATOM 2724 O O . HIS B 1 140 ? 4.34 5.598 16.906 1 94.38 140 HIS B O 1
ATOM 2730 N N . GLU B 1 141 ? 5.051 7.598 16.25 1 94.44 141 GLU B N 1
ATOM 2731 C CA . GLU B 1 141 ? 4.445 8.312 17.375 1 94.44 141 GLU B CA 1
ATOM 2732 C C . GLU B 1 141 ? 2.932 8.141 17.391 1 94.44 141 GLU B C 1
ATOM 2734 O O . GLU B 1 141 ? 2.322 8.039 18.453 1 94.44 141 GLU B O 1
ATOM 2739 N N . ARG B 1 142 ? 2.342 8.047 16.203 1 94.25 142 ARG B N 1
ATOM 2740 C CA . ARG B 1 142 ? 0.888 7.98 16.109 1 94.25 142 ARG B CA 1
ATOM 2741 C C . ARG B 1 142 ? 0.41 6.535 16 1 94.25 142 ARG B C 1
ATOM 2743 O O . ARG B 1 142 ? -0.79 6.281 15.875 1 94.25 142 ARG B O 1
ATOM 2750 N N . ALA B 1 143 ? 1.324 5.625 16.047 1 93.75 143 ALA B N 1
ATOM 2751 C CA . ALA B 1 143 ? 0.981 4.219 15.852 1 93.75 143 ALA B CA 1
ATOM 2752 C C . ALA B 1 143 ? 0.123 4.031 14.602 1 93.75 143 ALA B C 1
ATOM 2754 O O . ALA B 1 143 ? -0.945 3.414 14.664 1 93.75 143 ALA B O 1
ATOM 2755 N N . ALA B 1 144 ? 0.604 4.555 13.492 1 95.56 144 ALA B N 1
ATOM 2756 C CA . ALA B 1 144 ? -0.097 4.441 12.219 1 95.56 144 ALA B CA 1
ATOM 2757 C C . ALA B 1 144 ? -0.284 2.98 11.82 1 95.56 144 ALA B C 1
ATOM 2759 O O . ALA B 1 144 ? 0.621 2.162 12 1 95.56 144 ALA B O 1
ATOM 2760 N N . ASP B 1 145 ? -1.481 2.697 11.297 1 94.94 145 ASP B N 1
ATOM 2761 C CA . ASP B 1 145 ? -1.744 1.344 10.82 1 94.94 145 ASP B CA 1
ATOM 2762 C C . ASP B 1 145 ? -1.345 1.196 9.352 1 94.94 145 ASP B C 1
ATOM 2764 O O . ASP B 1 145 ? -1.04 0.093 8.891 1 94.94 145 ASP B O 1
ATOM 2768 N N . VAL B 1 146 ? -1.423 2.309 8.672 1 96.81 146 VAL B N 1
ATOM 2769 C CA . VAL B 1 146 ? -1.036 2.336 7.262 1 96.81 146 VAL B CA 1
ATOM 2770 C C . VAL B 1 146 ? -0.524 3.727 6.895 1 96.81 146 VAL B C 1
ATOM 2772 O O . VAL B 1 146 ? -1.079 4.738 7.332 1 96.81 146 VAL B O 1
ATOM 2775 N N . LEU B 1 147 ? 0.546 3.762 6.125 1 98.06 147 LEU B N 1
ATOM 2776 C CA . LEU B 1 147 ? 1.052 5 5.539 1 98.06 147 LEU B CA 1
ATOM 2777 C C . LEU B 1 147 ? 0.855 5.004 4.023 1 98.06 147 LEU B C 1
ATOM 2779 O O . LEU B 1 147 ? 1.208 4.035 3.346 1 98.06 147 LEU B O 1
ATOM 2783 N N . VAL B 1 148 ? 0.288 6.07 3.488 1 98.5 148 VAL B N 1
ATOM 2784 C CA . VAL B 1 148 ? 0.058 6.227 2.057 1 98.5 148 VAL B CA 1
ATOM 2785 C C . VAL B 1 148 ? 0.851 7.422 1.533 1 98.5 148 VAL B C 1
ATOM 2787 O O . VAL B 1 148 ? 0.803 8.508 2.113 1 98.5 148 VAL B O 1
ATOM 2790 N N . LEU B 1 149 ? 1.582 7.164 0.43 1 97.31 149 LEU B N 1
ATOM 2791 C CA . LEU B 1 149 ? 2.365 8.195 -0.239 1 97.31 149 LEU B CA 1
ATOM 2792 C C . LEU B 1 149 ? 2.229 8.086 -1.754 1 97.31 149 LEU B C 1
ATOM 2794 O O . LEU B 1 149 ? 1.943 7.012 -2.279 1 97.31 149 LEU B O 1
ATOM 2798 N N . GLY B 1 150 ? 2.467 9.242 -2.365 1 95.88 150 GLY B N 1
ATOM 2799 C CA . GLY B 1 150 ? 2.719 9.172 -3.797 1 95.88 150 GLY B CA 1
ATOM 2800 C C . GLY B 1 150 ? 4.098 8.641 -4.133 1 95.88 150 GLY B C 1
ATOM 2801 O O . GLY B 1 150 ? 5.039 8.797 -3.35 1 95.88 150 GLY B O 1
ATOM 2802 N N . SER B 1 151 ? 4.234 8.055 -5.285 1 92.62 151 SER B N 1
ATOM 2803 C CA . SER B 1 151 ? 5.52 7.508 -5.703 1 92.62 151 SER B CA 1
ATOM 2804 C C . SER B 1 151 ? 6.527 8.617 -5.988 1 92.62 151 SER B C 1
ATOM 2806 O O . SER B 1 151 ? 7.738 8.391 -5.93 1 92.62 151 SER B O 1
ATOM 2808 N N . ARG B 1 152 ? 5.891 9.766 -6.336 1 87.44 152 ARG B N 1
ATOM 2809 C CA . ARG B 1 152 ? 6.711 10.938 -6.625 1 87.44 152 ARG B CA 1
ATOM 2810 C C . ARG B 1 152 ? 6.215 12.156 -5.859 1 87.44 152 ARG B C 1
ATOM 2812 O O . ARG B 1 152 ? 5.109 12.148 -5.312 1 87.44 152 ARG B O 1
ATOM 2819 N N . GLY B 1 153 ? 7.109 13.102 -5.785 1 83.44 153 GLY B N 1
ATOM 2820 C CA . GLY B 1 153 ? 6.801 14.375 -5.156 1 83.44 153 GLY B CA 1
ATOM 2821 C C . GLY B 1 153 ? 7.152 15.57 -6.027 1 83.44 153 GLY B C 1
ATOM 2822 O O . GLY B 1 153 ? 6.766 15.625 -7.195 1 83.44 153 GLY B O 1
ATOM 2823 N N . LEU B 1 154 ? 7.867 16.328 -5.383 1 74.5 154 LEU B N 1
ATOM 2824 C CA . LEU B 1 154 ? 8.148 17.609 -6.02 1 74.5 154 LEU B CA 1
ATOM 2825 C C . LEU B 1 154 ? 9.375 17.516 -6.926 1 74.5 154 LEU B C 1
ATOM 2827 O O . LEU B 1 154 ? 9.602 18.391 -7.758 1 74.5 154 LEU B O 1
ATOM 2831 N N . GLY B 1 155 ? 10.094 16.406 -6.789 1 74.06 155 GLY B N 1
ATOM 2832 C CA . GLY B 1 155 ? 11.305 16.266 -7.574 1 74.06 155 GLY B CA 1
ATOM 2833 C C . GLY B 1 155 ? 11.047 15.891 -9.023 1 74.06 155 GLY B C 1
ATOM 2834 O O . GLY B 1 155 ? 9.953 15.43 -9.359 1 74.06 155 GLY B O 1
ATOM 2835 N N . THR B 1 156 ? 11.891 16.375 -9.898 1 66.62 156 THR B N 1
ATOM 2836 C CA . THR B 1 156 ? 11.797 16.062 -11.32 1 66.62 156 THR B CA 1
ATOM 2837 C C . THR B 1 156 ? 12.477 14.742 -11.633 1 66.62 156 THR B C 1
ATOM 2839 O O . THR B 1 156 ? 13.695 14.688 -11.812 1 66.62 156 THR B O 1
ATOM 2842 N N . PHE B 1 157 ? 12.047 13.844 -11.047 1 65.94 157 PHE B N 1
ATOM 2843 C CA . PHE B 1 157 ? 12.688 12.57 -11.336 1 65.94 157 PHE B CA 1
ATOM 2844 C C . PHE B 1 157 ? 12 11.867 -12.5 1 65.94 157 PHE B C 1
ATOM 2846 O O . PHE B 1 157 ? 10.859 12.195 -12.844 1 65.94 157 PHE B O 1
ATOM 2853 N N . GLN B 1 158 ? 12.867 11.062 -13.211 1 64.12 158 GLN B N 1
ATOM 2854 C CA . GLN B 1 158 ? 12.328 10.289 -14.328 1 64.12 158 GLN B CA 1
ATOM 2855 C C . GLN B 1 158 ? 11.125 9.461 -13.898 1 64.12 158 GLN B C 1
ATOM 2857 O O . GLN B 1 158 ? 10.953 9.18 -12.711 1 64.12 158 GLN B O 1
ATOM 2862 N N . ARG B 1 159 ? 10.328 9.18 -14.805 1 59.03 159 ARG B N 1
ATOM 2863 C CA . ARG B 1 159 ? 9 8.594 -14.633 1 59.03 159 ARG B CA 1
ATOM 2864 C C . ARG B 1 159 ? 9.078 7.277 -13.867 1 59.03 159 ARG B C 1
ATOM 2866 O O . ARG B 1 159 ? 8.125 6.891 -13.195 1 59.03 159 ARG B O 1
ATOM 2873 N N . THR B 1 160 ? 10.234 6.648 -13.883 1 64.69 160 THR B N 1
ATOM 2874 C CA . THR B 1 160 ? 10.266 5.297 -13.336 1 64.69 160 THR B CA 1
ATOM 2875 C C . THR B 1 160 ? 11.031 5.258 -12.023 1 64.69 160 THR B C 1
ATOM 2877 O O . THR B 1 160 ? 11.297 4.184 -11.484 1 64.69 160 THR B O 1
ATOM 2880 N N . ILE B 1 161 ? 11.148 6.535 -11.523 1 78.94 161 ILE B N 1
ATOM 2881 C CA . ILE B 1 161 ? 11.992 6.562 -10.328 1 78.94 161 ILE B CA 1
ATOM 2882 C C . ILE B 1 161 ? 11.141 6.898 -9.109 1 78.94 161 ILE B C 1
ATOM 2884 O O . ILE B 1 161 ? 10.312 7.816 -9.148 1 78.94 161 ILE B O 1
ATOM 2888 N N . LEU B 1 162 ? 11.258 6.078 -8.172 1 90.62 162 LEU B N 1
ATOM 2889 C CA . LEU B 1 162 ? 10.656 6.34 -6.875 1 90.62 162 LEU B CA 1
ATOM 2890 C C . LEU B 1 162 ? 11.297 7.547 -6.207 1 90.62 162 LEU B C 1
ATOM 2892 O O . LEU B 1 162 ? 12.523 7.688 -6.215 1 90.62 162 LEU B O 1
ATOM 2896 N N . GLY B 1 163 ? 10.453 8.43 -5.684 1 92.06 163 GLY B N 1
ATOM 2897 C CA . GLY B 1 163 ? 10.969 9.586 -4.969 1 92.06 163 GLY B CA 1
ATOM 2898 C C . GLY B 1 163 ? 11.758 9.211 -3.723 1 92.06 163 GLY B C 1
ATOM 2899 O O . GLY B 1 163 ? 11.523 8.156 -3.129 1 92.06 163 GLY B O 1
ATOM 2900 N N . SER B 1 164 ? 12.578 10.102 -3.309 1 91.12 164 SER B N 1
ATOM 2901 C CA . SER B 1 164 ? 13.484 9.852 -2.191 1 91.12 164 SER B CA 1
ATOM 2902 C C . SER B 1 164 ? 12.719 9.68 -0.885 1 91.12 164 SER B C 1
ATOM 2904 O O . SER B 1 164 ? 13.086 8.852 -0.051 1 91.12 164 SER B O 1
ATOM 2906 N N . VAL B 1 165 ? 11.656 10.422 -0.688 1 92.94 165 VAL B N 1
ATOM 2907 C CA . VAL B 1 165 ? 10.883 10.328 0.543 1 92.94 165 VAL B CA 1
ATOM 2908 C C . VAL B 1 165 ? 10.117 9.008 0.573 1 92.94 165 VAL B C 1
ATOM 2910 O O . VAL B 1 165 ? 10.141 8.289 1.578 1 92.94 165 VAL B O 1
ATOM 2913 N N . SER B 1 166 ? 9.484 8.688 -0.529 1 95.69 166 SER B N 1
ATOM 2914 C CA . SER B 1 166 ? 8.75 7.43 -0.597 1 95.69 166 SER B CA 1
ATOM 2915 C C . SER B 1 166 ? 9.68 6.234 -0.421 1 95.69 166 SER B C 1
ATOM 2917 O O . SER B 1 166 ? 9.344 5.277 0.281 1 95.69 166 SER B O 1
ATOM 2919 N N . GLU B 1 167 ? 10.773 6.316 -1.035 1 93.56 167 GLU B N 1
ATOM 2920 C CA . GLU B 1 167 ? 11.758 5.25 -0.884 1 93.56 167 GLU B CA 1
ATOM 2921 C C . GLU B 1 167 ? 12.172 5.086 0.575 1 93.56 167 GLU B C 1
ATOM 2923 O O . GLU B 1 167 ? 12.227 3.969 1.09 1 93.56 167 GLU B O 1
ATOM 2928 N N . HIS B 1 168 ? 12.469 6.168 1.166 1 94.12 168 HIS B N 1
ATOM 2929 C CA . HIS B 1 168 ? 12.875 6.137 2.568 1 94.12 168 HIS B CA 1
ATOM 2930 C C . HIS B 1 168 ? 11.773 5.547 3.443 1 94.12 168 HIS B C 1
ATOM 2932 O O . HIS B 1 168 ? 12.039 4.707 4.309 1 94.12 168 HIS B O 1
ATOM 2938 N N . CYS B 1 169 ? 10.594 5.926 3.23 1 96.44 169 CYS B N 1
ATOM 2939 C CA . CYS B 1 169 ? 9.477 5.473 4.043 1 96.44 169 CYS B CA 1
ATOM 2940 C C . CYS B 1 169 ? 9.242 3.977 3.873 1 96.44 169 CYS B C 1
ATOM 2942 O O . CYS B 1 169 ? 8.953 3.273 4.844 1 96.44 169 CYS B O 1
ATOM 2944 N N . VAL B 1 170 ? 9.352 3.469 2.666 1 96.06 170 VAL B N 1
ATOM 2945 C CA . VAL B 1 170 ? 9.141 2.045 2.428 1 96.06 170 VAL B CA 1
ATOM 2946 C C . VAL B 1 170 ? 10.18 1.233 3.195 1 96.06 170 VAL B C 1
ATOM 2948 O O . VAL B 1 170 ? 9.891 0.137 3.678 1 96.06 170 VAL B O 1
ATOM 2951 N N . HIS B 1 171 ? 11.289 1.781 3.424 1 93.56 171 HIS B N 1
ATOM 2952 C CA . HIS B 1 171 ? 12.383 1.077 4.086 1 93.56 171 HIS B CA 1
ATOM 2953 C C . HIS B 1 171 ? 12.266 1.184 5.602 1 93.56 171 HIS B C 1
ATOM 2955 O O . HIS B 1 171 ? 12.688 0.279 6.328 1 93.56 171 HIS B O 1
ATOM 2961 N N . HIS B 1 172 ? 11.586 2.27 6.074 1 93.81 172 HIS B N 1
ATOM 2962 C CA . HIS B 1 172 ? 11.836 2.557 7.484 1 93.81 172 HIS B CA 1
ATOM 2963 C C . HIS B 1 172 ? 10.531 2.707 8.258 1 93.81 172 HIS B C 1
ATOM 2965 O O . HIS B 1 172 ? 10.531 2.699 9.492 1 93.81 172 HIS B O 1
ATOM 2971 N N . ALA B 1 173 ? 9.438 2.904 7.566 1 94.88 173 ALA B N 1
ATOM 2972 C CA . ALA B 1 173 ? 8.172 3.096 8.281 1 94.88 173 ALA B CA 1
ATOM 2973 C C . ALA B 1 173 ? 7.852 1.89 9.156 1 94.88 173 ALA B C 1
ATOM 2975 O O . ALA B 1 173 ? 8.141 0.749 8.781 1 94.88 173 ALA B O 1
ATOM 2976 N N . PRO B 1 174 ? 7.219 2.102 10.281 1 93.62 174 PRO B N 1
ATOM 2977 C CA . PRO B 1 174 ? 6.906 1.02 11.219 1 93.62 174 PRO B CA 1
ATOM 2978 C C . PRO B 1 174 ? 5.637 0.261 10.836 1 93.62 174 PRO B C 1
ATOM 2980 O O . PRO B 1 174 ? 5.223 -0.654 11.555 1 93.62 174 PRO B O 1
ATOM 2983 N N . CYS B 1 175 ? 5 0.595 9.805 1 94.75 175 CYS B N 1
ATOM 2984 C CA . CYS B 1 175 ? 3.707 0.072 9.383 1 94.75 175 CYS B CA 1
ATOM 2985 C C . CYS B 1 175 ? 3.701 -0.219 7.887 1 94.75 175 CYS B C 1
ATOM 2987 O O . CYS B 1 175 ? 4.637 0.149 7.176 1 94.75 175 CYS B O 1
ATOM 2989 N N . PRO B 1 176 ? 2.672 -0.956 7.379 1 96.94 176 PRO B N 1
ATOM 2990 C CA . PRO B 1 176 ? 2.537 -1.114 5.93 1 96.94 176 PRO B CA 1
ATOM 2991 C C . PRO B 1 176 ? 2.504 0.221 5.191 1 96.94 176 PRO B C 1
ATOM 2993 O O . PRO B 1 176 ? 1.938 1.195 5.691 1 96.94 176 PRO B O 1
ATOM 2996 N N . VAL B 1 177 ? 3.154 0.226 4.047 1 97.81 177 VAL B N 1
ATOM 2997 C CA . VAL B 1 177 ? 3.244 1.439 3.244 1 97.81 177 VAL B CA 1
ATOM 2998 C C . VAL B 1 177 ? 2.607 1.202 1.877 1 97.81 177 VAL B C 1
ATOM 3000 O O . VAL B 1 177 ? 2.865 0.182 1.233 1 97.81 177 VAL B O 1
ATOM 3003 N N . VAL B 1 178 ? 1.769 2.1 1.487 1 98.12 178 VAL B N 1
ATOM 3004 C CA . VAL B 1 178 ? 1.2 2.115 0.144 1 98.12 178 VAL B CA 1
ATOM 3005 C C . VAL B 1 178 ? 1.874 3.205 -0.689 1 98.12 178 VAL B C 1
ATOM 3007 O O . VAL B 1 178 ? 1.854 4.379 -0.318 1 98.12 178 VAL B O 1
ATOM 3010 N N . VAL B 1 179 ? 2.459 2.781 -1.719 1 97.69 179 VAL B N 1
ATOM 3011 C CA . VAL B 1 179 ? 3.029 3.711 -2.688 1 97.69 179 VAL B CA 1
ATOM 3012 C C . VAL B 1 179 ? 2.135 3.787 -3.922 1 97.69 179 VAL B C 1
ATOM 3014 O O . VAL B 1 179 ? 1.993 2.807 -4.656 1 97.69 179 VAL B O 1
ATOM 3017 N N . VAL B 1 180 ? 1.593 4.969 -4.164 1 97.12 180 VAL B N 1
ATOM 3018 C CA . VAL B 1 180 ? 0.587 5.133 -5.207 1 97.12 180 VAL B CA 1
ATOM 3019 C C . VAL B 1 180 ? 1.221 5.781 -6.438 1 97.12 180 VAL B C 1
ATOM 3021 O O . VAL B 1 180 ? 1.884 6.812 -6.328 1 97.12 180 VAL B O 1
ATOM 3024 N N . ARG B 1 181 ? 1.059 5.07 -7.543 1 90.94 181 ARG B N 1
ATOM 3025 C CA . ARG B 1 181 ? 1.502 5.617 -8.82 1 90.94 181 ARG B CA 1
ATOM 3026 C C . ARG B 1 181 ? 0.327 5.793 -9.781 1 90.94 181 ARG B C 1
ATOM 3028 O O . ARG B 1 181 ? -0.633 5.02 -9.734 1 90.94 181 ARG B O 1
ATOM 3035 N N . GLU B 1 182 ? 0.394 6.84 -10.484 1 77 182 GLU B N 1
ATOM 3036 C CA . GLU B 1 182 ? -0.622 7.031 -11.516 1 77 182 GLU B CA 1
ATOM 3037 C C . GLU B 1 182 ? -0.466 6.008 -12.641 1 77 182 GLU B C 1
ATOM 3039 O O . GLU B 1 182 ? 0.655 5.672 -13.031 1 77 182 GLU B O 1
ATOM 3044 N N . GLY B 1 183 ? -1.434 5.016 -12.727 1 61.72 183 GLY B N 1
ATOM 3045 C CA . GLY B 1 183 ? -1.374 3.951 -13.719 1 61.72 183 GLY B CA 1
ATOM 3046 C C . GLY B 1 183 ? -1.036 4.449 -15.109 1 61.72 183 GLY B C 1
ATOM 3047 O O . GLY B 1 183 ? -1.179 5.641 -15.398 1 61.72 183 GLY B O 1
ATOM 3048 N N . MET B 1 184 ? -0.077 3.719 -15.797 1 49.09 184 MET B N 1
ATOM 3049 C CA . MET B 1 184 ? 0.262 4.004 -17.188 1 49.09 184 MET B CA 1
ATOM 3050 C C . MET B 1 184 ? -0.986 4.348 -17.984 1 49.09 184 MET B C 1
ATOM 3052 O O . MET B 1 184 ? -0.906 5.059 -19 1 49.09 184 MET B O 1
ATOM 3056 N N . LEU B 1 185 ? -2.004 3.488 -17.797 1 45.59 185 LEU B N 1
ATOM 3057 C CA . LEU B 1 185 ? -3.1 3.668 -18.75 1 45.59 185 LEU B CA 1
ATOM 3058 C C . LEU B 1 185 ? -3.912 4.914 -18.406 1 45.59 185 LEU B C 1
ATOM 3060 O O . LEU B 1 185 ? -4.895 5.223 -19.094 1 45.59 185 LEU B O 1
ATOM 3064 N N . GLY B 1 186 ? -3.461 5.859 -17.906 1 42.41 186 GLY B N 1
ATOM 3065 C CA . GLY B 1 186 ? -4.062 7.156 -17.641 1 42.41 186 GLY B CA 1
ATOM 3066 C C . GLY B 1 186 ? -4.816 7.207 -16.312 1 42.41 186 GLY B C 1
ATOM 3067 O O . GLY B 1 186 ? -5.047 6.176 -15.688 1 42.41 186 GLY B O 1
ATOM 3068 N N . PRO B 1 187 ? -4.98 8.367 -15.742 1 40.59 187 PRO B N 1
ATOM 3069 C CA . PRO B 1 187 ? -5.719 8.555 -14.492 1 40.59 187 PRO B CA 1
ATOM 3070 C C . PRO B 1 187 ? -7.016 7.754 -14.438 1 40.59 187 PRO B C 1
ATOM 3072 O O . PRO B 1 187 ? -7.508 7.434 -13.352 1 40.59 187 PRO B O 1
ATOM 3075 N N . ASN B 1 188 ? -7.617 7.688 -15.531 1 36.56 188 ASN B N 1
ATOM 3076 C CA . ASN B 1 188 ? -8.969 7.172 -15.742 1 36.56 188 ASN B CA 1
ATOM 3077 C C . ASN B 1 188 ? -9.016 5.656 -15.594 1 36.56 188 ASN B C 1
ATOM 3079 O O . ASN B 1 188 ? -10.062 5.039 -15.812 1 36.56 188 ASN B O 1
ATOM 3083 N N . SER B 1 189 ? -7.984 5.102 -15.758 1 35.81 189 SER B N 1
ATOM 3084 C CA . SER B 1 189 ? -8.156 3.65 -15.727 1 35.81 189 SER B CA 1
ATOM 3085 C C . SER B 1 189 ? -8.352 3.146 -14.305 1 35.81 189 SER B C 1
ATOM 3087 O O . SER B 1 189 ? -8.289 1.942 -14.047 1 35.81 189 SER B O 1
ATOM 3089 N N . ALA B 1 190 ? -8.055 3.938 -13.328 1 38.44 190 ALA B N 1
ATOM 3090 C CA . ALA B 1 190 ? -8.656 3.562 -12.047 1 38.44 190 ALA B CA 1
ATOM 3091 C C . ALA B 1 190 ? -10.164 3.357 -12.188 1 38.44 190 ALA B C 1
ATOM 3093 O O . ALA B 1 190 ? -10.906 4.312 -12.406 1 38.44 190 ALA B O 1
ATOM 3094 N N . HIS B 1 191 ? -10.547 2.477 -12.883 1 34.78 191 HIS B N 1
ATOM 3095 C CA . HIS B 1 191 ? -11.992 2.336 -12.781 1 34.78 191 HIS B CA 1
ATOM 3096 C C . HIS B 1 191 ? -12.508 2.871 -11.445 1 34.78 191 HIS B C 1
ATOM 3098 O O . HIS B 1 191 ? -12.211 2.309 -10.391 1 34.78 191 HIS B O 1
ATOM 3104 N N . ALA B 1 192 ? -12.594 4.164 -11.289 1 35.84 192 ALA B N 1
ATOM 3105 C CA . ALA B 1 192 ? -13.453 4.562 -10.18 1 35.84 192 ALA B CA 1
ATOM 3106 C C . ALA B 1 192 ? -14.508 3.496 -9.891 1 35.84 192 ALA B C 1
ATOM 3108 O O . ALA B 1 192 ? -15.453 3.32 -10.664 1 35.84 192 ALA B O 1
ATOM 3109 N N . HIS B 1 193 ? -14.062 2.463 -9.484 1 37.66 193 HIS B N 1
ATOM 3110 C CA . HIS B 1 193 ? -15.18 1.646 -9.023 1 37.66 193 HIS B CA 1
ATOM 3111 C C . HIS B 1 193 ? -16.234 2.5 -8.336 1 37.66 193 HIS B C 1
ATOM 3113 O O . HIS B 1 193 ? -15.914 3.479 -7.66 1 37.66 193 HIS B O 1
ATOM 3119 N N . PRO B 1 194 ? -17.359 2.58 -8.859 1 36.56 194 PRO B N 1
ATOM 3120 C CA . PRO B 1 194 ? -18.344 3.293 -8.039 1 36.56 194 PRO B CA 1
ATOM 3121 C C . PRO B 1 194 ? -18.031 3.236 -6.547 1 36.56 194 PRO B C 1
ATOM 3123 O O . PRO B 1 194 ? -17.375 2.293 -6.086 1 36.56 194 PRO B O 1
ATOM 3126 N N . HIS B 1 195 ? -17.953 4.445 -5.996 1 37.19 195 HIS B N 1
ATOM 3127 C CA . HIS B 1 195 ? -17.734 4.688 -4.574 1 37.19 195 HIS B CA 1
ATOM 3128 C C . HIS B 1 195 ? -18.125 3.477 -3.74 1 37.19 195 HIS B C 1
ATOM 3130 O O . HIS B 1 195 ? -19.281 3.031 -3.795 1 37.19 195 HIS B O 1
ATOM 3136 N N . ARG B 1 196 ? -17.344 2.695 -3.547 1 37.09 196 ARG B N 1
ATOM 3137 C CA . ARG B 1 196 ? -17.547 1.589 -2.615 1 37.09 196 ARG B CA 1
ATOM 3138 C C . ARG B 1 196 ? -18.188 2.07 -1.322 1 37.09 196 ARG B C 1
ATOM 3140 O O . ARG B 1 196 ? -17.562 2.783 -0.536 1 37.09 196 ARG B O 1
ATOM 3147 N N . ILE B 1 197 ? -19.375 2.637 -1.375 1 30.78 197 ILE B N 1
ATOM 3148 C CA . ILE B 1 197 ? -20.047 2.848 -0.101 1 30.78 197 ILE B CA 1
ATOM 3149 C C . ILE B 1 197 ? -20.031 1.558 0.715 1 30.78 197 ILE B C 1
ATOM 3151 O O . ILE B 1 197 ? -20.656 0.563 0.333 1 30.78 197 ILE B O 1
ATOM 3155 N N . ARG B 1 198 ? -18.938 1.304 1.388 1 34.94 198 ARG B N 1
ATOM 3156 C CA . ARG B 1 198 ? -19 0.223 2.365 1 34.94 198 ARG B CA 1
ATOM 3157 C C . ARG B 1 198 ? -20.281 0.313 3.188 1 34.94 198 ARG B C 1
ATOM 3159 O O . ARG B 1 198 ? -20.484 1.27 3.939 1 34.94 198 ARG B O 1
ATOM 3166 N N . ARG B 1 199 ? -21.484 -0.147 2.697 1 29 199 ARG B N 1
ATOM 3167 C CA . ARG B 1 199 ? -22.75 -0.163 3.416 1 29 199 ARG B CA 1
ATOM 3168 C C . ARG B 1 199 ? -22.562 -0.667 4.844 1 29 199 ARG B C 1
ATOM 3170 O O . ARG B 1 199 ? -21.906 -1.684 5.066 1 29 199 ARG B O 1
ATOM 3177 N N . GLY B 1 200 ? -22.578 0.217 5.789 1 29.92 200 GLY B N 1
ATOM 3178 C CA . GLY B 1 200 ? -22.703 -0.101 7.203 1 29.92 200 GLY B CA 1
ATOM 3179 C C . GLY B 1 200 ? -23.609 -1.284 7.477 1 29.92 200 GLY B C 1
ATOM 3180 O O . GLY B 1 200 ? -24.625 -1.458 6.805 1 29.92 200 GLY B O 1
ATOM 3181 N N . ARG B 1 201 ? -23.062 -2.393 7.926 1 28.69 201 ARG B N 1
ATOM 3182 C CA . ARG B 1 201 ? -23.891 -3.482 8.422 1 28.69 201 ARG B CA 1
ATOM 3183 C C . ARG B 1 201 ? -25.094 -2.945 9.203 1 28.69 201 ARG B C 1
ATOM 3185 O O . ARG B 1 201 ? -24.922 -2.217 10.188 1 28.69 201 ARG B O 1
ATOM 3192 N N . ASN B 1 202 ? -26.188 -2.717 8.617 1 25.55 202 ASN B N 1
ATOM 3193 C CA . ASN B 1 202 ? -27.391 -2.617 9.445 1 25.55 202 ASN B CA 1
ATOM 3194 C C . ASN B 1 202 ? -27.453 -3.752 10.461 1 25.55 202 ASN B C 1
ATOM 3196 O O . ASN B 1 202 ? -27.547 -4.922 10.086 1 25.55 202 ASN B O 1
ATOM 3200 N N . VAL B 1 203 ? -26.75 -3.67 11.562 1 29.22 203 VAL B N 1
ATOM 3201 C CA . VAL B 1 203 ? -27.156 -4.492 12.688 1 29.22 203 VAL B CA 1
ATOM 3202 C C . VAL B 1 203 ? -28.672 -4.414 12.852 1 29.22 203 VAL B C 1
ATOM 3204 O O . VAL B 1 203 ? -29.234 -3.324 12.969 1 29.22 203 VAL B O 1
ATOM 3207 N N . ASP B 1 204 ? -29.297 -5.273 12.141 1 28.86 204 ASP B N 1
ATOM 3208 C CA . ASP B 1 204 ? -30.703 -5.465 12.484 1 28.86 204 ASP B CA 1
ATOM 3209 C C . ASP B 1 204 ? -30.891 -5.492 14 1 28.86 204 ASP B C 1
ATOM 3211 O O . ASP B 1 204 ? -30.359 -6.371 14.68 1 28.86 204 ASP B O 1
ATOM 3215 N N . SER B 1 205 ? -30.938 -4.371 14.664 1 30.62 205 SER B N 1
ATOM 3216 C CA . SER B 1 205 ? -31.516 -4.258 16 1 30.62 205 SER B CA 1
ATOM 3217 C C . SER B 1 205 ? -32.875 -4.965 16.078 1 30.62 205 SER B C 1
ATOM 3219 O O . SER B 1 205 ? -33.906 -4.312 16.234 1 30.62 205 SER B O 1
ATOM 3221 N N . SER B 1 206 ? -33.125 -6.016 15.242 1 30.02 206 SER B N 1
ATOM 3222 C CA . SER B 1 206 ? -34.438 -6.555 15.492 1 30.02 206 SER B CA 1
ATOM 3223 C C . SER B 1 206 ? -34.656 -6.898 16.969 1 30.02 206 SER B C 1
ATOM 3225 O O . SER B 1 206 ? -35.719 -6.688 17.516 1 30.02 206 SER B O 1
ATOM 3227 N N . GLN B 1 207 ? -33.844 -7.832 17.578 1 28.62 207 GLN B N 1
ATOM 3228 C CA . GLN B 1 207 ? -34.625 -8.664 18.484 1 28.62 207 GLN B CA 1
ATOM 3229 C C . GLN B 1 207 ? -34.812 -7.969 19.828 1 28.62 207 GLN B C 1
ATOM 3231 O O . GLN B 1 207 ? -35.344 -8.57 20.766 1 28.62 207 GLN B O 1
ATOM 3236 N N . ARG B 1 208 ? -34.375 -6.766 20.094 1 28.19 208 ARG B N 1
ATOM 3237 C CA . ARG B 1 208 ? -34.594 -6.652 21.531 1 28.19 208 ARG B CA 1
ATOM 3238 C C . ARG B 1 208 ? -36.062 -6.5 21.859 1 28.19 208 ARG B C 1
ATOM 3240 O O . ARG B 1 208 ? -36.406 -6.129 22.984 1 28.19 208 ARG B O 1
ATOM 3247 N N . GLU B 1 209 ? -36.906 -6.492 20.844 1 25.97 209 GLU B N 1
ATOM 3248 C CA . GLU B 1 209 ? -38.219 -6.223 21.453 1 25.97 209 GLU B CA 1
ATOM 3249 C C . GLU B 1 209 ? -38.656 -7.367 22.375 1 25.97 209 GLU B C 1
ATOM 3251 O O . GLU B 1 209 ? -39.656 -7.281 23.047 1 25.97 209 GLU B O 1
ATOM 3256 N N . GLU B 1 210 ? -37.812 -8.375 22.828 1 24.64 210 GLU B N 1
ATOM 3257 C CA . GLU B 1 210 ? -38.594 -8.93 23.953 1 24.64 210 GLU B CA 1
ATOM 3258 C C . GLU B 1 210 ? -38.438 -8.078 25.203 1 24.64 210 GLU B C 1
ATOM 3260 O O . GLU B 1 210 ? -37.344 -7.52 25.453 1 24.64 210 GLU B O 1
#